Protein 4NOO (pdb70)

Secondary structure (DSSP, 8-state):
-PPTTGGGHHHHTTT--TT-EEEPSSTT--EEESTT--TTTTHHHHHHHHSTTGGGGTT--TTSHHHHHHHHHHHHHSHHHHHHHHHHHHIIIIIHHHHHHHHTTT----S-BHHHHHHHHHHHHHH-TT--HHHHHTTT-----HHHHHHHHHHHHHHTHHHHTTT-GGGHHHHHHHHHHHHHHHHHHHHTT-B--/----TT-HHHHHHHHHHHHHHHHHHHHHHHHTS-GGG---TTHHHHHHHHHHHH--GGGS-HHHHHH--HHHH--HHHHHHHHHHHHHHHT-/-PPTTGGGHHHHTTT--TT-EEEPSSTT--EEESTT--TTTTHHHHHHHHSTTGGGGTT--TTSHHHHHHHHHHHHHSHHHHHHHHHHHHIIIIIHHHHHHHHHHT----S-BHHHHHHHHHHHHHH-TT--HHHHHTTT-----HHHHHHHHHHHHHHTHHHHTTT-GGGHHHHHHHHHHHHHHHHHHHHTT-B--/--TTTT-HHHHHHHHHHHHHHHHHHHHHHHHTS-TTS---TTHHHHHHHHHHHH--GGGS-HHHHHH--HHHH--HHHHHHHHHHHHHHHT-

GO terms:
  GO:0005576 extracellular region (C, EXP)
  GO:0005515 protein binding (F, IPI)

Foldseek 3Di:
DDEAQVLCLCVFQNPWFQLDKDQADDPQGFMFGGSRTHPNVCLVVVLLVVDPCVVLCVVHDGRDPSNSVSSNVCCVVPRPVSNVSVVVSLCVWFLVLLQVLCVVVVHHDPFFFRLLSNVRSNCRNVQNNNDCLLVVLCPPPDVPDSLVSLVSSLVSQLVCLCVVPVVPVVCNVVRNVVSVSSSVVSNVSVVVRDGYD/DVPCVPVLVVLLVVLVVLLVVLLCLQVVVVVPDPVVLPDDPCNSVVVLVVQVVVLVLVPPDDSVSVSNNVSSNVNVVVSVVVVVSVVVVVVD/DDEAQVLCLCVFQNPDFQLDKDQAPDPQGFIFGGRRTHPNVCLVVVLLVPDPCVVLCVPHDGSDPSNSVSSNVCCVPPRVSSNVSVVVSLCVFFLVLLQVLCVVVVHHDPFFWRLLSSVRSNCRNVPNNNDCLLVVLCPPHDVPDSLVSLVSSLVSQLVCLCVVPVVPVVCNVVSNVVSVSSSVVSVVSNVVGDGYD/DVPCPPVLVVLLVVLVVLLVVLLVLQVVVVVPDPVVLVQDPCNSVVVLVVQVVVLVLVPPDDSVSVSNNNSSNVNVVVSVVVVVSVVVVVVD

CATH classification: 1.10.8.1160

Structure (mmCIF, N/CA/C/O backbone):
data_4NOO
#
_entry.id   4NOO
#
_cell.length_a   52.502
_cell.length_b   116.034
_cell.length_c   68.225
_cell.angle_alpha   90.00
_cell.angle_beta   94.05
_cell.angle_gamma   90.00
#
_symmetry.space_group_name_H-M   'P 1 21 1'
#
loop_
_entity.id
_entity.type
_entity.pdbx_description
1 polymer 'VgrG protein'
2 polymer 'Putative uncharacterized protein'
3 water water
#
loop_
_atom_site.group_PDB
_atom_site.id
_atom_site.type_symbol
_atom_site.label_atom_id
_atom_site.label_alt_id
_atom_site.label_comp_id
_atom_site.label_asym_id
_atom_site.label_entity_id
_atom_site.label_seq_id
_atom_site.pdbx_PDB_ins_code
_atom_site.Cartn_x
_atom_site.Cartn_y
_atom_site.Cartn_z
_atom_site.occupancy
_atom_site.B_iso_or_equiv
_atom_site.auth_seq_id
_atom_site.auth_comp_id
_atom_site.auth_asym_id
_atom_site.auth_atom_id
_atom_site.pdbx_PDB_model_num
ATOM 1 N N . ILE A 1 4 ? 6.578 95.349 16.417 1.00 46.02 816 ILE A N 1
ATOM 2 C CA . ILE A 1 4 ? 5.276 95.146 15.732 1.00 48.63 816 ILE A CA 1
ATOM 3 C C . ILE A 1 4 ? 4.993 93.640 15.488 1.00 49.15 816 ILE A C 1
ATOM 4 O O . ILE A 1 4 ? 4.055 93.112 16.077 1.00 46.47 816 ILE A O 1
ATOM 9 N N . TRP A 1 5 ? 5.802 92.944 14.677 1.00 40.32 817 TRP A N 1
ATOM 10 C CA . TRP A 1 5 ? 5.536 91.516 14.327 1.00 34.67 817 TRP A CA 1
ATOM 11 C C . TRP A 1 5 ? 5.776 90.544 15.492 1.00 30.94 817 TRP A C 1
ATOM 12 O O . TRP A 1 5 ? 6.857 90.540 16.078 1.00 32.56 817 TRP A O 1
ATOM 23 N N . PRO A 1 6 ? 4.775 89.701 15.816 1.00 22.88 818 PRO A N 1
ATOM 24 C CA . PRO A 1 6 ? 4.955 88.764 16.926 1.00 25.24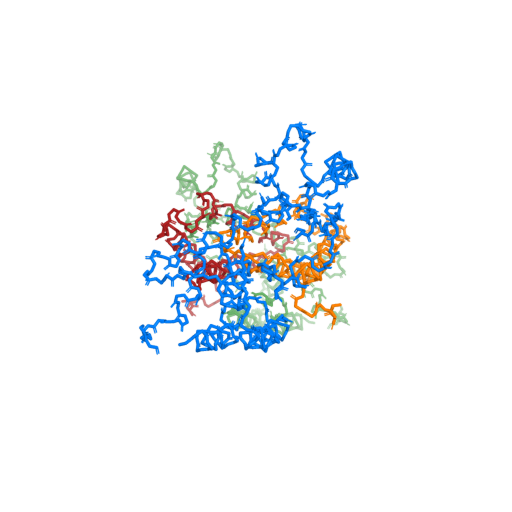 818 PRO A CA 1
ATOM 25 C C . PRO A 1 6 ? 5.850 87.580 16.555 1.00 21.20 818 PRO A C 1
ATOM 26 O O . PRO A 1 6 ? 5.520 86.825 15.631 1.00 16.65 818 PRO A O 1
ATOM 30 N N . LEU A 1 7 ? 6.960 87.436 17.282 1.00 24.33 819 LEU A N 1
ATOM 31 C CA . LEU A 1 7 ? 7.915 86.341 17.092 1.00 23.79 819 LEU A CA 1
ATOM 32 C C . LEU A 1 7 ? 7.209 85.007 17.139 1.00 18.71 819 LEU A C 1
ATOM 33 O O . LEU A 1 7 ? 6.544 84.713 18.114 1.00 21.53 819 LEU A O 1
ATOM 38 N N . GLY A 1 8 ? 7.351 84.207 16.079 1.00 17.89 820 GLY A N 1
ATOM 39 C CA . GLY A 1 8 ? 6.800 82.848 16.044 1.00 15.04 820 GLY A CA 1
ATOM 40 C C . GLY A 1 8 ? 5.479 82.726 15.318 1.00 14.87 820 GLY A C 1
ATOM 41 O O . GLY A 1 8 ? 4.956 81.636 15.159 1.00 16.14 820 GLY A O 1
ATOM 42 N N . LYS A 1 9 ? 4.938 83.845 14.863 1.00 16.41 821 LYS A N 1
ATOM 43 C CA . LYS A 1 9 ? 3.679 83.851 14.117 1.00 18.12 821 LYS A CA 1
ATOM 44 C C . LYS A 1 9 ? 3.695 83.009 12.826 1.00 15.60 821 LYS A C 1
ATOM 45 O O . LYS A 1 9 ? 2.694 82.385 12.495 1.00 11.96 821 LYS A O 1
ATOM 51 N N . THR A 1 10 ? 4.808 82.990 12.094 1.00 19.12 822 THR A N 1
ATOM 52 C CA . THR A 1 10 ? 4.843 82.231 10.833 1.00 15.22 822 THR A CA 1
ATOM 53 C C . THR A 1 10 ? 4.535 80.746 11.043 1.00 19.90 822 THR A C 1
ATOM 54 O O . THR A 1 10 ? 3.857 80.139 10.223 1.00 19.31 822 THR A O 1
ATOM 58 N N . SER A 1 11 ? 5.039 80.150 12.125 1.00 14.91 823 SER A N 1
ATOM 59 C CA . SER A 1 11 ? 4.856 78.707 12.353 1.00 13.09 823 SER A CA 1
ATOM 60 C C . SER A 1 11 ? 3.729 78.437 13.345 1.00 13.30 823 SER A C 1
ATOM 61 O O . SER A 1 11 ? 3.416 77.290 13.704 1.00 11.42 823 SER A O 1
ATOM 64 N N . GLU A 1 12 ? 3.080 79.512 13.740 1.00 14.53 824 GLU A N 1
ATOM 65 C CA . GLU A 1 12 ? 1.986 79.473 14.679 1.00 14.04 824 GLU A CA 1
ATOM 66 C C . GLU A 1 12 ? 0.961 78.398 14.430 1.00 13.44 824 GLU A C 1
ATOM 67 O O . GLU A 1 12 ? 0.528 77.742 15.371 1.00 13.88 824 GLU A O 1
ATOM 73 N N . LYS A 1 13 ? 0.535 78.248 13.187 1.00 9.72 825 LYS A N 1
ATOM 74 C CA . LYS A 1 13 ? -0.525 77.299 12.854 1.00 13.96 825 LYS A CA 1
ATOM 75 C C . LYS A 1 13 ? -0.121 75.832 13.021 1.00 14.80 825 LYS A C 1
ATOM 76 O O . LYS A 1 13 ? -0.978 74.967 13.162 1.00 13.49 825 LYS A O 1
ATOM 82 N N . TYR A 1 14 ? 1.173 75.550 12.973 1.00 11.38 826 TYR A N 1
ATOM 83 C CA . TYR A 1 14 ? 1.653 74.191 13.174 1.00 13.09 826 TYR A CA 1
ATOM 84 C C . TYR A 1 14 ? 1.811 73.855 14.660 1.00 11.75 826 TYR A C 1
ATOM 85 O O . TYR A 1 14 ? 1.768 72.691 15.030 1.00 12.43 826 TYR A O 1
ATOM 94 N N . GLU A 1 15 ? 1.988 74.874 15.501 1.00 8.75 827 GLU A N 1
ATOM 95 C CA . GLU A 1 15 ? 2.422 74.695 16.895 1.00 7.31 827 GLU A CA 1
ATOM 96 C C . GLU A 1 15 ? 1.291 74.883 17.886 1.00 9.94 827 GLU A C 1
ATOM 97 O O . GLU A 1 15 ? 1.001 73.981 18.687 1.00 9.91 827 GLU A O 1
ATOM 103 N N . SER A 1 16 ? 0.636 76.042 17.816 1.00 13.30 828 SER A N 1
ATOM 104 C CA . SER A 1 16 ? -0.446 76.395 18.729 1.00 12.12 828 SER A CA 1
ATOM 105 C C . SER A 1 16 ? -1.834 76.346 18.082 1.00 15.16 828 SER A C 1
ATOM 106 O O . SER A 1 16 ? -2.824 76.082 18.756 1.00 12.06 828 SER A O 1
ATOM 109 N N . ALA A 1 17 ? -1.899 76.646 16.789 1.00 14.76 829 ALA A N 1
ATOM 110 C CA . ALA A 1 17 ? -3.096 76.434 15.990 1.00 15.31 829 ALA A CA 1
ATOM 111 C C . ALA A 1 17 ? -4.360 77.102 16.582 1.00 16.27 829 ALA A C 1
ATOM 112 O O . ALA A 1 17 ? -5.439 76.540 16.529 1.00 14.89 829 ALA A O 1
ATOM 114 N N . GLY A 1 18 ? -4.197 78.279 17.174 1.00 19.51 830 GLY A N 1
ATOM 115 C CA . GLY A 1 18 ? -5.319 79.051 17.703 1.00 24.46 830 GLY A CA 1
ATOM 116 C C . GLY A 1 18 ? -5.893 78.602 19.031 1.00 27.47 830 GLY A C 1
ATOM 117 O O . GLY A 1 18 ? -6.924 79.113 19.459 1.00 24.62 830 GLY A O 1
ATOM 118 N N . ARG A 1 19 ? -5.214 77.669 19.691 1.00 16.18 831 ARG A N 1
ATOM 119 C CA . ARG A 1 19 ? -5.709 77.049 20.894 1.00 15.21 831 ARG A CA 1
ATOM 120 C C . ARG A 1 19 ? -5.610 78.008 22.062 1.00 16.10 831 ARG A C 1
ATOM 121 O O . ARG A 1 19 ? -4.670 78.785 22.141 1.00 19.41 831 ARG A O 1
ATOM 129 N N . GLY A 1 20 ? -6.577 77.929 22.976 1.00 14.68 832 GLY A N 1
ATOM 130 C CA . GLY A 1 20 ? -6.546 78.703 24.209 1.00 18.44 832 GLY A CA 1
ATOM 131 C C . GLY A 1 20 ? -5.697 78.007 25.263 1.00 19.06 832 GLY A C 1
ATOM 132 O O . GLY A 1 20 ? -5.368 76.827 25.123 1.00 17.45 832 GLY A O 1
ATOM 133 N N . PRO A 1 21 ? -5.339 78.725 26.330 1.00 17.08 833 PRO A N 1
ATOM 134 C CA . PRO A 1 21 ? -4.382 78.226 27.313 1.00 11.06 833 PRO A CA 1
ATOM 135 C C . PRO A 1 21 ? -4.892 77.049 28.135 1.00 12.12 833 PRO A C 1
ATOM 136 O O . PRO A 1 21 ? -4.088 76.396 28.800 1.00 9.58 833 PRO A O 1
ATOM 140 N N . GLY A 1 22 ? -6.196 76.760 28.051 1.00 9.78 834 GLY A N 1
ATOM 141 C CA . GLY A 1 22 ? -6.824 75.721 28.834 1.00 9.33 834 GLY A CA 1
ATOM 142 C C . GLY A 1 22 ? -7.125 74.431 28.105 1.00 9.71 834 GLY A C 1
ATOM 143 O O . GLY A 1 22 ? -7.645 73.505 28.702 1.00 9.68 834 GLY A O 1
ATOM 144 N N . VAL A 1 23 ? -6.786 74.346 26.828 1.00 7.66 835 VAL A N 1
ATOM 145 C CA . VAL A 1 23 ? -7.033 73.118 26.065 1.00 10.82 835 VAL A CA 1
ATOM 146 C C . VAL A 1 23 ? -6.239 71.910 26.606 1.00 8.05 835 VAL A C 1
ATOM 147 O O . VAL A 1 23 ? -5.042 71.987 26.879 1.00 6.47 835 VAL A O 1
ATOM 151 N N . ILE A 1 24 ? -6.939 70.808 26.797 1.00 7.75 836 ILE A N 1
ATOM 152 C CA . ILE A 1 24 ? -6.311 69.568 27.184 1.00 10.51 836 ILE A CA 1
ATOM 153 C C . ILE A 1 24 ? -6.741 68.479 26.189 1.00 10.59 836 ILE A C 1
ATOM 154 O O . ILE A 1 24 ? -7.905 68.400 25.813 1.00 9.72 836 ILE A O 1
ATOM 159 N N . SER A 1 25 ? -5.804 67.665 25.725 1.00 9.20 837 SER A N 1
ATOM 160 C CA . SER A 1 25 ? -6.187 66.425 25.069 1.00 11.61 837 SER A CA 1
ATOM 161 C C . SER A 1 25 ? -5.573 65.266 25.810 1.00 11.50 837 SER A C 1
ATOM 162 O O . SER A 1 25 ? -4.445 65.310 26.279 1.00 9.70 837 SER A O 1
ATOM 165 N N . THR A 1 26 ? -6.380 64.238 25.953 1.00 14.88 838 THR A N 1
ATOM 166 C CA . THR A 1 26 ? -5.966 63.003 26.534 1.00 16.51 838 THR A CA 1
ATOM 167 C C . THR A 1 26 ? -5.559 62.145 25.355 1.00 16.77 838 THR A C 1
ATOM 168 O O . THR A 1 26 ? -6.325 61.965 24.420 1.00 16.09 838 THR A O 1
ATOM 172 N N . GLY A 1 27 ? -4.316 61.685 25.383 1.00 11.64 839 GLY A N 1
ATOM 173 C CA . GLY A 1 27 ? -3.784 60.863 24.325 1.00 14.35 839 GLY A CA 1
ATOM 174 C C . GLY A 1 27 ? -4.472 59.519 24.336 1.00 16.01 839 GLY A C 1
ATOM 175 O O . GLY A 1 27 ? -4.699 58.922 25.376 1.00 14.51 839 GLY A O 1
ATOM 176 N N . ASN A 1 28 ? -4.841 59.051 23.163 1.00 13.13 840 ASN A N 1
ATOM 177 C CA . ASN A 1 28 ? -5.298 57.693 23.059 1.00 16.17 840 ASN A CA 1
ATOM 178 C C . ASN A 1 28 ? -4.128 56.720 23.282 1.00 12.50 840 ASN A C 1
ATOM 179 O O . ASN A 1 28 ? -2.997 57.043 22.951 1.00 9.65 840 ASN A O 1
ATOM 184 N N . GLY A 1 29 ? -4.429 55.548 23.827 1.00 15.02 841 GLY A N 1
ATOM 185 C CA . GLY A 1 29 ? -3.468 54.468 23.991 1.00 14.90 841 GLY A CA 1
ATOM 186 C C . GLY A 1 29 ? -3.050 54.291 25.442 1.00 16.29 841 GLY A C 1
ATOM 187 O O . GLY A 1 29 ? -3.191 55.212 26.241 1.00 17.24 841 GLY A O 1
ATOM 188 N N . ASP A 1 30 ? -2.531 53.109 25.757 1.00 14.43 842 ASP A N 1
ATOM 189 C CA . ASP A 1 30 ? -1.941 52.791 27.059 1.00 16.43 842 ASP A CA 1
ATOM 190 C C . ASP A 1 30 ? -0.934 53.830 27.579 1.00 19.36 842 ASP A C 1
ATOM 191 O O . ASP A 1 30 ? -0.847 54.039 28.767 1.00 18.95 842 ASP A O 1
ATOM 196 N N . TYR A 1 31 ? -0.158 54.451 26.698 1.00 12.72 843 TYR A N 1
ATOM 197 C CA . TYR A 1 31 ? 0.825 55.435 27.132 1.00 15.77 843 TYR A CA 1
ATOM 198 C C . TYR A 1 31 ? 0.600 56.775 26.452 1.00 15.18 843 TYR A C 1
ATOM 199 O O . TYR A 1 31 ? 1.547 57.520 26.238 1.00 14.98 843 TYR A O 1
ATOM 208 N N . GLY A 1 32 ? -0.648 57.089 26.124 1.00 14.15 844 GLY A N 1
ATOM 209 C CA . GLY A 1 32 ? -0.956 58.311 25.371 1.00 11.21 844 GLY A CA 1
ATOM 210 C C . GLY A 1 32 ? -0.713 59.584 26.162 1.00 10.17 844 GLY A C 1
ATOM 211 O O . GLY A 1 32 ? -0.455 60.639 25.576 1.00 5.29 844 GLY A O 1
ATOM 212 N N . GLY A 1 33 ? -0.791 59.482 27.487 1.00 8.18 845 GLY A N 1
ATOM 213 C CA . GLY A 1 33 ? -0.600 60.641 28.376 1.00 7.97 845 GLY A CA 1
ATOM 214 C C . GLY A 1 33 ? -1.618 61.744 28.094 1.00 8.60 845 GLY A C 1
ATOM 215 O O . GLY A 1 33 ? -2.761 61.477 27.762 1.00 6.41 845 GLY A O 1
ATOM 216 N N . ALA A 1 34 ? -1.175 62.986 28.153 1.00 3.15 846 ALA A N 1
ATOM 217 C CA . ALA A 1 34 ? -2.076 64.093 27.957 1.00 8.29 846 ALA A CA 1
ATOM 218 C C . ALA A 1 34 ? -1.264 65.274 27.503 1.00 6.38 846 ALA A C 1
ATOM 219 O O . ALA A 1 34 ? -0.059 65.348 27.788 1.00 6.61 846 ALA A O 1
ATOM 221 N N . SER A 1 35 ? -1.904 66.203 26.809 1.00 7.91 847 SER A N 1
ATOM 222 C CA . SER A 1 35 ? -1.209 67.394 26.334 1.00 9.43 847 SER A CA 1
ATOM 223 C C . SER A 1 35 ? -1.941 68.666 26.710 1.00 10.07 847 SER A C 1
ATOM 224 O O . SER A 1 35 ? -3.179 68.708 26.682 1.00 8.22 847 SER A O 1
ATOM 227 N N . TYR A 1 36 ? -1.161 69.698 27.044 1.00 5.99 848 TYR A N 1
ATOM 228 C CA . TYR A 1 36 ? -1.664 70.849 27.798 1.00 6.08 848 TYR A CA 1
ATOM 229 C C . TYR A 1 36 ? -1.385 72.188 27.133 1.00 6.79 848 TYR A C 1
ATOM 230 O O . TYR A 1 36 ? -0.246 72.482 26.755 1.00 5.01 848 TYR A O 1
ATOM 239 N N . GLY A 1 37 ? -2.428 73.009 27.034 1.00 8.24 849 GLY A N 1
ATOM 240 C CA . GLY A 1 37 ? -2.277 74.425 26.724 1.00 7.74 849 GLY A CA 1
ATOM 241 C C . GLY A 1 37 ? -2.232 74.752 25.258 1.00 9.58 849 GLY A C 1
ATOM 242 O O . GLY A 1 37 ? -2.516 73.896 24.413 1.00 8.66 849 GLY A O 1
ATOM 243 N N . CYS A 1 38 ? -1.880 76.011 24.966 1.00 12.39 850 CYS A N 1
ATOM 244 C CA . CYS A 1 38 ? -1.842 76.530 23.617 1.00 11.89 850 CYS A CA 1
ATOM 245 C C . CYS A 1 38 ? -0.967 75.651 22.710 1.00 14.19 850 CYS A C 1
ATOM 246 O O . CYS A 1 38 ? -1.351 75.318 21.593 1.00 15.12 850 CYS A O 1
ATOM 249 N N . TYR A 1 39 ? 0.202 75.255 23.214 1.00 9.21 851 TYR A N 1
ATOM 250 C CA . TYR A 1 39 ? 1.159 74.504 22.432 1.00 10.14 851 TYR A CA 1
ATOM 251 C C . TYR A 1 39 ? 1.031 72.999 22.581 1.00 10.46 851 TYR A C 1
ATOM 252 O O . TYR A 1 39 ? 1.754 72.254 21.914 1.00 12.55 851 TYR A O 1
ATOM 261 N N . GLN A 1 40 ? 0.114 72.556 23.438 1.00 11.37 852 GLN A N 1
ATOM 262 C CA . GLN A 1 40 ? -0.142 71.124 23.682 1.00 9.72 852 GLN A CA 1
ATOM 263 C C . GLN A 1 40 ? 1.133 70.398 24.099 1.00 11.34 852 GLN A C 1
ATOM 264 O O . GLN A 1 40 ? 1.630 69.464 23.436 1.00 9.44 852 GLN A O 1
ATOM 278 N N . SER A 1 42 ? 3.142 67.909 26.052 1.00 6.52 854 SER A N 1
ATOM 279 C CA . SER A 1 42 ? 2.772 66.547 26.440 1.00 9.13 854 SER A CA 1
ATOM 280 C C . SER A 1 42 ? 3.409 66.184 27.776 1.00 6.68 854 SER A C 1
ATOM 281 O O . SER A 1 42 ? 4.458 66.710 28.153 1.00 7.05 854 SER A O 1
ATOM 284 N N . SER A 1 43 ? 2.758 65.276 28.472 1.00 2.70 855 SER A N 1
ATOM 285 C CA . SER A 1 43 ? 3.318 64.679 29.661 1.00 7.58 855 SER A CA 1
ATOM 286 C C . SER A 1 43 ? 4.251 63.531 29.299 1.00 8.86 855 SER A C 1
ATOM 287 O O . SER A 1 43 ? 5.024 63.109 30.143 1.00 8.10 855 SER A O 1
ATOM 290 N N . ASN A 1 44 ? 4.176 63.026 28.061 1.00 13.84 856 ASN A N 1
ATOM 291 C CA . ASN A 1 44 ? 4.945 61.827 27.647 1.00 13.78 856 ASN A CA 1
ATOM 292 C C . ASN A 1 44 ? 6.441 61.989 27.675 1.00 14.86 856 ASN A C 1
ATOM 293 O O . ASN A 1 44 ? 7.165 61.042 27.935 1.00 15.68 856 ASN A O 1
ATOM 298 N N . LEU A 1 45 ? 6.903 63.187 27.363 1.00 8.36 857 LEU A N 1
ATOM 299 C CA . LEU A 1 45 ? 8.305 63.433 27.229 1.00 10.04 857 LEU A CA 1
ATOM 300 C C . LEU A 1 45 ? 8.734 64.500 28.220 1.00 10.96 857 LEU A C 1
ATOM 301 O O . LEU A 1 45 ? 9.707 65.209 28.007 1.00 13.56 857 LEU A O 1
ATOM 306 N N . GLY A 1 46 ? 7.994 64.604 29.318 1.00 8.20 858 GLY A N 1
ATOM 307 C CA . GLY A 1 46 ? 8.398 65.472 30.432 1.00 10.59 858 GLY A CA 1
ATOM 308 C C . GLY A 1 46 ? 8.269 66.973 30.254 1.00 10.94 858 GLY A C 1
ATOM 309 O O . GLY A 1 46 ? 8.680 67.731 31.135 1.00 10.52 858 GLY A O 1
ATOM 310 N N . VAL A 1 47 ? 7.672 67.414 29.141 1.00 7.51 859 VAL A N 1
ATOM 311 C CA . VAL A 1 47 ? 7.641 68.822 28.813 1.00 6.39 859 VAL A CA 1
ATOM 312 C C . VAL A 1 47 ? 6.734 69.549 29.776 1.00 6.63 859 VAL A C 1
ATOM 313 O O . VAL A 1 47 ? 7.155 70.530 30.375 1.00 6.95 859 VAL A O 1
ATOM 317 N N . VAL A 1 48 ? 5.499 69.084 29.941 1.00 3.37 860 VAL A N 1
ATOM 318 C CA . VAL A 1 48 ? 4.583 69.818 30.813 1.00 6.06 860 VAL A CA 1
ATOM 319 C C . VAL A 1 48 ? 5.075 69.869 32.266 1.00 7.04 860 VAL A C 1
ATOM 320 O O . VAL A 1 48 ? 4.940 70.884 32.920 1.00 4.89 860 VAL A O 1
ATOM 324 N N . GLN A 1 49 ? 5.701 68.791 32.723 1.00 9.33 861 GLN A N 1
ATOM 325 C CA . GLN A 1 49 ? 6.319 68.717 34.054 1.00 7.99 861 GLN A CA 1
ATOM 326 C C . GLN A 1 49 ? 7.376 69.797 34.236 1.00 11.33 861 GLN A C 1
ATOM 327 O O . GLN A 1 49 ? 7.452 70.427 35.289 1.00 12.73 861 GLN A O 1
ATOM 333 N N . LYS A 1 50 ? 8.186 70.034 33.204 1.00 10.54 862 LYS A N 1
ATOM 334 C CA . LYS A 1 50 ? 9.188 71.092 33.253 1.00 10.65 862 LYS A CA 1
ATOM 335 C C . LYS A 1 50 ? 8.520 72.436 33.298 1.00 9.95 862 LYS A C 1
ATOM 336 O O . LYS A 1 50 ? 8.961 73.322 34.028 1.00 11.74 862 LYS A O 1
ATOM 342 N N . TYR A 1 51 ? 7.466 72.601 32.510 1.00 5.49 863 TYR A N 1
ATOM 343 C CA . TYR A 1 51 ? 6.703 73.824 32.557 1.00 9.88 863 TYR A CA 1
ATOM 344 C C . TYR A 1 51 ? 6.173 74.098 33.959 1.00 9.94 863 TYR A C 1
ATOM 345 O O . TYR A 1 51 ? 6.354 75.171 34.500 1.00 9.58 863 TYR A O 1
ATOM 354 N N . ILE A 1 52 ? 5.534 73.112 34.554 1.00 7.99 864 ILE A N 1
ATOM 355 C CA . ILE A 1 52 ? 4.993 73.280 35.919 1.00 8.02 864 ILE A CA 1
ATOM 356 C C . ILE A 1 52 ? 6.083 73.667 36.931 1.00 9.65 864 ILE A C 1
ATOM 357 O O . ILE A 1 52 ? 5.862 74.550 37.764 1.00 6.89 864 ILE A O 1
ATOM 362 N N . GLN A 1 53 ? 7.248 73.020 36.869 1.00 20.57 865 GLN A N 1
ATOM 363 C CA . GLN A 1 53 ? 8.375 73.395 37.739 1.00 23.51 865 GLN A CA 1
ATOM 364 C C . GLN A 1 53 ? 8.749 74.864 37.560 1.00 21.69 865 GLN A C 1
ATOM 365 O O . GLN A 1 53 ? 9.110 75.514 38.519 1.00 25.95 865 GLN A O 1
ATOM 371 N N . SER A 1 54 ? 8.630 75.392 36.346 1.00 17.43 866 SER A N 1
ATOM 372 C CA . SER A 1 54 ? 9.029 76.771 36.065 1.00 17.51 866 SER A CA 1
ATOM 373 C C . SER A 1 54 ? 7.908 77.766 36.304 1.00 18.92 866 SER A C 1
ATOM 374 O O . SER A 1 54 ? 8.121 78.962 36.239 1.00 19.76 866 SER A O 1
ATOM 377 N N . SER A 1 55 ? 6.701 77.290 36.534 1.00 15.58 867 SER A N 1
ATOM 378 C CA . SER A 1 55 ? 5.547 78.194 36.551 1.00 18.01 867 SER A CA 1
ATOM 379 C C . SER A 1 55 ? 5.331 78.906 37.884 1.00 14.69 867 SER A C 1
ATOM 380 O O . SER A 1 55 ? 5.649 78.375 38.928 1.00 14.35 867 SER A O 1
ATOM 383 N N . LYS A 1 56 ? 4.722 80.087 37.806 1.00 19.54 868 LYS A N 1
ATOM 384 C CA . LYS A 1 56 ? 4.211 80.784 38.983 1.00 25.87 868 LYS A CA 1
ATOM 385 C C . LYS A 1 56 ? 3.145 79.946 39.683 1.00 26.18 868 LYS A C 1
ATOM 386 O O . LYS A 1 56 ? 2.946 80.098 40.904 1.00 23.69 868 LYS A O 1
ATOM 392 N N . PHE A 1 57 ? 2.474 79.059 38.926 1.00 16.70 869 PHE A N 1
ATOM 393 C CA . PHE A 1 57 ? 1.424 78.226 39.483 1.00 13.22 869 PHE A CA 1
ATOM 394 C C . PHE A 1 57 ? 1.927 76.890 39.962 1.00 16.07 869 PHE A C 1
ATOM 395 O O . PHE A 1 57 ? 1.138 76.032 40.381 1.00 15.41 869 PHE A O 1
ATOM 403 N N . LYS A 1 58 ? 3.243 76.705 39.937 1.00 13.14 870 LYS A N 1
ATOM 404 C CA . LYS A 1 58 ? 3.845 75.442 40.387 1.00 10.55 870 LYS A CA 1
ATOM 405 C C . LYS A 1 58 ? 3.136 74.781 41.578 1.00 11.96 870 LYS A C 1
ATOM 406 O O . LYS A 1 58 ? 2.811 73.587 41.542 1.00 9.47 870 LYS A O 1
ATOM 412 N N . GLU A 1 59 ? 2.906 75.548 42.635 1.00 18.31 871 GLU A N 1
ATOM 413 C CA . GLU A 1 59 ? 2.377 74.998 43.898 1.00 18.64 871 GLU A CA 1
ATOM 414 C C . GLU A 1 59 ? 0.908 74.577 43.857 1.00 14.05 871 GLU A C 1
ATOM 415 O O . GLU A 1 59 ? 0.494 73.706 44.620 1.00 15.62 871 GLU A O 1
ATOM 421 N N . PHE A 1 60 ? 0.143 75.179 42.960 1.00 10.73 872 PHE A N 1
ATOM 422 C CA . PHE A 1 60 ? -1.235 74.740 42.674 1.00 11.67 872 PHE A CA 1
ATOM 423 C C . PHE A 1 60 ? -1.260 73.239 42.377 1.00 11.74 872 PHE A C 1
ATOM 424 O O . PHE A 1 60 ? -2.206 72.546 42.739 1.00 10.32 872 PHE A O 1
ATOM 432 N N . PHE A 1 61 ? -0.194 72.739 41.750 1.00 8.04 873 PHE A N 1
ATOM 433 C CA . PHE A 1 61 ? -0.120 71.364 41.264 1.00 9.46 873 PHE A CA 1
ATOM 434 C C . PHE A 1 61 ? 0.583 70.435 42.226 1.00 13.28 873 PHE A C 1
ATOM 435 O O . PHE A 1 61 ? 0.802 69.247 41.925 1.00 11.19 873 PHE A O 1
ATOM 443 N N . SER A 1 62 ? 0.920 70.962 43.40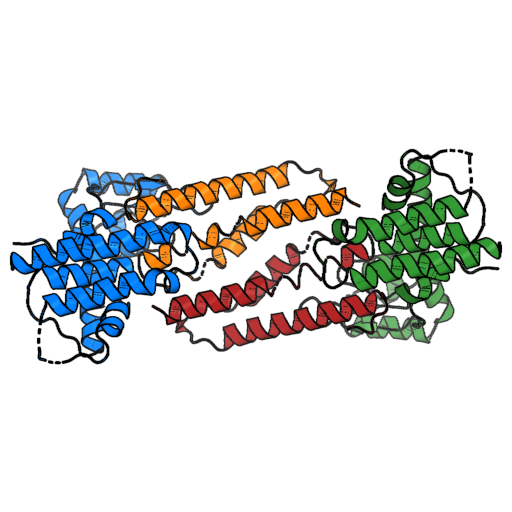6 1.00 17.34 874 SER A N 1
ATOM 444 C CA . SER A 1 62 ? 1.556 70.162 44.433 1.00 17.27 874 SER A CA 1
ATOM 445 C C . SER A 1 62 ? 0.769 68.873 44.623 1.00 16.44 874 SER A C 1
ATOM 446 O O . SER A 1 62 ? -0.451 68.887 44.700 1.00 17.23 874 SER A O 1
ATOM 449 N N . GLY A 1 63 ? 1.483 67.755 44.666 1.00 13.54 875 GLY A N 1
ATOM 450 C CA . GLY A 1 63 ? 0.876 66.450 44.816 1.00 12.55 875 GLY A CA 1
ATOM 451 C C . GLY A 1 63 ? 0.164 65.876 43.595 1.00 15.44 875 GLY A C 1
ATOM 452 O O . GLY A 1 63 ? -0.237 64.727 43.631 1.00 11.43 875 GLY A O 1
ATOM 453 N N . LEU A 1 64 ? 0.005 66.671 42.534 1.00 13.57 876 LEU A N 1
ATOM 454 C CA . LEU A 1 64 ? -0.817 66.299 41.396 1.00 13.64 876 LEU A CA 1
ATOM 455 C C . LEU A 1 64 ? 0.055 65.896 40.200 1.00 16.76 876 LEU A C 1
ATOM 456 O O . LEU A 1 64 ? 0.989 66.620 39.835 1.00 15.92 876 LEU A O 1
ATOM 461 N N . ASN A 1 65 ? -0.271 64.749 39.604 1.00 17.08 877 ASN A N 1
ATOM 462 C CA . ASN A 1 65 ? 0.456 64.217 38.441 1.00 15.87 877 ASN A CA 1
ATOM 463 C C . ASN A 1 65 ? -0.277 64.515 37.145 1.00 13.76 877 ASN A C 1
ATOM 464 O O . ASN A 1 65 ? -1.495 64.472 37.106 1.00 12.05 877 ASN A O 1
ATOM 469 N N . PRO A 1 66 ? 0.475 64.801 36.060 1.00 11.67 878 PRO A N 1
ATOM 470 C CA . PRO A 1 66 ? -0.144 65.138 34.795 1.00 7.54 878 PRO A CA 1
ATOM 471 C C . PRO A 1 66 ? -0.855 63.927 34.257 1.00 9.37 878 PRO A C 1
ATOM 472 O O . PRO A 1 66 ? -0.453 62.846 34.592 1.00 8.13 878 PRO A O 1
ATOM 476 N N . ALA A 1 67 ? -1.878 64.128 33.425 1.00 6.90 879 ALA A N 1
ATOM 477 C CA . ALA A 1 67 ? -2.698 63.069 32.859 1.00 9.68 879 ALA A CA 1
ATOM 478 C C . ALA A 1 67 ? -3.580 62.432 33.912 1.00 13.67 879 ALA A C 1
ATOM 479 O O . ALA A 1 67 ? -3.905 61.263 33.815 1.00 10.72 879 ALA A O 1
ATOM 481 N N . THR A 1 68 ? -3.956 63.204 34.925 1.00 12.21 880 THR A N 1
ATOM 482 C CA . THR A 1 68 ? -4.992 62.783 35.868 1.00 12.47 880 THR A CA 1
ATOM 483 C C . THR A 1 68 ? -6.044 63.865 35.904 1.00 10.75 880 THR A C 1
ATOM 484 O O . THR A 1 68 ? -5.775 65.003 35.573 1.00 10.57 880 THR A O 1
ATOM 488 N N . LYS A 1 69 ? -7.249 63.498 36.296 1.00 15.15 881 LYS A N 1
ATOM 489 C CA . LYS A 1 69 ? -8.378 64.449 36.347 1.00 16.67 881 LYS A CA 1
ATOM 490 C C . LYS A 1 69 ? -8.082 65.610 37.279 1.00 13.67 881 LYS A C 1
ATOM 491 O O . LYS A 1 69 ? -8.451 66.739 36.997 1.00 14.69 881 LYS A O 1
ATOM 497 N N . GLU A 1 70 ? -7.395 65.327 38.380 1.00 12.91 882 GLU A N 1
ATOM 498 C CA . GLU A 1 70 ? -7.078 66.352 39.391 1.00 14.57 882 GLU A CA 1
ATOM 499 C C . GLU A 1 70 ? -6.202 67.461 38.792 1.00 11.84 882 GLU A C 1
ATOM 500 O O . GLU A 1 70 ? -6.450 68.655 38.962 1.00 11.72 882 GLU A O 1
ATOM 506 N N . PHE A 1 71 ? -5.172 67.030 38.072 1.00 13.17 883 PHE A N 1
ATOM 507 C CA . PHE A 1 71 ? -4.233 67.928 37.408 1.00 9.27 883 PHE A CA 1
ATOM 508 C C . PHE A 1 71 ? -4.988 68.733 36.354 1.00 8.14 883 PHE A C 1
ATOM 509 O O . PHE A 1 71 ? -4.831 69.951 36.264 1.00 7.55 883 PHE A O 1
ATOM 517 N N . ASN A 1 72 ? -5.886 68.084 35.623 1.00 8.45 884 ASN A N 1
ATOM 518 C CA . ASN A 1 72 ? -6.638 68.781 34.557 1.00 8.70 884 ASN A CA 1
ATOM 519 C C . ASN A 1 72 ? -7.603 69.782 35.132 1.00 10.10 884 ASN A C 1
ATOM 520 O O . ASN A 1 72 ? -7.749 70.881 34.598 1.00 10.03 884 ASN A O 1
ATOM 525 N N . VAL A 1 73 ? -8.272 69.404 36.227 1.00 7.37 885 VAL A N 1
ATOM 526 C CA . VAL A 1 73 ? -9.116 70.376 36.985 1.00 9.67 885 VAL A CA 1
ATOM 527 C C . VAL A 1 73 ? -8.322 71.639 37.297 1.00 7.26 885 VAL A C 1
ATOM 528 O O . VAL A 1 73 ? -8.704 72.764 36.959 1.00 5.11 885 VAL A O 1
ATOM 532 N N . VAL A 1 74 ? -7.174 71.446 37.927 1.00 8.53 886 VAL A N 1
ATOM 533 C CA . VAL A 1 74 ? -6.365 72.593 38.329 1.00 7.36 886 VAL A CA 1
ATOM 534 C C . VAL A 1 74 ? -5.862 73.365 37.093 1.00 6.55 886 VAL A C 1
ATOM 535 O O . VAL A 1 74 ? -5.913 74.586 37.064 1.00 9.13 886 VAL A O 1
ATOM 539 N N . TRP A 1 75 ? -5.380 72.672 36.055 1.00 9.23 887 TRP A N 1
ATOM 540 C CA . TRP A 1 75 ? -4.967 73.369 34.818 1.00 5.95 887 TRP A CA 1
ATOM 541 C C . TRP A 1 75 ? -6.104 74.235 34.265 1.00 6.82 887 TRP A C 1
ATOM 542 O O . TRP A 1 75 ? -5.905 75.380 33.875 1.00 9.03 887 TRP A O 1
ATOM 553 N N . GLN A 1 76 ? -7.303 73.701 34.194 1.00 9.21 888 GLN A N 1
ATOM 554 C CA . GLN A 1 76 ? -8.404 74.486 33.593 1.00 15.49 888 GLN A CA 1
ATOM 555 C C . GLN A 1 76 ? -8.908 75.611 34.523 1.00 15.81 888 GLN A C 1
ATOM 556 O O . GLN A 1 76 ? -9.341 76.661 34.068 1.00 13.06 888 GLN A O 1
ATOM 562 N N . ASP A 1 77 ? -8.798 75.387 35.827 1.00 11.81 889 ASP A N 1
ATOM 563 C CA . ASP A 1 77 ? -9.090 76.442 36.807 1.00 15.14 889 ASP A CA 1
ATOM 564 C C . ASP A 1 77 ? -8.183 77.648 36.530 1.00 17.01 889 ASP A C 1
ATOM 565 O O . ASP A 1 77 ? -8.658 78.740 36.227 1.00 17.15 889 ASP A O 1
ATOM 570 N N . ILE A 1 78 ? -6.876 77.417 36.516 1.00 12.19 890 ILE A N 1
ATOM 571 C CA . ILE A 1 78 ? -5.917 78.479 36.215 1.00 14.11 890 ILE A CA 1
ATOM 572 C C . ILE A 1 78 ? -6.202 79.183 34.888 1.00 12.59 890 ILE A C 1
ATOM 573 O O . ILE A 1 78 ? -6.096 80.398 34.794 1.00 12.56 890 ILE A O 1
ATOM 578 N N . ALA A 1 79 ? -6.534 78.441 33.855 1.00 9.01 891 ALA A N 1
ATOM 579 C CA . ALA A 1 79 ? -6.817 79.050 32.549 1.00 13.16 891 ALA A CA 1
ATOM 580 C C . ALA A 1 79 ? -8.122 79.862 32.534 1.00 15.08 891 ALA A C 1
ATOM 581 O O . ALA A 1 79 ? -8.270 80.804 31.726 1.00 16.00 891 ALA A O 1
ATOM 583 N N . SER A 1 80 ? -9.072 79.461 33.377 1.00 22.13 892 SER A N 1
ATOM 584 C CA . SER A 1 80 ? -10.282 80.231 33.600 1.00 28.47 892 SER A CA 1
ATOM 585 C C . SER A 1 80 ? -9.928 81.548 34.284 1.00 26.79 892 SER A C 1
ATOM 586 O O . SER A 1 80 ? -10.237 82.613 33.774 1.00 27.40 892 SER A O 1
ATOM 589 N N . ARG A 1 81 ? -9.270 81.442 35.438 1.00 21.58 893 ARG A N 1
ATOM 590 C CA . ARG A 1 81 ? -9.132 82.556 36.361 1.00 23.86 893 ARG A CA 1
ATOM 591 C C . ARG A 1 81 ? -7.967 83.462 36.049 1.00 24.46 893 ARG A C 1
ATOM 592 O O . ARG A 1 81 ? -7.966 84.586 36.505 1.00 28.56 893 ARG A O 1
ATOM 600 N N . TYR A 1 82 ? -6.970 82.988 35.294 1.00 20.97 894 TYR A N 1
ATOM 601 C CA . TYR A 1 82 ? -5.866 83.846 34.846 1.00 20.15 894 TYR A CA 1
ATOM 602 C C . TYR A 1 82 ? -5.528 83.610 33.346 1.00 23.12 894 TYR A C 1
ATOM 603 O O . TYR A 1 82 ? -4.381 83.266 32.996 1.00 19.29 894 TYR A O 1
ATOM 612 N N . PRO A 1 83 ? -6.514 83.798 32.444 1.00 20.73 895 PRO A N 1
ATOM 613 C CA . PRO A 1 83 ? -6.320 83.405 31.027 1.00 18.69 895 PRO A CA 1
ATOM 614 C C . PRO A 1 83 ? -5.141 84.029 30.338 1.00 20.27 895 PRO A C 1
ATOM 615 O O . PRO A 1 83 ? -4.493 83.400 29.510 1.00 21.28 895 PRO A O 1
ATOM 619 N N . GLN A 1 84 ? -4.879 85.277 30.674 1.00 31.46 896 GLN A N 1
ATOM 620 C CA . GLN A 1 84 ? -3.977 86.113 29.919 1.00 27.93 896 GLN A CA 1
ATOM 621 C C . GLN A 1 84 ? -2.558 85.844 30.385 1.00 25.23 896 GLN A C 1
ATOM 622 O O . GLN A 1 84 ? -1.629 85.719 29.592 1.00 23.77 896 GLN A O 1
ATOM 628 N N . GLU A 1 85 ? -2.406 85.744 31.692 1.00 26.65 897 GLU A N 1
ATOM 629 C CA . GLU A 1 85 ? -1.114 85.498 32.271 1.00 29.11 897 GLU A CA 1
ATOM 630 C C . GLU A 1 85 ? -0.667 84.058 31.904 1.00 27.16 897 GLU A C 1
ATOM 631 O O . GLU A 1 85 ? 0.484 83.857 31.556 1.00 25.00 897 GLU A O 1
ATOM 637 N N . PHE A 1 86 ? -1.594 83.089 31.944 1.00 18.27 898 PHE A N 1
ATOM 638 C CA . PHE A 1 86 ? -1.284 81.674 31.677 1.00 19.19 898 PHE A CA 1
ATOM 639 C C . PHE A 1 86 ? -0.825 81.524 30.248 1.00 16.25 898 PHE A C 1
ATOM 640 O O . PHE A 1 86 ? 0.158 80.845 29.974 1.00 14.65 898 PHE A O 1
ATOM 648 N N . ARG A 1 87 ? -1.524 82.175 29.336 1.00 17.59 899 ARG A N 1
ATOM 649 C CA . ARG A 1 87 ? -1.182 82.054 27.925 1.00 17.10 899 ARG A CA 1
ATOM 650 C C . ARG A 1 87 ? 0.222 82.574 27.700 1.00 20.71 899 ARG A C 1
ATOM 651 O O . ARG A 1 87 ? 1.036 81.922 27.054 1.00 13.32 899 ARG A O 1
ATOM 659 N N . GLU A 1 88 ? 0.506 83.746 28.261 1.00 19.93 900 GLU A N 1
ATOM 660 C CA . GLU A 1 88 ? 1.790 84.378 28.074 1.00 20.12 900 GLU A CA 1
ATOM 661 C C . GLU A 1 88 ? 2.911 83.586 28.758 1.00 16.00 900 GLU A C 1
ATOM 662 O O . GLU A 1 88 ? 4.013 83.484 28.225 1.00 17.59 900 GLU A O 1
ATOM 668 N N . GLU A 1 89 ? 2.645 83.025 29.927 1.00 11.86 901 GLU A N 1
ATOM 669 C CA . GLU A 1 89 ? 3.665 82.232 30.603 1.00 13.67 901 GLU A CA 1
ATOM 670 C C . GLU A 1 89 ? 3.981 80.983 29.765 1.00 14.03 901 GLU A C 1
ATOM 671 O O . GLU A 1 89 ? 5.121 80.532 29.746 1.00 11.51 901 GLU A O 1
ATOM 677 N N . GLN A 1 90 ? 2.984 80.454 29.057 1.00 14.46 902 GLN A N 1
ATOM 678 C CA . GLN A 1 90 ? 3.167 79.277 28.218 1.00 15.60 902 GLN A CA 1
ATOM 679 C C . GLN A 1 90 ? 4.042 79.648 27.045 1.00 17.92 902 GLN A C 1
ATOM 680 O O . GLN A 1 90 ? 5.021 78.952 26.750 1.00 16.54 902 GLN A O 1
ATOM 686 N N . HIS A 1 91 ? 3.705 80.752 26.400 1.00 11.43 903 HIS A N 1
ATOM 687 C CA . HIS A 1 91 ? 4.466 81.230 25.253 1.00 15.39 903 HIS A CA 1
ATOM 688 C C . HIS A 1 91 ? 5.921 81.549 25.600 1.00 15.12 903 HIS A C 1
ATOM 689 O O . HIS A 1 91 ? 6.847 81.151 24.907 1.00 14.02 903 HIS A O 1
ATOM 696 N N . GLN A 1 92 ? 6.115 82.261 26.695 1.00 19.27 904 GLN A N 1
ATOM 697 C CA . GLN A 1 92 ? 7.464 82.503 27.184 1.00 20.24 904 GLN A CA 1
ATOM 698 C C . GLN A 1 92 ? 8.250 81.220 27.426 1.00 17.69 904 GLN A C 1
ATOM 699 O O . GLN A 1 92 ? 9.446 81.203 27.213 1.00 17.27 904 GLN A O 1
ATOM 705 N N . PHE A 1 93 ? 7.581 80.154 27.885 1.00 13.72 905 PHE A N 1
ATOM 706 C CA . PHE A 1 93 ? 8.256 78.884 28.173 1.00 9.25 905 PHE A CA 1
ATOM 707 C C . PHE A 1 93 ? 8.737 78.218 26.878 1.00 10.68 905 PHE A C 1
ATOM 708 O O . PHE A 1 93 ? 9.844 77.665 26.824 1.00 9.82 905 PHE A O 1
ATOM 716 N N . ILE A 1 94 ? 7.891 78.248 25.852 1.00 9.50 906 ILE A N 1
ATOM 717 C CA . ILE A 1 94 ? 8.304 77.756 24.529 1.00 12.40 906 ILE A CA 1
ATOM 718 C C . ILE A 1 94 ? 9.460 78.612 24.008 1.00 9.73 906 ILE A C 1
ATOM 719 O O . ILE A 1 94 ? 10.419 78.092 23.499 1.00 11.73 906 ILE A O 1
ATOM 724 N N . LYS A 1 95 ? 9.383 79.921 24.174 1.00 14.01 907 LYS A N 1
ATOM 725 C CA . LYS A 1 95 ? 10.479 80.794 23.737 1.00 15.06 907 LYS A CA 1
ATOM 726 C C . LYS A 1 95 ? 11.780 80.476 24.452 1.00 13.49 907 LYS A C 1
ATOM 727 O O . LYS A 1 95 ? 12.817 80.347 23.799 1.00 16.11 907 LYS A O 1
ATOM 733 N N . ARG A 1 96 ? 11.720 80.332 25.774 1.00 21.21 908 ARG A N 1
ATOM 734 C CA . ARG A 1 96 ? 12.921 80.080 26.573 1.00 19.89 908 ARG A CA 1
ATOM 735 C C . ARG A 1 96 ? 13.541 78.729 26.314 1.00 19.16 908 ARG A C 1
ATOM 736 O O . ARG A 1 96 ? 14.743 78.578 26.459 1.00 23.46 908 ARG A O 1
ATOM 744 N N . THR A 1 97 ? 12.736 77.750 25.917 1.00 9.33 909 THR A N 1
ATOM 745 C CA . THR A 1 97 ? 13.219 76.381 25.751 1.00 7.84 909 THR A CA 1
ATOM 746 C C . THR A 1 97 ? 13.503 75.978 24.307 1.00 9.21 909 THR A C 1
ATOM 747 O O . THR A 1 97 ? 14.046 74.908 24.057 1.00 7.27 909 THR A O 1
ATOM 751 N N . HIS A 1 98 ? 13.173 76.832 23.346 1.00 10.87 910 HIS A N 1
ATOM 752 C CA . HIS A 1 98 ? 13.536 76.539 21.967 1.00 9.99 910 HIS A CA 1
ATOM 753 C C . HIS A 1 98 ? 14.262 77.701 21.298 1.00 9.22 910 HIS A C 1
ATOM 754 O O . HIS A 1 98 ? 15.463 77.606 21.048 1.00 12.45 910 HIS A O 1
ATOM 761 N N . TYR A 1 99 ? 13.556 78.788 21.027 1.00 13.93 911 TYR A N 1
ATOM 762 C CA . TYR A 1 99 ? 14.142 79.947 20.350 1.00 11.70 911 TYR A CA 1
ATOM 763 C C . TYR A 1 99 ? 15.355 80.530 21.067 1.00 17.49 911 TYR A C 1
ATOM 764 O O . TYR A 1 99 ? 16.400 80.697 20.443 1.00 20.38 911 TYR A O 1
ATOM 773 N N . ASP A 1 100 ? 15.230 80.864 22.355 1.00 16.86 912 ASP A N 1
ATOM 774 C CA . ASP A 1 100 ? 16.350 81.472 23.098 1.00 15.78 912 ASP A CA 1
ATOM 775 C C . ASP A 1 100 ? 17.548 80.514 23.093 1.00 14.39 912 ASP A C 1
ATOM 776 O O . ASP A 1 100 ? 18.693 80.942 22.980 1.00 16.60 912 ASP A O 1
ATOM 781 N N . ILE A 1 101 ? 17.271 79.216 23.167 1.00 9.39 913 ILE A N 1
ATOM 782 C CA . ILE A 1 101 ? 18.334 78.221 23.187 1.00 10.94 913 ILE A CA 1
ATOM 783 C C . ILE A 1 101 ? 19.001 78.117 21.804 1.00 14.73 913 ILE A C 1
ATOM 784 O O . ILE A 1 101 ? 20.224 77.941 21.719 1.00 12.05 913 ILE A O 1
ATOM 789 N N . GLN A 1 102 ? 18.213 78.218 20.734 1.00 16.34 914 GLN A N 1
ATOM 790 C CA . GLN A 1 102 ? 18.796 78.104 19.384 1.00 19.00 914 GLN A CA 1
ATOM 791 C C . GLN A 1 102 ? 19.615 79.351 19.076 1.00 14.69 914 GLN A C 1
ATOM 792 O O . GLN A 1 102 ? 20.712 79.240 18.617 1.00 18.93 914 GLN A O 1
ATOM 798 N N . ILE A 1 103 ? 19.117 80.528 19.408 1.00 18.53 915 ILE A N 1
ATOM 799 C CA . ILE A 1 103 ? 19.910 81.755 19.255 1.00 21.35 915 ILE A CA 1
ATOM 800 C C . ILE A 1 103 ? 21.300 81.550 19.854 1.00 24.09 915 ILE A C 1
ATOM 801 O O . ILE A 1 103 ? 22.311 81.852 19.218 1.00 21.92 915 ILE A O 1
ATOM 806 N N . GLY A 1 104 ? 21.341 80.997 21.059 1.00 26.88 916 GLY A N 1
ATOM 807 C CA . GLY A 1 104 ? 22.599 80.709 21.735 1.00 23.88 916 GLY A CA 1
ATOM 808 C C . GLY A 1 104 ? 23.456 79.663 21.048 1.00 28.48 916 GLY A C 1
ATOM 809 O O . GLY A 1 104 ? 24.651 79.873 20.870 1.00 27.10 916 GLY A O 1
ATOM 810 N N . HIS A 1 105 ? 22.849 78.533 20.682 1.00 17.00 917 HIS A N 1
ATOM 811 C CA . HIS A 1 105 ? 23.545 77.434 20.042 1.00 15.72 917 HIS A CA 1
ATOM 812 C C . HIS A 1 105 ? 24.232 77.888 18.735 1.00 17.40 917 HIS A C 1
ATOM 813 O O . HIS A 1 105 ? 25.371 77.527 18.475 1.00 14.92 917 HIS A O 1
ATOM 820 N N . LEU A 1 106 ? 23.508 78.671 17.941 1.00 16.35 918 LEU A N 1
ATOM 821 C CA . LEU A 1 106 ? 23.999 79.292 16.715 1.00 19.03 918 LEU A CA 1
ATOM 822 C C . LEU A 1 106 ? 25.154 80.261 16.993 1.00 23.75 918 LEU A C 1
ATOM 823 O O . LEU A 1 106 ? 26.103 80.333 16.207 1.00 23.96 918 LEU A O 1
ATOM 828 N N . ARG A 1 107 ? 25.058 81.009 18.093 1.00 23.58 919 ARG A N 1
ATOM 829 C CA . ARG A 1 107 ? 26.155 81.873 18.512 1.00 29.90 919 ARG A CA 1
ATOM 830 C C . ARG A 1 107 ? 27.386 81.042 18.775 1.00 28.11 919 ARG A C 1
ATOM 831 O O . ARG A 1 107 ? 28.494 81.461 18.468 1.00 29.38 919 ARG A O 1
ATOM 839 N N . GLY A 1 108 ? 27.183 79.857 19.330 1.00 23.89 920 GLY A N 1
ATOM 840 C CA . GLY A 1 108 ? 28.283 78.947 19.592 1.00 26.67 920 GLY A CA 1
ATOM 841 C C . GLY A 1 108 ? 28.907 78.352 18.341 1.00 28.51 920 GLY A C 1
ATOM 842 O O . GLY A 1 108 ? 30.006 77.815 18.395 1.00 29.73 920 GLY A O 1
ATOM 843 N N . LYS A 1 109 ? 28.208 78.409 17.217 1.00 32.07 921 LYS A N 1
ATOM 844 C CA . LYS A 1 109 ? 28.805 77.992 15.954 1.00 35.02 921 LYS A CA 1
ATOM 845 C C . LYS A 1 109 ? 29.360 79.180 15.170 1.00 33.73 921 LYS A C 1
ATOM 846 O O . LYS A 1 109 ? 29.776 79.015 14.039 1.00 37.10 921 LYS A O 1
ATOM 852 N N . GLY A 1 110 ? 29.358 80.368 15.766 1.00 30.14 922 GLY A N 1
ATOM 853 C CA . GLY A 1 110 ? 29.812 81.580 15.096 1.00 29.89 922 GLY A CA 1
ATOM 854 C C . GLY A 1 110 ? 28.795 82.218 14.165 1.00 34.33 922 GLY A C 1
ATOM 855 O O . GLY A 1 110 ? 29.170 82.925 13.242 1.00 40.66 922 GLY A O 1
ATOM 856 N N . LEU A 1 111 ? 27.507 81.974 14.403 1.00 30.68 923 LEU A N 1
ATOM 857 C CA . LEU A 1 111 ? 26.432 82.585 13.620 1.00 24.48 923 LEU A CA 1
ATOM 858 C C . LEU A 1 111 ? 25.624 83.531 14.502 1.00 26.99 923 LEU A C 1
ATOM 859 O O . LEU A 1 111 ? 24.973 83.098 15.449 1.00 24.52 923 LEU A O 1
ATOM 864 N N . LEU A 1 112 ? 25.667 84.821 14.191 1.00 30.23 924 LEU A N 1
ATOM 865 C CA . LEU A 1 112 ? 25.061 85.832 15.031 1.00 28.18 924 LEU A CA 1
ATOM 866 C C . LEU A 1 112 ? 23.906 86.448 14.311 1.00 27.71 924 LEU A C 1
ATOM 867 O O . LEU A 1 112 ? 23.891 86.519 13.084 1.00 28.80 924 LEU A O 1
ATOM 872 N N . PHE A 1 113 ? 22.923 86.886 15.085 1.00 22.95 925 PHE A N 1
ATOM 873 C CA . PHE A 1 113 ? 21.725 87.479 14.515 1.00 25.36 925 PHE A CA 1
ATOM 874 C C . PHE A 1 113 ? 21.279 88.650 15.378 1.00 31.13 925 PHE A C 1
ATOM 875 O O . PHE A 1 113 ? 20.109 88.753 15.770 1.00 30.21 925 PHE A O 1
ATOM 883 N N . GLU A 1 114 ? 22.221 89.551 15.645 1.00 49.31 926 GLU A N 1
ATOM 884 C CA . GLU A 1 114 ? 21.999 90.653 16.572 1.00 46.23 926 GLU A CA 1
ATOM 885 C C . GLU A 1 114 ? 21.302 91.782 15.848 1.00 50.52 926 GLU A C 1
ATOM 886 O O . GLU A 1 114 ? 21.893 92.817 15.554 1.00 55.09 926 GLU A O 1
ATOM 892 N N . HIS A 1 115 ? 20.033 91.531 15.543 1.00 39.03 927 HIS A N 1
ATOM 893 C CA . HIS A 1 115 ? 19.136 92.484 14.921 1.00 36.78 927 HIS A CA 1
ATOM 894 C C . HIS A 1 115 ? 17.714 92.041 15.264 1.00 38.41 927 HIS A C 1
ATOM 895 O O . HIS A 1 115 ? 17.549 91.104 16.025 1.00 37.16 927 HIS A O 1
ATOM 902 N N . ASN A 1 116 ? 16.696 92.693 14.709 1.00 43.16 928 ASN A N 1
ATOM 903 C CA . ASN A 1 116 ? 15.299 92.371 15.032 1.00 43.44 928 ASN A CA 1
ATOM 904 C C . ASN A 1 116 ? 14.408 92.212 13.793 1.00 42.99 928 ASN A C 1
ATOM 905 O O . ASN A 1 116 ? 13.203 92.471 13.861 1.00 43.26 928 ASN A O 1
ATOM 910 N N . ARG A 1 117 ? 14.988 91.784 12.671 1.00 35.03 929 ARG A N 1
ATOM 911 C CA . ARG A 1 117 ? 14.229 91.571 11.425 1.00 28.50 929 ARG A CA 1
ATOM 912 C C . ARG A 1 117 ? 13.392 90.310 11.556 1.00 29.89 929 ARG A C 1
ATOM 913 O O . ARG A 1 117 ? 13.900 89.249 11.932 1.00 27.26 929 ARG A O 1
ATOM 921 N N . ALA A 1 118 ? 12.114 90.420 11.235 1.00 31.73 930 ALA A N 1
ATOM 922 C CA . ALA A 1 118 ? 11.138 89.426 11.655 1.00 31.38 930 ALA A CA 1
ATOM 923 C C . ALA A 1 118 ? 11.304 88.064 10.978 1.00 31.84 930 ALA A C 1
ATOM 924 O O . ALA A 1 118 ? 11.246 87.025 11.644 1.00 27.98 930 ALA A O 1
ATOM 926 N N . ALA A 1 119 ? 11.496 88.073 9.664 1.00 23.49 931 ALA A N 1
ATOM 927 C CA . ALA A 1 119 ? 11.528 86.841 8.872 1.00 25.80 931 ALA A CA 1
ATOM 928 C C . ALA A 1 119 ? 12.554 85.816 9.363 1.00 20.50 931 ALA A C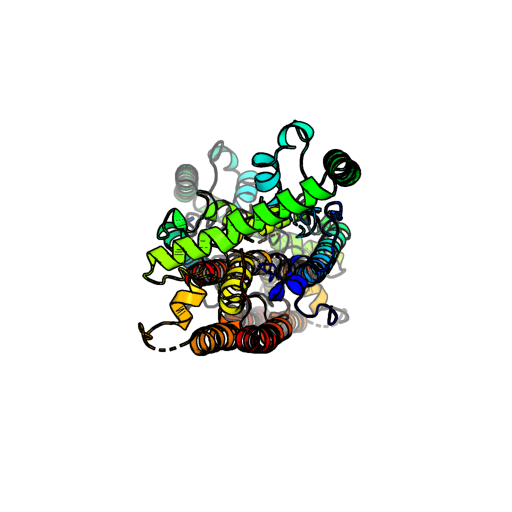 1
ATOM 929 O O . ALA A 1 119 ? 12.206 84.667 9.607 1.00 20.60 931 ALA A O 1
ATOM 931 N N . VAL A 1 120 ? 13.794 86.237 9.526 1.00 19.78 932 VAL A N 1
ATOM 932 C CA . VAL A 1 120 ? 14.872 85.337 9.903 1.00 22.08 932 VAL A CA 1
ATOM 933 C C . VAL A 1 120 ? 14.707 84.864 11.352 1.00 22.83 932 VAL A C 1
ATOM 934 O O . VAL A 1 120 ? 15.190 83.798 11.734 1.00 17.70 932 VAL A O 1
ATOM 938 N N . HIS A 1 121 ? 14.043 85.666 12.164 1.00 24.06 933 HIS A N 1
ATOM 939 C CA . HIS A 1 121 ? 13.824 85.278 13.538 1.00 22.06 933 HIS A CA 1
ATOM 940 C C . HIS A 1 121 ? 12.648 84.320 13.634 1.00 19.21 933 HIS A C 1
ATOM 941 O O . HIS A 1 121 ? 12.646 83.444 14.478 1.00 18.77 933 HIS A O 1
ATOM 948 N N . ASP A 1 122 ? 11.678 84.446 12.737 1.00 17.37 934 ASP A N 1
ATOM 949 C CA . ASP A 1 122 ? 10.618 83.459 12.658 1.00 17.63 934 ASP A CA 1
ATOM 950 C C . ASP A 1 122 ? 11.172 82.129 12.189 1.00 14.41 934 ASP A C 1
ATOM 951 O O . ASP A 1 122 ? 10.750 81.084 12.667 1.00 13.20 934 ASP A O 1
ATOM 956 N N . LEU A 1 123 ? 12.104 82.175 11.257 1.00 14.83 935 LEU A N 1
ATOM 957 C CA . LEU A 1 123 ? 12.787 80.976 10.783 1.00 16.78 935 LEU A CA 1
ATOM 958 C C . LEU A 1 123 ? 13.458 80.258 11.954 1.00 13.37 935 LEU A C 1
ATOM 959 O O . LEU A 1 123 ? 13.333 79.065 12.087 1.00 14.87 935 LEU A O 1
ATOM 964 N N . ILE A 1 124 ? 14.169 81.010 12.781 1.00 13.50 936 ILE A N 1
ATOM 965 C CA . ILE A 1 124 ? 14.910 80.455 13.899 1.00 15.67 936 ILE A CA 1
ATOM 966 C C . ILE A 1 124 ? 13.936 79.859 14.927 1.00 14.37 936 ILE A C 1
ATOM 967 O O . ILE A 1 124 ? 14.097 78.719 15.356 1.00 12.10 936 ILE A O 1
ATOM 972 N N . TRP A 1 125 ? 12.875 80.579 15.236 1.00 9.94 937 TRP A N 1
ATOM 973 C CA . TRP A 1 125 ? 11.875 80.072 16.143 1.00 10.91 937 TRP A CA 1
ATOM 974 C C . TRP A 1 125 ? 11.313 78.775 15.618 1.00 11.99 937 TRP A C 1
ATOM 975 O O . TRP A 1 125 ? 11.366 77.754 16.308 1.00 8.26 937 TRP A O 1
ATOM 986 N N . SER A 1 126 ? 10.757 78.829 14.406 1.00 6.64 938 SER A N 1
ATOM 987 C CA . SER A 1 126 ? 10.162 77.655 13.777 1.00 8.60 938 SER A CA 1
ATOM 988 C C . SER A 1 126 ? 11.076 76.450 13.830 1.00 5.92 938 SER A C 1
ATOM 989 O O . SER A 1 126 ? 10.650 75.338 14.172 1.00 4.70 938 SER A O 1
ATOM 992 N N . THR A 1 127 ? 12.310 76.651 13.411 1.00 10.63 939 THR A N 1
ATOM 993 C CA . THR A 1 127 ? 13.242 75.535 13.296 1.00 10.03 939 THR A CA 1
ATOM 994 C C . THR A 1 127 ? 13.556 74.951 14.671 1.00 8.08 939 THR A C 1
ATOM 995 O O . THR A 1 127 ? 13.653 73.756 14.839 1.00 7.44 939 THR A O 1
ATOM 999 N N . SER A 1 128 ? 13.701 75.813 15.658 1.00 9.53 940 SER A N 1
ATOM 1000 C CA . SER A 1 128 ? 14.067 75.372 16.987 1.00 8.22 940 SER A CA 1
ATOM 1001 C C . SER A 1 128 ? 12.917 74.558 17.599 1.00 9.63 940 SER A C 1
ATOM 1002 O O . SER A 1 128 ? 13.143 73.553 18.269 1.00 7.99 940 SER A O 1
ATOM 1005 N N . VAL A 1 129 ? 11.690 74.960 17.321 1.00 6.31 941 VAL A N 1
ATOM 1006 C CA . VAL A 1 129 ? 10.534 74.210 17.779 1.00 5.53 941 VAL A CA 1
ATOM 1007 C C . VAL A 1 129 ? 10.400 72.868 17.049 1.00 6.31 941 VAL A C 1
ATOM 1008 O O . VAL A 1 129 ? 10.092 71.835 17.674 1.00 5.87 941 VAL A O 1
ATOM 1012 N N . GLN A 1 130 ? 10.693 72.843 15.750 1.00 2.42 942 GLN A N 1
ATOM 1013 C CA . GLN A 1 130 ? 10.471 71.614 15.003 1.00 3.37 942 GLN A CA 1
ATOM 1014 C C . GLN A 1 130 ? 11.630 70.642 15.178 1.00 3.06 942 GLN A C 1
ATOM 1015 O O . GLN A 1 130 ? 11.413 69.449 15.144 1.00 2.00 942 GLN A O 1
ATOM 1021 N N . PHE A 1 131 ? 12.851 71.146 15.322 1.00 3.77 943 PHE A N 1
ATOM 1022 C CA . PHE A 1 131 ? 14.019 70.270 15.419 1.00 6.64 943 PHE A CA 1
ATOM 1023 C C . PHE A 1 131 ? 14.783 70.322 16.743 1.00 6.58 943 PHE A C 1
ATOM 1024 O O . PHE A 1 131 ? 15.725 69.545 16.922 1.00 5.23 943 PHE A O 1
ATOM 1032 N N . GLY A 1 132 ? 14.377 71.189 17.663 1.00 7.12 944 GLY A N 1
ATOM 1033 C CA . GLY A 1 132 ? 14.998 71.278 19.004 1.00 5.74 944 GLY A CA 1
ATOM 1034 C C . GLY A 1 132 ? 15.797 72.557 19.170 1.00 8.73 944 GLY A C 1
ATOM 1035 O O . GLY A 1 132 ? 16.398 73.063 18.199 1.00 7.87 944 GLY A O 1
ATOM 1036 N N . GLY A 1 133 ? 15.824 73.081 20.395 1.00 7.39 945 GLY A N 1
ATOM 1037 C CA . GLY A 1 133 ? 16.639 74.235 20.732 1.00 8.81 945 GLY A CA 1
ATOM 1038 C C . GLY A 1 133 ? 18.124 74.116 20.397 1.00 10.38 945 GLY A C 1
ATOM 1039 O O . GLY A 1 133 ? 18.790 75.121 20.176 1.00 14.00 945 GLY A O 1
ATOM 1040 N N . ARG A 1 134 ? 18.632 72.894 20.337 1.00 10.74 946 ARG A N 1
ATOM 1041 C CA . ARG A 1 134 ? 20.036 72.652 20.058 1.00 15.43 946 ARG A CA 1
ATOM 1042 C C . ARG A 1 134 ? 20.274 72.070 18.673 1.00 12.74 946 ARG A C 1
ATOM 1043 O O . ARG A 1 134 ? 21.378 71.658 18.361 1.00 15.81 946 ARG A O 1
ATOM 1051 N N . THR A 1 135 ? 19.253 72.086 17.814 1.00 5.98 947 THR A N 1
ATOM 1052 C CA . THR A 1 135 ? 19.398 71.538 16.463 1.00 6.24 947 THR A CA 1
ATOM 1053 C C . THR A 1 135 ? 20.592 72.140 15.721 1.00 6.91 947 THR A C 1
ATOM 1054 O O . THR A 1 135 ? 20.905 73.308 15.873 1.00 4.80 947 THR A O 1
ATOM 1058 N N . ASN A 1 136 ? 21.243 71.320 14.923 1.00 10.27 948 ASN A N 1
ATOM 1059 C CA . ASN A 1 136 ? 22.285 71.786 14.027 1.00 14.65 948 ASN A CA 1
ATOM 1060 C C . ASN A 1 136 ? 21.807 72.087 12.615 1.00 11.79 948 ASN A C 1
ATOM 1061 O O . ASN A 1 136 ? 22.612 72.338 11.760 1.00 14.62 948 ASN A O 1
ATOM 1066 N N . LEU A 1 137 ? 20.497 72.042 12.386 1.00 9.12 949 LEU A N 1
ATOM 1067 C CA . LEU A 1 137 ? 19.952 72.176 11.052 1.00 12.77 949 LEU A CA 1
ATOM 1068 C C . LEU A 1 137 ? 20.356 73.480 10.384 1.00 12.52 949 LEU A C 1
ATOM 1069 O O . LEU A 1 137 ? 20.745 73.480 9.228 1.00 14.89 949 LEU A O 1
ATOM 1074 N N . ILE A 1 138 ? 20.278 74.592 11.106 1.00 14.00 950 ILE A N 1
ATOM 1075 C CA . ILE A 1 138 ? 20.546 75.862 10.479 1.00 13.31 950 ILE A CA 1
ATOM 1076 C C . ILE A 1 138 ? 22.026 75.907 10.172 1.00 20.09 950 ILE A C 1
ATOM 1077 O O . ILE A 1 138 ? 22.413 76.149 9.030 1.00 19.54 950 ILE A O 1
ATOM 1082 N N . PHE A 1 139 ? 22.850 75.608 11.175 1.00 17.29 951 PHE A N 1
ATOM 1083 C CA . PHE A 1 139 ? 24.292 75.548 10.980 1.00 18.41 951 PHE A CA 1
ATOM 1084 C C . PHE A 1 139 ? 24.652 74.702 9.754 1.00 21.55 951 PHE A C 1
ATOM 1085 O O . PHE A 1 139 ? 25.393 75.155 8.888 1.00 17.57 951 PHE A O 1
ATOM 1093 N N . ASN A 1 140 ? 24.118 73.485 9.688 1.00 14.72 952 ASN A N 1
ATOM 1094 C CA . ASN A 1 140 ? 24.413 72.584 8.573 1.00 18.19 952 ASN A CA 1
ATOM 1095 C C . ASN A 1 140 ? 24.003 73.138 7.201 1.00 20.73 952 ASN A C 1
ATOM 1096 O O . ASN A 1 140 ? 24.703 72.906 6.224 1.00 25.56 952 ASN A O 1
ATOM 1101 N N . ALA A 1 141 ? 22.847 73.802 7.135 1.00 18.79 953 ALA A N 1
ATOM 1102 C CA . ALA A 1 141 ? 22.345 74.404 5.895 1.00 19.14 953 ALA A CA 1
ATOM 1103 C C . ALA A 1 141 ? 23.179 75.613 5.446 1.00 23.64 953 ALA A C 1
ATOM 1104 O O . ALA A 1 141 ? 23.243 75.914 4.263 1.00 28.00 953 ALA A O 1
ATOM 1106 N N . LEU A 1 142 ? 23.772 76.320 6.406 1.00 21.82 954 LEU A N 1
ATOM 1107 C CA . LEU A 1 142 ? 24.636 77.469 6.147 1.00 25.71 954 LEU A CA 1
ATOM 1108 C C . LEU A 1 142 ? 26.121 77.088 6.066 1.00 29.27 954 LEU A C 1
ATOM 1109 O O . LEU A 1 142 ? 26.980 77.951 5.906 1.00 31.73 954 LEU A O 1
ATOM 1114 N N . ASN A 1 143 ? 26.420 75.802 6.157 1.00 44.34 955 ASN A N 1
ATOM 1115 C CA . ASN A 1 143 ? 27.798 75.354 6.251 1.00 50.98 955 ASN A CA 1
ATOM 1116 C C . ASN A 1 143 ? 28.646 75.738 5.037 1.00 55.49 955 ASN A C 1
ATOM 1117 O O . ASN A 1 143 ? 28.365 75.311 3.921 1.00 57.37 955 ASN A O 1
ATOM 1122 N N . GLY A 1 144 ? 29.675 76.550 5.269 1.00 53.63 956 GLY A N 1
ATOM 1123 C CA . GLY A 1 144 ? 30.605 76.953 4.215 1.00 58.43 956 GLY A CA 1
ATOM 1124 C C . GLY A 1 144 ? 30.126 78.036 3.262 1.00 56.72 956 GLY A C 1
ATOM 1125 O O . GLY A 1 144 ? 30.625 78.136 2.144 1.00 62.55 956 GLY A O 1
ATOM 1126 N N . GLN A 1 145 ? 29.155 78.836 3.688 1.00 45.39 957 GLN A N 1
ATOM 1127 C CA . GLN A 1 145 ? 28.738 80.027 2.942 1.00 47.48 957 GLN A CA 1
ATOM 1128 C C . GLN A 1 145 ? 29.411 81.252 3.558 1.00 54.85 957 GLN A C 1
ATOM 1129 O O . GLN A 1 145 ? 29.864 81.200 4.704 1.00 50.98 957 GLN A O 1
ATOM 1135 N N . ASN A 1 146 ? 29.473 82.349 2.802 1.00 65.88 958 ASN A N 1
ATOM 1136 C CA . ASN A 1 146 ? 30.027 83.603 3.315 1.00 69.33 958 ASN A CA 1
ATOM 1137 C C . ASN A 1 146 ? 28.956 84.433 4.012 1.00 72.59 958 ASN A C 1
ATOM 1138 O O . ASN A 1 146 ? 28.141 85.091 3.363 1.00 73.53 958 ASN A O 1
ATOM 1151 N N . GLU A 1 148 ? 29.306 87.119 5.690 1.00 86.47 960 GLU A N 1
ATOM 1152 C CA . GLU A 1 148 ? 29.523 88.549 5.476 1.00 89.60 960 GLU A CA 1
ATOM 1153 C C . GLU A 1 148 ? 28.594 89.039 4.367 1.00 85.79 960 GLU A C 1
ATOM 1154 O O . GLU A 1 148 ? 27.892 90.036 4.534 1.00 79.64 960 GLU A O 1
ATOM 1160 N N . SER A 1 149 ? 28.575 88.309 3.253 1.00 67.88 961 SER A N 1
ATOM 1161 C CA . SER A 1 149 ? 27.832 88.716 2.066 1.00 66.53 961 SER A CA 1
ATOM 1162 C C . SER A 1 149 ? 26.642 87.795 1.774 1.00 68.17 961 SER A C 1
ATOM 1163 O O . SER A 1 149 ? 26.436 87.381 0.633 1.00 64.53 961 SER A O 1
ATOM 1174 N N . THR A 1 151 ? 22.404 87.406 2.316 1.00 41.73 963 THR A N 1
ATOM 1175 C CA . THR A 1 151 ? 21.204 88.171 2.637 1.00 37.90 963 THR A CA 1
ATOM 1176 C C . THR A 1 151 ? 20.211 87.339 3.437 1.00 38.24 963 THR A C 1
ATOM 1177 O O . THR A 1 151 ? 20.224 86.107 3.363 1.00 37.83 963 THR A O 1
ATOM 1181 N N . ASP A 1 152 ? 19.321 88.017 4.162 1.00 30.42 964 ASP A N 1
ATOM 1182 C CA . ASP A 1 152 ? 18.237 87.336 4.868 1.00 27.59 964 ASP A CA 1
ATOM 1183 C C . ASP A 1 152 ? 17.482 86.387 3.938 1.00 30.69 964 ASP A C 1
ATOM 1184 O O . ASP A 1 152 ? 17.075 85.285 4.338 1.00 26.76 964 ASP A O 1
ATOM 1189 N N . LYS A 1 153 ? 17.323 86.805 2.687 1.00 31.21 965 LYS A N 1
ATOM 1190 C CA . LYS A 1 153 ? 16.615 86.019 1.687 1.00 27.20 965 LYS A CA 1
ATOM 1191 C C . LYS A 1 153 ? 17.356 84.735 1.355 1.00 27.57 965 LYS A C 1
ATOM 1192 O O . LYS A 1 153 ? 16.733 83.675 1.168 1.00 26.47 965 LYS A O 1
ATOM 1198 N N . ASP A 1 154 ? 18.678 84.833 1.266 1.00 31.52 966 ASP A N 1
ATOM 1199 C CA . ASP A 1 154 ? 19.517 83.673 0.960 1.00 33.21 966 ASP A CA 1
ATOM 1200 C C . ASP A 1 154 ? 19.458 82.661 2.114 1.00 32.88 966 ASP A C 1
ATOM 1201 O O . ASP A 1 154 ? 19.220 81.471 1.889 1.00 29.87 966 ASP A O 1
ATOM 1206 N N . ILE A 1 155 ? 19.659 83.166 3.338 1.00 24.86 967 ILE A N 1
ATOM 1207 C CA . ILE A 1 155 ? 19.545 82.373 4.558 1.00 23.19 967 ILE A CA 1
ATOM 1208 C C . ILE A 1 155 ? 18.230 81.600 4.549 1.00 20.33 967 ILE A C 1
ATOM 1209 O O . ILE A 1 155 ? 18.233 80.383 4.611 1.00 20.97 967 ILE A O 1
ATOM 1214 N N . ILE A 1 156 ? 17.117 82.302 4.384 1.00 21.71 968 ILE A N 1
ATOM 1215 C CA . ILE A 1 156 ? 15.802 81.663 4.362 1.00 15.85 968 ILE A CA 1
ATOM 1216 C C . ILE A 1 156 ? 15.698 80.583 3.267 1.00 22.00 968 ILE A C 1
ATOM 1217 O O . ILE A 1 156 ? 15.035 79.539 3.462 1.00 18.55 968 ILE A O 1
ATOM 1222 N N . ILE A 1 157 ? 16.345 80.817 2.122 1.00 26.70 969 ILE A N 1
ATOM 1223 C CA . ILE A 1 157 ? 16.290 79.860 1.008 1.00 25.45 969 ILE A CA 1
ATOM 1224 C C . ILE A 1 157 ? 17.113 78.618 1.311 1.00 20.63 969 ILE A C 1
ATOM 1225 O O . ILE A 1 157 ? 16.668 77.501 1.076 1.00 23.18 969 ILE A O 1
ATOM 1230 N N . LEU A 1 158 ? 18.311 78.814 1.781 1.00 22.62 970 LEU A N 1
ATOM 1231 C CA . LEU A 1 158 ? 19.170 77.716 2.112 1.00 23.49 970 LEU A CA 1
ATOM 1232 C C . LEU A 1 158 ? 18.589 76.808 3.183 1.00 21.81 970 LEU A C 1
ATOM 1233 O O . LEU A 1 158 ? 18.503 75.632 2.975 1.00 21.11 970 LEU A O 1
ATOM 1238 N N . VAL A 1 159 ? 18.166 77.386 4.299 1.00 19.83 971 VAL A N 1
ATOM 1239 C CA . VAL A 1 159 ? 17.544 76.629 5.390 1.00 19.51 971 VAL A CA 1
ATOM 1240 C C . VAL A 1 159 ? 16.316 75.860 4.917 1.00 15.89 971 VAL A C 1
ATOM 1241 O O . VAL A 1 159 ? 16.247 74.668 5.140 1.00 14.79 971 VAL A O 1
ATOM 1245 N N . GLN A 1 160 ? 15.364 76.505 4.240 1.00 10.80 972 GLN A N 1
ATOM 1246 C CA . GLN A 1 160 ? 14.127 75.802 3.869 1.00 9.83 972 GLN A CA 1
ATOM 1247 C C . GLN A 1 160 ? 14.301 74.732 2.804 1.00 12.86 972 GLN A C 1
ATOM 1248 O O . GLN A 1 160 ? 13.606 73.709 2.820 1.00 12.64 972 GLN A O 1
ATOM 1254 N N . ASP A 1 161 ? 15.228 74.950 1.876 1.00 20.24 973 ASP A N 1
ATOM 1255 C CA . ASP A 1 161 ? 15.586 73.902 0.905 1.00 23.82 973 ASP A CA 1
ATOM 1256 C C . ASP A 1 161 ? 16.290 72.718 1.601 1.00 17.99 973 ASP A C 1
ATOM 1257 O O . ASP A 1 161 ? 16.074 71.563 1.237 1.00 17.09 973 ASP A O 1
ATOM 1262 N N . TYR A 1 162 ? 17.170 73.012 2.562 1.00 19.11 974 TYR A N 1
ATOM 1263 C CA . TYR A 1 162 ? 17.830 71.953 3.361 1.00 17.13 974 TYR A CA 1
ATOM 1264 C C . TYR A 1 162 ? 16.733 71.083 4.002 1.00 17.08 974 TYR A C 1
ATOM 1265 O O . TYR A 1 162 ? 16.690 69.867 3.803 1.00 16.77 974 TYR A O 1
ATOM 1274 N N . LYS A 1 163 ? 15.788 71.729 4.685 1.00 17.76 975 LYS A N 1
ATOM 1275 C CA . LYS A 1 163 ? 14.682 71.018 5.321 1.00 14.36 975 LYS A CA 1
ATOM 1276 C C . LYS A 1 163 ? 13.983 70.104 4.363 1.00 16.67 975 LYS A C 1
ATOM 1277 O O . LYS A 1 163 ? 13.658 68.943 4.693 1.00 13.97 975 LYS A O 1
ATOM 1283 N N . LEU A 1 164 ? 13.680 70.647 3.185 1.00 16.79 976 LEU A N 1
ATOM 1284 C CA . LEU A 1 164 ? 12.877 69.916 2.201 1.00 17.65 976 LEU A CA 1
ATOM 1285 C C . LEU A 1 164 ? 13.616 68.702 1.731 1.00 16.91 976 LEU A C 1
ATOM 1286 O O . LEU A 1 164 ? 13.092 67.604 1.715 1.00 14.36 976 LEU A O 1
ATOM 1291 N N . VAL A 1 165 ? 14.860 68.942 1.349 1.00 18.66 977 VAL A N 1
ATOM 1292 C CA . VAL A 1 165 ? 15.686 67.959 0.679 1.00 17.71 977 VAL A CA 1
ATOM 1293 C C . VAL A 1 165 ? 16.228 66.894 1.634 1.00 17.06 977 VAL A C 1
ATOM 1294 O O . VAL A 1 165 ? 16.604 65.809 1.196 1.00 15.48 977 VAL A O 1
ATOM 1298 N N . ASN A 1 166 ? 16.282 67.188 2.933 1.00 19.47 978 ASN A N 1
ATOM 1299 C CA . ASN A 1 166 ? 16.725 66.177 3.923 1.00 16.77 978 ASN A CA 1
ATOM 1300 C C . ASN A 1 166 ? 15.590 65.518 4.704 1.00 18.65 978 ASN A C 1
ATOM 1301 O O . ASN A 1 166 ? 15.837 64.708 5.597 1.00 19.68 978 ASN A O 1
ATOM 1306 N N . THR A 1 167 ? 14.352 65.842 4.336 1.00 16.26 979 THR A N 1
ATOM 1307 C CA . THR A 1 167 ? 13.171 65.287 4.973 1.00 12.86 979 THR A CA 1
ATOM 1308 C C . THR A 1 167 ? 13.204 63.755 5.048 1.00 17.51 979 THR A C 1
ATOM 1309 O O . THR A 1 167 ? 12.944 63.169 6.104 1.00 13.36 979 THR A O 1
ATOM 1313 N N . GLU A 1 168 ? 13.560 63.112 3.945 1.00 9.37 980 GLU A N 1
ATOM 1314 C CA . GLU A 1 168 ? 13.535 61.665 3.900 1.00 13.44 980 GLU A CA 1
ATOM 1315 C C . GLU A 1 168 ? 14.578 61.068 4.850 1.00 12.13 980 GLU A C 1
ATOM 1316 O O . GLU A 1 168 ? 14.302 60.071 5.501 1.00 14.49 980 GLU A O 1
ATOM 1322 N N . ARG A 1 169 ? 15.746 61.707 4.950 1.00 12.81 981 ARG A N 1
ATOM 1323 C CA . ARG A 1 169 ? 16.831 61.277 5.823 1.00 15.55 981 ARG A CA 1
ATOM 1324 C C . ARG A 1 169 ? 16.525 61.530 7.293 1.00 17.23 981 ARG A C 1
ATOM 1325 O O . ARG A 1 169 ? 16.741 60.667 8.121 1.00 16.58 981 ARG A O 1
ATOM 1333 N N . LEU A 1 170 ? 16.049 62.728 7.611 1.00 14.38 982 LEU A N 1
ATOM 1334 C CA . LEU A 1 170 ? 15.779 63.116 9.005 1.00 11.05 982 LEU A CA 1
ATOM 1335 C C . LEU A 1 170 ? 14.562 62.458 9.606 1.00 10.83 982 LEU A C 1
ATOM 1336 O O . LEU A 1 170 ? 14.406 62.425 10.833 1.00 11.81 982 LEU A O 1
ATOM 1341 N N . PHE A 1 171 ? 13.687 61.983 8.735 1.00 8.66 983 PHE A N 1
ATOM 1342 C CA . PHE A 1 171 ? 12.455 61.328 9.104 1.00 8.63 983 PHE A CA 1
ATOM 1343 C C . PHE A 1 171 ? 12.400 59.981 8.397 1.00 12.12 983 PHE A C 1
ATOM 1344 O O . PHE A 1 171 ? 11.395 59.623 7.845 1.00 9.36 983 PHE A O 1
ATOM 1352 N N . LYS A 1 172 ? 13.494 59.228 8.447 1.00 21.18 984 LYS A N 1
ATOM 1353 C CA . LYS A 1 172 ? 13.575 57.943 7.758 1.00 22.27 984 LYS A CA 1
ATOM 1354 C C . LYS A 1 172 ? 12.508 56.988 8.288 1.00 22.86 984 LYS A C 1
ATOM 1355 O O . LYS A 1 172 ? 11.911 56.217 7.555 1.00 22.19 984 LYS A O 1
ATOM 1361 N N . SER A 1 173 ? 12.266 57.083 9.582 1.00 29.30 985 SER A N 1
ATOM 1362 C CA . SER A 1 173 ? 11.387 56.175 10.285 1.00 27.11 985 SER A CA 1
ATOM 1363 C C . SER A 1 173 ? 9.897 56.451 10.032 1.00 28.79 985 SER A C 1
ATOM 1364 O O . SER A 1 173 ? 9.072 55.610 10.340 1.00 31.10 985 SER A O 1
ATOM 1367 N N . SER A 1 174 ? 9.543 57.599 9.442 1.00 17.89 986 SER A N 1
ATOM 1368 C CA . SER A 1 174 ? 8.138 57.981 9.323 1.00 18.48 986 SER A CA 1
ATOM 1369 C C . SER A 1 174 ? 7.700 58.450 7.908 1.00 20.18 986 SER A C 1
ATOM 1370 O O . SER A 1 174 ? 7.235 59.583 7.729 1.00 19.87 986 SER A O 1
ATOM 1373 N N . PRO A 1 175 ? 7.806 57.548 6.909 1.00 23.64 987 PRO A N 1
ATOM 1374 C CA . PRO A 1 175 ? 7.577 57.888 5.508 1.00 23.77 987 PRO A CA 1
ATOM 1375 C C . PRO A 1 175 ? 6.152 58.301 5.127 1.00 24.52 987 PRO A C 1
ATOM 1376 O O . PRO A 1 175 ? 5.975 59.023 4.158 1.00 24.52 987 PRO A O 1
ATOM 1380 N N . SER A 1 176 ? 5.144 57.881 5.877 1.00 25.44 988 SER A N 1
ATOM 1381 C CA . SER A 1 176 ? 3.790 58.308 5.559 1.00 23.26 988 SER A CA 1
ATOM 1382 C C . SER A 1 176 ? 3.533 59.785 5.865 1.00 25.94 988 SER A C 1
ATOM 1383 O O . SER A 1 176 ? 2.480 60.300 5.523 1.00 27.75 988 SER A O 1
ATOM 1386 N N . TRP A 1 177 ? 4.495 60.457 6.507 1.00 19.55 989 TRP A N 1
ATOM 1387 C CA . TRP A 1 177 ? 4.388 61.876 6.830 1.00 14.86 989 TRP A CA 1
ATOM 1388 C C . TRP A 1 177 ? 5.275 62.746 5.956 1.00 14.28 989 TRP A C 1
ATOM 1389 O O . TRP A 1 177 ? 5.243 63.978 6.062 1.00 13.89 989 TRP A O 1
ATOM 1400 N N . TRP A 1 178 ? 6.064 62.133 5.080 1.00 14.33 990 TRP A N 1
ATOM 1401 C CA . TRP A 1 178 ? 6.984 62.913 4.240 1.00 13.71 990 TRP A CA 1
ATOM 1402 C C . TRP A 1 178 ? 6.254 63.975 3.428 1.00 12.71 990 TRP A C 1
ATOM 1403 O O . TRP A 1 178 ? 6.696 65.112 3.352 1.00 15.49 990 TRP A O 1
ATOM 1414 N N . SER A 1 179 ? 5.117 63.610 2.858 1.00 19.45 991 SER A N 1
ATOM 1415 C CA . SER A 1 179 ? 4.338 64.526 2.019 1.00 18.89 991 SER A CA 1
ATOM 1416 C C . SER A 1 179 ? 3.910 65.759 2.816 1.00 17.02 991 SER A C 1
ATOM 1417 O O . SER A 1 179 ? 4.131 66.886 2.391 1.00 19.01 991 SER A O 1
ATOM 1420 N N . ASP A 1 180 ? 3.322 65.535 3.979 1.00 16.38 992 ASP A N 1
ATOM 1421 C CA . ASP A 1 180 ? 3.014 66.631 4.910 1.00 19.06 992 ASP A CA 1
ATOM 1422 C C . ASP A 1 180 ? 4.210 67.478 5.270 1.00 14.95 992 ASP A C 1
ATOM 1423 O O . ASP A 1 180 ? 4.161 68.704 5.217 1.00 16.75 992 ASP A O 1
ATOM 1428 N N . LEU A 1 181 ? 5.307 66.816 5.608 1.00 8.69 993 LEU A N 1
ATOM 1429 C CA . LEU A 1 181 ? 6.476 67.539 6.098 1.00 8.30 993 LEU A CA 1
ATOM 1430 C C . LEU A 1 181 ? 7.134 68.349 4.991 1.00 10.29 993 LEU A C 1
ATOM 1431 O O . LEU A 1 181 ? 7.571 69.470 5.213 1.00 8.72 993 LEU A O 1
ATOM 1436 N N . LYS A 1 182 ? 7.208 67.792 3.798 1.00 10.84 994 LYS A N 1
ATOM 1437 C CA . LYS A 1 182 ? 7.815 68.523 2.660 1.00 15.66 994 LYS A CA 1
ATOM 1438 C C . LYS A 1 182 ? 7.012 69.783 2.264 1.00 11.04 994 LYS A C 1
ATOM 1439 O O . LYS A 1 182 ? 7.569 70.865 2.054 1.00 13.23 994 LYS A O 1
ATOM 1445 N N . LYS A 1 183 ? 5.703 69.618 2.179 1.00 14.94 995 LYS A N 1
ATOM 1446 C CA . LYS A 1 183 ? 4.782 70.730 1.933 1.00 16.93 995 LYS A CA 1
ATOM 1447 C C . LYS A 1 183 ? 4.982 71.847 2.955 1.00 19.93 995 LYS A C 1
ATOM 1448 O O . LYS A 1 183 ? 5.003 73.029 2.597 1.00 17.27 995 LYS A O 1
ATOM 1454 N N . ARG A 1 184 ? 5.168 71.471 4.222 1.00 10.80 996 ARG A N 1
ATOM 1455 C CA . ARG A 1 184 ? 5.302 72.474 5.259 1.00 12.76 996 ARG A CA 1
ATOM 1456 C C . ARG A 1 184 ? 6.552 73.264 5.002 1.00 11.49 996 ARG A C 1
ATOM 1457 O O . ARG A 1 184 ? 6.541 74.482 5.124 1.00 12.72 996 ARG A O 1
ATOM 1465 N N . ALA A 1 185 ? 7.631 72.581 4.635 1.00 9.50 997 ALA A N 1
ATOM 1466 C CA . ALA A 1 185 ? 8.888 73.266 4.351 1.00 10.46 997 ALA A CA 1
ATOM 1467 C C . ALA A 1 185 ? 8.753 74.250 3.189 1.00 14.53 997 ALA A C 1
ATOM 1468 O O . ALA A 1 185 ? 9.370 75.321 3.206 1.00 14.28 997 ALA A O 1
ATOM 1470 N N . VAL A 1 186 ? 7.960 73.869 2.188 1.00 18.56 998 VAL A N 1
ATOM 1471 C CA . VAL A 1 186 ? 7.719 74.706 1.006 1.00 20.49 998 VAL A CA 1
ATOM 1472 C C . VAL A 1 186 ? 6.854 75.886 1.400 1.00 20.34 998 VAL A C 1
ATOM 1473 O O . VAL A 1 186 ? 7.151 77.018 1.068 1.00 21.93 998 VAL A O 1
ATOM 1477 N N . SER A 1 187 ? 5.781 75.596 2.120 1.00 19.94 999 SER A N 1
ATOM 1478 C CA . SER A 1 187 ? 4.861 76.618 2.559 1.00 18.92 999 SER A CA 1
ATOM 1479 C C . SER A 1 187 ? 5.464 77.646 3.507 1.00 27.35 999 SER A C 1
ATOM 1480 O O . SER A 1 187 ? 5.151 78.835 3.412 1.00 27.08 999 SER A O 1
ATOM 1483 N N . GLU A 1 188 ? 6.315 77.211 4.433 1.00 23.57 1000 GLU A N 1
ATOM 1484 C CA . GLU A 1 188 ? 6.954 78.175 5.318 1.00 20.00 1000 GLU A CA 1
ATOM 1485 C C . GLU A 1 188 ? 7.917 79.010 4.549 1.00 19.72 1000 GLU A C 1
ATOM 1486 O O . GLU A 1 188 ? 8.111 80.174 4.882 1.00 22.72 1000 GLU A O 1
ATOM 1492 N N . LYS A 1 189 ? 8.577 78.425 3.557 1.00 19.38 1001 LYS A N 1
ATOM 1493 C CA . LYS A 1 189 ? 9.499 79.209 2.731 1.00 22.85 1001 LYS A CA 1
ATOM 1494 C C . LYS A 1 189 ? 8.758 80.387 2.078 1.00 21.81 1001 LYS A C 1
ATOM 1495 O O . LYS A 1 189 ? 9.209 81.523 2.147 1.00 24.44 1001 LYS A O 1
ATOM 1501 N N . LYS A 1 190 ? 7.618 80.105 1.464 1.00 23.93 1002 LYS A N 1
ATOM 1502 C CA . LYS A 1 190 ? 6.825 81.147 0.811 1.00 28.33 1002 LYS A CA 1
ATOM 1503 C C . LYS A 1 190 ? 6.501 82.227 1.825 1.00 31.39 1002 LYS A C 1
ATOM 1504 O O . LYS A 1 190 ? 6.837 83.394 1.624 1.00 31.29 1002 LYS A O 1
ATOM 1510 N N . ALA A 1 191 ? 5.893 81.819 2.941 1.00 25.05 1003 ALA A N 1
ATOM 1511 C CA . ALA A 1 191 ? 5.479 82.756 3.982 1.00 21.82 1003 ALA A CA 1
ATOM 1512 C C . ALA A 1 191 ? 6.642 83.531 4.605 1.00 21.82 1003 ALA A C 1
ATOM 1513 O O . ALA A 1 191 ? 6.505 84.714 4.910 1.00 25.83 1003 ALA A O 1
ATOM 1515 N N . LEU A 1 192 ? 7.798 82.904 4.756 1.00 17.75 1004 LEU A N 1
ATOM 1516 C CA . LEU A 1 192 ? 8.945 83.630 5.302 1.00 21.20 1004 LEU A CA 1
ATOM 1517 C C . LEU A 1 192 ? 9.486 84.627 4.285 1.00 24.36 1004 LEU A C 1
ATOM 1518 O O . LEU A 1 192 ? 10.024 85.676 4.660 1.00 27.20 1004 LEU A O 1
ATOM 1523 N N . LEU A 1 193 ? 9.389 84.282 3.005 1.00 20.95 1005 LEU A N 1
ATOM 1524 C CA . LEU A 1 193 ? 9.881 85.173 1.931 1.00 25.86 1005 LEU A CA 1
ATOM 1525 C C . LEU A 1 193 ? 9.008 86.425 1.824 1.00 26.73 1005 LEU A C 1
ATOM 1526 O O . LEU A 1 193 ? 9.524 87.540 1.748 1.00 30.15 1005 LEU A O 1
ATOM 1531 N N . GLU A 1 194 ? 7.696 86.234 1.898 1.00 34.31 1006 GLU A N 1
ATOM 1532 C CA . GLU A 1 194 ? 6.756 87.351 1.939 1.00 35.46 1006 GLU A CA 1
ATOM 1533 C C . GLU A 1 194 ? 7.003 88.230 3.142 1.00 42.10 1006 GLU A C 1
ATOM 1534 O O . GLU A 1 194 ? 7.070 89.458 3.017 1.00 42.29 1006 GLU A O 1
ATOM 1540 N N . LEU A 1 195 ? 7.154 87.601 4.304 1.00 33.79 1007 LEU A N 1
ATOM 1541 C CA . LEU A 1 195 ? 7.461 88.332 5.530 1.00 32.76 1007 LEU A CA 1
ATOM 1542 C C . LEU A 1 195 ? 8.760 89.120 5.432 1.00 32.29 1007 LEU A C 1
ATOM 1543 O O . LEU A 1 195 ? 8.866 90.208 6.005 1.00 33.41 1007 LEU A O 1
ATOM 1548 N N . GLU A 1 196 ? 9.755 88.573 4.736 1.00 28.04 1008 GLU A N 1
ATOM 1549 C CA . GLU A 1 196 ? 11.052 89.255 4.627 1.00 32.66 1008 GLU A CA 1
ATOM 1550 C C . GLU A 1 196 ? 10.961 90.522 3.766 1.00 36.50 1008 GLU A C 1
ATOM 1551 O O . GLU A 1 196 ? 11.666 91.501 4.018 1.00 36.98 1008 GLU A O 1
ATOM 1557 N N . ILE A 1 197 ? 10.094 90.493 2.762 1.00 36.19 1009 ILE A N 1
ATOM 1558 C CA . ILE A 1 197 ? 9.880 91.652 1.891 1.00 43.22 1009 ILE A CA 1
ATOM 1559 C C . ILE A 1 197 ? 9.177 92.803 2.628 1.00 45.95 1009 ILE A C 1
ATOM 1560 O O . ILE A 1 197 ? 9.616 93.946 2.540 1.00 48.39 1009 ILE A O 1
ATOM 1565 N N . ASP A 1 198 ? 8.108 92.492 3.366 1.00 45.90 1010 ASP A N 1
ATOM 1566 C CA . ASP A 1 198 ? 7.447 93.467 4.244 1.00 45.77 1010 ASP A CA 1
ATOM 1567 C C . ASP A 1 198 ? 8.415 94.064 5.276 1.00 46.24 1010 ASP A C 1
ATOM 1568 O O . ASP A 1 198 ? 8.068 95.034 5.955 1.00 47.80 1010 ASP A O 1
ATOM 1573 N N . GLY A 1 199 ? 9.597 93.458 5.422 1.00 33.49 1011 GLY A N 1
ATOM 1574 C CA . GLY A 1 199 ? 10.690 94.024 6.215 1.00 31.38 1011 GLY A CA 1
ATOM 1575 C C . GLY A 1 199 ? 10.307 94.474 7.612 1.00 36.01 1011 GLY A C 1
ATOM 1576 O O . GLY A 1 199 ? 10.599 95.607 7.999 1.00 34.92 1011 GLY A O 1
ATOM 1577 N N . LEU A 1 200 ? 9.676 93.583 8.376 1.00 39.68 1012 LEU A N 1
ATOM 1578 C CA . LEU A 1 200 ? 9.128 93.935 9.689 1.00 32.20 1012 LEU A CA 1
ATOM 1579 C C . LEU A 1 200 ? 10.097 93.705 10.840 1.00 36.51 1012 LEU A C 1
ATOM 1580 O O . LEU A 1 200 ? 11.231 93.264 10.636 1.00 33.10 1012 LEU A O 1
ATOM 1585 N N . GLU A 1 201 ? 9.635 94.031 12.047 1.00 58.61 1013 GLU A N 1
ATOM 1586 C CA . GLU A 1 201 ? 10.454 94.018 13.251 1.00 56.33 1013 GLU A CA 1
ATOM 1587 C C . GLU A 1 201 ? 9.805 93.153 14.361 1.00 55.07 1013 GLU A C 1
ATOM 1588 O O . GLU A 1 201 ? 8.581 93.087 14.447 1.00 55.16 1013 GLU A O 1
ATOM 1594 N N . VAL A 1 202 ? 10.625 92.514 15.208 1.00 32.47 1014 VAL A N 1
ATOM 1595 C CA . VAL A 1 202 ? 10.145 91.658 16.320 1.00 36.01 1014 VAL A CA 1
ATOM 1596 C C . VAL A 1 202 ? 10.758 92.046 17.675 1.00 39.32 1014 VAL A C 1
ATOM 1597 O O . VAL A 1 202 ? 11.566 92.974 17.742 1.00 41.31 1014 VAL A O 1
ATOM 1601 N N . ASP A 1 203 ? 10.379 91.306 18.730 1.00 66.44 1015 ASP A N 1
ATOM 1602 C CA . ASP A 1 203 ? 10.885 91.465 20.111 1.00 63.44 1015 ASP A CA 1
ATOM 1603 C C . ASP A 1 203 ? 10.479 92.815 20.682 1.00 61.74 1015 ASP A C 1
ATOM 1604 O O . ASP A 1 203 ? 10.066 92.907 21.833 1.00 64.36 1015 ASP A O 1
ATOM 1609 N N . CYS B 2 4 ? -7.258 62.167 9.048 1.00 52.65 28 CYS B N 1
ATOM 1610 C CA . CYS B 2 4 ? -5.772 62.110 8.850 1.00 57.04 28 CYS B CA 1
ATOM 1611 C C . CYS B 2 4 ? -5.328 62.485 7.426 1.00 56.97 28 CYS B C 1
ATOM 1612 O O . CYS B 2 4 ? -4.182 62.243 7.042 1.00 56.69 28 CYS B O 1
ATOM 1615 N N . ASN B 2 5 ? -6.237 63.086 6.665 1.00 51.62 29 ASN B N 1
ATOM 1616 C CA . ASN B 2 5 ? -5.937 63.661 5.355 1.00 48.96 29 ASN B CA 1
ATOM 1617 C C . ASN B 2 5 ? -5.894 65.185 5.421 1.00 48.81 29 ASN B C 1
ATOM 1618 O O . ASN B 2 5 ? -5.613 65.854 4.421 1.00 51.44 29 ASN B O 1
ATOM 1623 N N . ASP B 2 6 ? -6.190 65.733 6.596 1.00 55.11 30 ASP B N 1
ATOM 1624 C CA . ASP B 2 6 ? -6.237 67.174 6.779 1.00 57.41 30 ASP B CA 1
ATOM 1625 C C . ASP B 2 6 ? -5.409 67.559 8.000 1.00 57.81 30 ASP B C 1
ATOM 1626 O O . ASP B 2 6 ? -5.799 68.444 8.764 1.00 58.98 30 ASP B O 1
ATOM 1631 N N . THR B 2 7 ? -4.268 66.893 8.187 1.00 31.73 31 THR B N 1
ATOM 1632 C CA . THR B 2 7 ? -3.295 67.349 9.177 1.00 27.67 31 THR B CA 1
ATOM 1633 C C . THR B 2 7 ? -2.692 68.696 8.771 1.00 27.21 31 THR B C 1
ATOM 1634 O O . THR B 2 7 ? -2.556 69.586 9.608 1.00 26.67 31 THR B O 1
ATOM 1638 N N . SER B 2 8 ? -2.343 68.847 7.489 1.00 25.03 32 SER B N 1
ATOM 1639 C CA . SER B 2 8 ? -1.718 70.066 6.979 1.00 20.69 32 SER B CA 1
ATOM 1640 C C . SER B 2 8 ? -0.478 70.445 7.783 1.00 21.94 32 SER B C 1
ATOM 1641 O O . SER B 2 8 ? -0.234 71.640 8.040 1.00 21.74 32 SER B O 1
ATOM 1644 N N . GLY B 2 9 ? 0.295 69.432 8.186 1.00 28.26 33 GLY B N 1
ATOM 1645 C CA . GLY B 2 9 ? 1.530 69.634 8.962 1.00 19.61 33 GLY B CA 1
ATOM 1646 C C . GLY B 2 9 ? 1.347 70.110 10.397 1.00 19.71 33 GLY B C 1
ATOM 1647 O O . GLY B 2 9 ? 2.331 70.461 11.061 1.00 16.27 33 GLY B O 1
ATOM 1648 N N . VAL B 2 10 ? 0.104 70.132 10.892 1.00 12.11 34 VAL B N 1
ATOM 1649 C CA . VAL B 2 10 ? -0.132 70.539 12.282 1.00 10.83 34 VAL B CA 1
ATOM 1650 C C . VAL B 2 10 ? 0.356 69.409 13.186 1.00 9.03 34 VAL B C 1
ATOM 1651 O O . VAL B 2 10 ? -0.198 68.292 13.182 1.00 5.68 34 VAL B O 1
ATOM 1655 N N . HIS B 2 11 ? 1.382 69.703 13.971 1.00 11.53 35 HIS B N 1
ATOM 1656 C CA . HIS B 2 11 ? 2.052 68.670 14.735 1.00 9.33 35 HIS B CA 1
ATOM 1657 C C . HIS B 2 11 ? 1.105 67.818 15.586 1.00 8.45 35 HIS B C 1
ATOM 1658 O O . HIS B 2 11 ? 1.109 66.587 15.488 1.00 8.08 35 HIS B O 1
ATOM 1665 N N . GLN B 2 12 ? 0.279 68.467 16.402 1.00 9.46 36 GLN B N 1
ATOM 1666 C CA . GLN B 2 12 ? -0.641 67.753 17.292 1.00 7.50 36 GLN B CA 1
ATOM 1667 C C . GLN B 2 12 ? -1.605 66.841 16.555 1.00 8.61 36 GLN B C 1
ATOM 1668 O O . GLN B 2 12 ? -1.979 65.769 17.065 1.00 9.75 36 GLN B O 1
ATOM 1674 N N . LYS B 2 13 ? -2.000 67.235 15.348 1.00 10.30 37 LYS B N 1
ATOM 1675 C CA . LYS B 2 13 ? -2.894 66.398 14.535 1.00 13.54 37 LYS B CA 1
ATOM 1676 C C . LYS B 2 13 ? -2.190 65.148 14.037 1.00 11.05 37 LYS B C 1
ATOM 1677 O O . LYS B 2 13 ? -2.780 64.085 13.960 1.00 11.58 37 LYS B O 1
ATOM 1683 N N . ILE B 2 14 ? -0.918 65.278 13.701 1.00 7.55 38 ILE B N 1
ATOM 1684 C CA . ILE B 2 14 ? -0.112 64.106 13.311 1.00 7.73 38 ILE B CA 1
ATOM 1685 C C . ILE B 2 14 ? 0.027 63.124 14.477 1.00 6.73 38 ILE B C 1
ATOM 1686 O O . ILE B 2 14 ? -0.204 61.917 14.315 1.00 8.42 38 ILE B O 1
ATOM 1691 N N . LEU B 2 15 ? 0.350 63.639 15.661 1.00 4.14 39 LEU B N 1
ATOM 1692 C CA . LEU B 2 15 ? 0.426 62.805 16.875 1.00 3.21 39 LEU B CA 1
ATOM 1693 C C . LEU B 2 15 ? -0.867 62.082 17.163 1.00 3.77 39 LEU B C 1
ATOM 1694 O O . LEU B 2 15 ? -0.853 60.897 17.477 1.00 4.31 39 LEU B O 1
ATOM 1699 N N . VAL B 2 16 ? -1.994 62.791 17.076 1.00 5.98 40 VAL B N 1
ATOM 1700 C CA . VAL B 2 16 ? -3.315 62.168 17.302 1.00 5.96 40 VAL B CA 1
ATOM 1701 C C . VAL B 2 16 ? -3.525 61.006 16.335 1.00 8.24 40 VAL B C 1
ATOM 1702 O O . VAL B 2 16 ? -3.997 59.940 16.729 1.00 8.57 40 VAL B O 1
ATOM 1706 N N . CYS B 2 17 ? -3.184 61.214 15.063 1.00 8.59 41 CYS B N 1
ATOM 1707 C CA . CYS B 2 17 ? -3.316 60.145 14.066 1.00 11.00 41 CYS B CA 1
ATOM 1708 C C . CYS B 2 17 ? -2.483 58.932 14.465 1.00 12.13 41 CYS B C 1
ATOM 1709 O O . CYS B 2 17 ? -2.956 57.786 14.463 1.00 9.68 41 CYS B O 1
ATOM 1712 N N . ILE B 2 18 ? -1.234 59.185 14.825 1.00 5.65 42 ILE B N 1
ATOM 1713 C CA . ILE B 2 18 ? -0.345 58.086 15.158 1.00 8.48 42 ILE B CA 1
ATOM 1714 C C . ILE B 2 18 ? -0.893 57.385 16.399 1.00 8.38 42 ILE B C 1
ATOM 1715 O O . ILE B 2 18 ? -1.068 56.162 16.402 1.00 7.65 42 ILE B O 1
ATOM 1720 N N . GLN B 2 19 ? -1.241 58.178 17.411 1.00 7.81 43 GLN B N 1
ATOM 1721 C CA . GLN B 2 19 ? -1.774 57.646 18.675 1.00 8.59 43 GLN B CA 1
ATOM 1722 C C . GLN B 2 19 ? -3.038 56.831 18.534 1.00 11.31 43 GLN B C 1
ATOM 1723 O O . GLN B 2 19 ? -3.209 55.831 19.248 1.00 9.43 43 GLN B O 1
ATOM 1729 N N . ASN B 2 20 ? -3.937 57.244 17.643 1.00 7.28 44 ASN B N 1
ATOM 1730 C CA . ASN B 2 20 ? -5.125 56.432 17.387 1.00 11.22 44 ASN B CA 1
ATOM 1731 C C . ASN B 2 20 ? -4.769 55.085 16.754 1.00 10.88 44 ASN B C 1
ATOM 1732 O O . ASN B 2 20 ? -5.381 54.069 17.064 1.00 12.51 44 ASN B O 1
ATOM 1737 N N . GLU B 2 21 ? -3.782 55.073 15.873 1.00 11.28 45 GLU B N 1
ATOM 1738 C CA . GLU B 2 21 ? -3.310 53.807 15.297 1.00 14.06 45 GLU B CA 1
ATOM 1739 C C . GLU B 2 21 ? -2.642 52.923 16.354 1.00 12.74 45 GLU B C 1
ATOM 1740 O O . GLU B 2 21 ? -2.794 51.706 16.335 1.00 14.19 45 GLU B O 1
ATOM 1746 N N . ILE B 2 22 ? -1.891 53.538 17.270 1.00 7.48 46 ILE B N 1
ATOM 1747 C CA . ILE B 2 22 ? -1.220 52.787 18.329 1.00 6.54 46 ILE B CA 1
ATOM 1748 C C . ILE B 2 22 ? -2.275 52.115 19.192 1.00 8.90 46 ILE B C 1
ATOM 1749 O O . ILE B 2 22 ? -2.1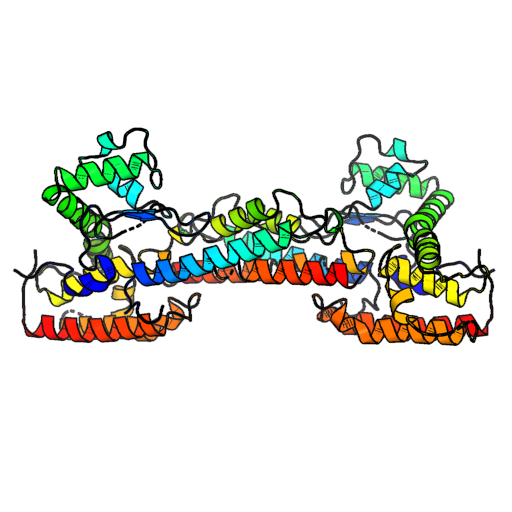94 50.930 19.503 1.00 6.01 46 ILE B O 1
ATOM 1754 N N . ALA B 2 23 ? -3.265 52.889 19.607 1.00 4.32 47 ALA B N 1
ATOM 1755 C CA . ALA B 2 23 ? -4.331 52.357 20.461 1.00 9.45 47 ALA B CA 1
ATOM 1756 C C . ALA B 2 23 ? -5.084 51.207 19.783 1.00 7.73 47 ALA B C 1
ATOM 1757 O O . ALA B 2 23 ? -5.445 50.209 20.420 1.00 9.32 47 ALA B O 1
ATOM 1759 N N . LYS B 2 24 ? -5.313 51.342 18.492 1.00 12.74 48 LYS B N 1
ATOM 1760 C CA . LYS B 2 24 ? -5.990 50.312 17.739 1.00 12.12 48 LYS B CA 1
ATOM 1761 C C . LYS B 2 24 ? -5.161 49.021 17.758 1.00 18.50 48 LYS B C 1
ATOM 1762 O O . LYS B 2 24 ? -5.668 47.928 18.065 1.00 18.27 48 LYS B O 1
ATOM 1768 N N . SER B 2 25 ? -3.873 49.161 17.460 1.00 15.10 49 SER B N 1
ATOM 1769 C CA . SER B 2 25 ? -2.957 48.025 17.445 1.00 14.61 49 SER B CA 1
ATOM 1770 C C . SER B 2 25 ? -2.825 47.387 18.840 1.00 15.66 49 SER B C 1
ATOM 1771 O O . SER B 2 25 ? -2.870 46.162 18.953 1.00 14.87 49 SER B O 1
ATOM 1774 N N . GLU B 2 26 ? -2.748 48.196 19.901 1.00 6.66 50 GLU B N 1
ATOM 1775 C CA . GLU B 2 26 ? -2.734 47.672 21.276 1.00 10.73 50 GLU B CA 1
ATOM 1776 C C . GLU B 2 26 ? -3.975 46.820 21.516 1.00 12.03 50 GLU B C 1
ATOM 1777 O O . GLU B 2 26 ? -3.926 45.753 22.138 1.00 10.87 50 GLU B O 1
ATOM 1783 N N . THR B 2 27 ? -5.106 47.313 21.036 1.00 13.66 51 THR B N 1
ATOM 1784 C CA . THR B 2 27 ? -6.387 46.638 21.248 1.00 14.77 51 THR B CA 1
ATOM 1785 C C . THR B 2 27 ? -6.478 45.377 20.397 1.00 13.48 51 THR B C 1
ATOM 1786 O O . THR B 2 27 ? -6.976 44.367 20.859 1.00 16.11 51 THR B O 1
ATOM 1790 N N . GLN B 2 28 ? -5.996 45.420 19.164 1.00 20.13 52 GLN B N 1
ATOM 1791 C CA . GLN B 2 28 ? -5.912 44.193 18.359 1.00 24.41 52 GLN B CA 1
ATOM 1792 C C . GLN B 2 28 ? -5.084 43.104 19.052 1.00 24.78 52 GLN B C 1
ATOM 1793 O O . GLN B 2 28 ? -5.513 41.952 19.137 1.00 22.07 52 GLN B O 1
ATOM 1799 N N . ILE B 2 29 ? -3.922 43.494 19.571 1.00 14.55 53 ILE B N 1
ATOM 1800 C CA . ILE B 2 29 ? -2.985 42.563 20.210 1.00 14.50 53 ILE B CA 1
ATOM 1801 C C . ILE B 2 29 ? -3.557 41.998 21.499 1.00 16.72 53 ILE B C 1
ATOM 1802 O O . ILE B 2 29 ? -3.577 40.786 21.713 1.00 17.11 53 ILE B O 1
ATOM 1807 N N . ARG B 2 30 ? -4.034 42.887 22.349 1.00 18.36 54 ARG B N 1
ATOM 1808 C CA . ARG B 2 30 ? -4.588 42.518 23.628 1.00 15.60 54 ARG B CA 1
ATOM 1809 C C . ARG B 2 30 ? -5.811 41.614 23.478 1.00 21.59 54 ARG B C 1
ATOM 1810 O O . ARG B 2 30 ? -5.978 40.679 24.256 1.00 26.24 54 ARG B O 1
ATOM 1818 N N . ASN B 2 31 ? -6.665 41.871 22.491 1.00 18.44 55 ASN B N 1
ATOM 1819 C CA . ASN B 2 31 ? -7.880 41.063 22.325 1.00 19.76 55 ASN B CA 1
ATOM 1820 C C . ASN B 2 31 ? -7.586 39.685 21.713 1.00 23.56 55 ASN B C 1
ATOM 1821 O O . ASN B 2 31 ? -8.244 38.704 22.049 1.00 19.18 55 ASN B O 1
ATOM 1826 N N . ASN B 2 32 ? -6.626 39.630 20.796 1.00 19.52 56 ASN B N 1
ATOM 1827 C CA . ASN B 2 32 ? -6.178 38.367 20.226 1.00 19.78 56 ASN B CA 1
ATOM 1828 C C . ASN B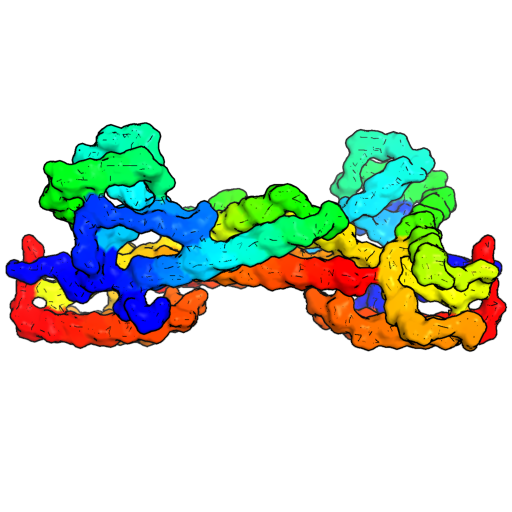 2 32 ? -5.557 37.442 21.294 1.00 23.35 56 ASN B C 1
ATOM 1829 O O . ASN B 2 32 ? -5.871 36.264 21.352 1.00 26.00 56 ASN B O 1
ATOM 1834 N N . ILE B 2 33 ? -4.708 37.978 22.160 1.00 17.01 57 ILE B N 1
ATOM 1835 C CA . ILE B 2 33 ? -4.188 37.206 23.273 1.00 17.45 57 ILE B CA 1
ATOM 1836 C C . ILE B 2 33 ? -5.314 36.753 24.200 1.00 22.78 57 ILE B C 1
ATOM 1837 O O . ILE B 2 33 ? -5.377 35.579 24.584 1.00 28.11 57 ILE B O 1
ATOM 1842 N N . SER B 2 34 ? -6.200 37.679 24.539 1.00 25.47 58 SER B N 1
ATOM 1843 C CA . SER B 2 34 ? -7.367 37.378 25.365 1.00 28.15 58 SER B CA 1
ATOM 1844 C C . SER B 2 34 ? -8.184 36.246 24.817 1.00 23.93 58 SER B C 1
ATOM 1845 O O . SER B 2 34 ? -8.656 35.417 25.555 1.00 30.07 58 SER B O 1
ATOM 1848 N N . SER B 2 35 ? -8.352 36.211 23.512 1.00 20.31 59 SER B N 1
ATOM 1849 C CA . SER B 2 35 ? -9.236 35.216 22.909 1.00 22.65 59 SER B CA 1
ATOM 1850 C C . SER B 2 35 ? -8.660 33.797 22.815 1.00 27.49 59 SER B C 1
ATOM 1851 O O . SER B 2 35 ? -9.294 32.936 22.208 1.00 30.06 59 SER B O 1
ATOM 1854 N N . LYS B 2 36 ? -7.472 33.549 23.366 1.00 25.63 60 LYS B N 1
ATOM 1855 C CA . LYS B 2 36 ? -6.828 32.249 23.218 1.00 26.60 60 LYS B CA 1
ATOM 1856 C C . LYS B 2 36 ? -6.949 31.393 24.452 1.00 26.57 60 LYS B C 1
ATOM 1857 O O . LYS B 2 36 ? -6.775 31.866 25.568 1.00 28.19 60 LYS B O 1
ATOM 1863 N N . SER B 2 37 ? -7.241 30.116 24.225 1.00 30.54 61 SER B N 1
ATOM 1864 C CA . SER B 2 37 ? -7.372 29.134 25.299 1.00 29.54 61 SER B CA 1
ATOM 1865 C C . SER B 2 37 ? -6.094 28.992 26.149 1.00 33.43 61 SER B C 1
ATOM 1866 O O . SER B 2 37 ? -4.974 29.169 25.646 1.00 26.19 61 SER B O 1
ATOM 1869 N N . ILE B 2 38 ? -6.296 28.681 27.437 1.00 46.06 62 ILE B N 1
ATOM 1870 C CA . ILE B 2 38 ? -5.228 28.372 28.420 1.00 49.91 62 ILE B CA 1
ATOM 1871 C C . ILE B 2 38 ? -4.161 27.385 27.880 1.00 45.79 62 ILE B C 1
ATOM 1872 O O . ILE B 2 38 ? -3.031 27.333 28.368 1.00 44.23 62 ILE B O 1
ATOM 1877 N N . ASP B 2 39 ? -4.598 26.588 26.907 1.00 37.31 63 ASP B N 1
ATOM 1878 C CA . ASP B 2 39 ? -3.803 25.960 25.842 1.00 37.08 63 ASP B CA 1
ATOM 1879 C C . ASP B 2 39 ? -2.562 26.666 25.264 1.00 27.44 63 ASP B C 1
ATOM 1880 O O . ASP B 2 39 ? -1.463 26.158 25.431 1.00 26.21 63 ASP B O 1
ATOM 1885 N N . TYR B 2 40 ? -2.745 27.810 24.581 1.00 39.01 64 TYR B N 1
ATOM 1886 C CA . TYR B 2 40 ? -1.654 28.550 23.834 1.00 25.84 64 TYR B CA 1
ATOM 1887 C C . TYR B 2 40 ? -0.516 29.157 24.682 1.00 19.84 64 TYR B C 1
ATOM 1888 O O . TYR B 2 40 ? 0.459 29.650 24.144 1.00 22.91 64 TYR B O 1
ATOM 1897 N N . GLY B 2 41 ? -0.677 29.167 25.995 1.00 12.43 65 GLY B N 1
ATOM 1898 C CA . GLY B 2 41 ? 0.407 29.469 26.932 1.00 14.95 65 GLY B CA 1
ATOM 1899 C C . GLY B 2 41 ? 0.825 30.905 27.178 1.00 14.25 65 GLY B C 1
ATOM 1900 O O . GLY B 2 41 ? 1.895 31.140 27.735 1.00 10.34 65 GLY B O 1
ATOM 1901 N N . PHE B 2 42 ? 0.010 31.867 26.759 1.00 14.84 66 PHE B N 1
ATOM 1902 C CA . PHE B 2 42 ? 0.289 33.280 27.019 1.00 14.05 66 PHE B CA 1
ATOM 1903 C C . PHE B 2 42 ? 0.205 33.572 28.486 1.00 13.14 66 PHE B C 1
ATOM 1904 O O . PHE B 2 42 ? -0.868 33.457 29.064 1.00 15.56 66 PHE B O 1
ATOM 1912 N N . PRO B 2 43 ? 1.336 33.972 29.104 1.00 13.77 67 PRO B N 1
ATOM 1913 C CA . PRO B 2 43 ? 1.266 34.452 30.465 1.00 13.27 67 PRO B CA 1
ATOM 1914 C C . PRO B 2 43 ? 0.312 35.647 30.593 1.00 15.95 67 PRO B C 1
ATOM 1915 O O . PRO B 2 43 ? 0.162 36.419 29.643 1.00 12.47 67 PRO B O 1
ATOM 1919 N N . ASP B 2 44 ? -0.313 35.785 31.762 1.00 37.32 68 ASP B N 1
ATOM 1920 C CA . ASP B 2 44 ? -1.270 36.867 32.043 1.00 37.41 68 ASP B CA 1
ATOM 1921 C C . ASP B 2 44 ? -0.675 38.234 31.759 1.00 35.21 68 ASP B C 1
ATOM 1922 O O . ASP B 2 44 ? -1.339 39.107 31.229 1.00 35.77 68 ASP B O 1
ATOM 1927 N N . ASP B 2 45 ? 0.584 38.396 32.135 1.00 23.82 69 ASP B N 1
ATOM 1928 C CA . ASP B 2 45 ? 1.281 39.654 31.991 1.00 25.26 69 ASP B CA 1
ATOM 1929 C C . ASP B 2 45 ? 2.135 39.738 30.729 1.00 22.23 69 ASP B C 1
ATOM 1930 O O . ASP B 2 45 ? 3.070 40.524 30.696 1.00 22.76 69 ASP B O 1
ATOM 1935 N N . PHE B 2 46 ? 1.839 38.941 29.701 1.00 15.27 70 PHE B N 1
ATOM 1936 C CA . PHE B 2 46 ? 2.664 38.966 28.482 1.00 14.01 70 PHE B CA 1
ATOM 1937 C C . PHE B 2 46 ? 2.505 40.288 27.735 1.00 14.79 70 PHE B C 1
ATOM 1938 O O . PHE B 2 46 ? 3.511 40.943 27.398 1.00 11.54 70 PHE B O 1
ATOM 1946 N N . TYR B 2 47 ? 1.260 40.683 27.463 1.00 9.93 71 TYR B N 1
ATOM 1947 C CA . TYR B 2 47 ? 1.039 41.927 26.751 1.00 9.03 71 TYR B CA 1
ATOM 1948 C C . TYR B 2 47 ? 1.721 43.092 27.466 1.00 13.47 71 TYR B C 1
ATOM 1949 O O . TYR B 2 47 ? 2.508 43.829 26.856 1.00 10.60 71 TYR B O 1
ATOM 1958 N N . SER B 2 48 ? 1.447 43.237 28.756 1.00 11.79 72 SER B N 1
ATOM 1959 C CA . SER B 2 48 ? 1.849 44.431 29.488 1.00 15.84 72 SER B CA 1
ATOM 1960 C C . SER B 2 48 ? 3.367 44.511 29.646 1.00 13.13 72 SER B C 1
ATOM 1961 O O . SER B 2 48 ? 3.939 45.590 29.660 1.00 13.33 72 SER B O 1
ATOM 1964 N N . LYS B 2 49 ? 4.028 43.373 29.717 1.00 14.87 73 LYS B N 1
ATOM 1965 C CA . LYS B 2 49 ? 5.480 43.368 29.751 1.00 18.79 73 LYS B CA 1
ATOM 1966 C C . LYS B 2 49 ? 6.083 43.742 28.381 1.00 11.90 73 LYS B C 1
ATOM 1967 O O . LYS B 2 49 ? 6.978 44.557 28.313 1.00 11.90 73 LYS B O 1
ATOM 1973 N N . GLN B 2 50 ? 5.560 43.187 27.299 1.00 9.55 74 GLN B N 1
ATOM 1974 C CA . GLN B 2 50 ? 6.064 43.524 25.954 1.00 10.44 74 GLN B CA 1
ATOM 1975 C C . GLN B 2 50 ? 5.752 44.975 25.610 1.00 10.43 74 GLN B C 1
ATOM 1976 O O . GLN B 2 50 ? 6.556 45.649 25.010 1.00 9.10 74 GLN B O 1
ATOM 1982 N N . ARG B 2 51 ? 4.596 45.463 26.045 1.00 9.80 75 ARG B N 1
ATOM 1983 C CA . ARG B 2 51 ? 4.228 46.849 25.799 1.00 8.99 75 ARG B CA 1
ATOM 1984 C C . ARG B 2 51 ? 5.126 47.796 26.542 1.00 9.73 75 ARG B C 1
ATOM 1985 O O . ARG B 2 51 ? 5.422 48.863 26.025 1.00 8.65 75 ARG B O 1
ATOM 1993 N N . LEU B 2 52 ? 5.512 47.440 27.766 1.00 11.20 76 LEU B N 1
ATOM 1994 C CA . LEU B 2 52 ? 6.394 48.288 28.543 1.00 11.26 76 LEU B CA 1
ATOM 1995 C C . LEU B 2 52 ? 7.772 48.332 27.895 1.00 12.59 76 LEU B C 1
ATOM 1996 O O . LEU B 2 52 ? 8.364 49.394 27.761 1.00 10.99 76 LEU B O 1
ATOM 2001 N N . ALA B 2 53 ? 8.281 47.174 27.511 1.00 5.06 77 ALA B N 1
ATOM 2002 C CA . ALA B 2 53 ? 9.580 47.096 26.837 1.00 6.97 77 ALA B CA 1
ATOM 2003 C C . ALA B 2 53 ? 9.612 47.883 25.534 1.00 6.19 77 ALA B C 1
ATOM 2004 O O . ALA B 2 53 ? 10.621 48.546 25.199 1.00 3.98 77 ALA B O 1
ATOM 2006 N N . ILE B 2 54 ? 8.509 47.845 24.804 1.00 5.11 78 ILE B N 1
ATOM 2007 C CA . ILE B 2 54 ? 8.396 48.678 23.600 1.00 6.47 78 ILE B CA 1
ATOM 2008 C C . ILE B 2 54 ? 8.451 50.160 23.941 1.00 8.10 78 ILE B C 1
ATOM 2009 O O . ILE B 2 54 ? 9.210 50.909 23.322 1.00 5.76 78 ILE B O 1
ATOM 2014 N N . HIS B 2 55 ? 7.690 50.568 24.960 1.00 8.86 79 HIS B N 1
ATOM 2015 C CA . HIS B 2 55 ? 7.705 51.957 25.415 1.00 9.29 79 HIS B CA 1
ATOM 2016 C C . HIS B 2 55 ? 9.117 52.412 25.763 1.00 7.93 79 HIS B C 1
ATOM 2017 O O . HIS B 2 55 ? 9.585 53.457 25.276 1.00 7.12 79 HIS B O 1
ATOM 2024 N N . GLU B 2 56 ? 9.807 51.627 26.578 1.00 8.83 80 GLU B N 1
ATOM 2025 C CA . GLU B 2 56 ? 11.181 51.975 26.985 1.00 10.45 80 GLU B CA 1
ATOM 2026 C C . GLU B 2 56 ? 12.111 52.084 25.782 1.00 7.84 80 GLU B C 1
ATOM 2027 O O . GLU B 2 56 ? 12.980 52.948 25.735 1.00 7.94 80 GLU B O 1
ATOM 2033 N N . LYS B 2 57 ? 11.913 51.219 24.798 1.00 5.22 81 LYS B N 1
ATOM 2034 C CA . LYS B 2 57 ? 12.712 51.282 23.571 1.00 7.12 81 LYS B CA 1
ATOM 2035 C C . LYS B 2 57 ? 12.499 52.596 22.822 1.00 7.58 81 LYS B C 1
ATOM 2036 O O . LYS B 2 57 ? 13.433 53.222 22.337 1.00 6.21 81 LYS B O 1
ATOM 2042 N N . CYS B 2 58 ? 11.242 52.975 22.666 1.00 7.76 82 CYS B N 1
ATOM 2043 C CA . CYS B 2 58 ? 10.920 54.120 21.860 1.00 8.10 82 CYS B CA 1
ATOM 2044 C C . CYS B 2 58 ? 11.199 55.409 22.650 1.00 8.43 82 CYS B C 1
ATOM 2045 O O . CYS B 2 58 ? 11.473 56.457 22.063 1.00 7.09 82 CYS B O 1
ATOM 2056 N N . LEU B 2 60 ? 13.756 56.280 24.005 1.00 7.19 84 LEU B N 1
ATOM 2057 C CA . LEU B 2 60 ? 15.065 56.790 23.690 1.00 8.49 84 LEU B CA 1
ATOM 2058 C C . LEU B 2 60 ? 14.991 58.059 22.891 1.00 10.87 84 LEU B C 1
ATOM 2059 O O . LEU B 2 60 ? 15.848 58.865 22.988 1.00 8.11 84 LEU B O 1
ATOM 2064 N N . TYR B 2 61 ? 13.919 58.224 22.144 1.00 4.96 85 TYR B N 1
ATOM 2065 C CA . TYR B 2 61 ? 13.722 59.397 21.298 1.00 6.24 85 TYR B CA 1
ATOM 2066 C C . TYR B 2 61 ? 13.447 60.672 22.091 1.00 5.72 85 TYR B C 1
ATOM 2067 O O . TYR B 2 61 ? 13.343 61.773 21.522 1.00 5.64 85 TYR B O 1
ATOM 2076 N N . ILE B 2 62 ? 13.309 60.543 23.399 1.00 6.78 86 ILE B N 1
ATOM 2077 C CA . ILE B 2 62 ? 13.314 61.731 24.251 1.00 8.68 86 ILE B CA 1
ATOM 2078 C C . ILE B 2 62 ? 14.643 62.467 24.097 1.00 11.16 86 ILE B C 1
ATOM 2079 O O . ILE B 2 62 ? 14.704 63.650 24.341 1.00 12.71 86 ILE B O 1
ATOM 2084 N N . ASN B 2 63 ? 15.700 61.781 23.647 1.00 14.19 87 ASN B N 1
ATOM 2085 C CA . ASN B 2 63 ? 17.000 62.434 23.427 1.00 15.09 87 ASN B CA 1
ATOM 2086 C C . ASN B 2 63 ? 17.159 63.074 22.034 1.00 18.00 87 ASN B C 1
ATOM 2087 O O . ASN B 2 63 ? 18.255 63.522 21.669 1.00 16.74 87 ASN B O 1
ATOM 2092 N N . VAL B 2 64 ? 16.072 63.119 21.262 1.00 12.45 88 VAL B N 1
ATOM 2093 C CA . VAL B 2 64 ? 16.067 63.789 19.969 1.00 10.77 88 VAL B CA 1
ATOM 2094 C C . VAL B 2 64 ? 15.148 65.002 20.059 1.00 9.50 88 VAL B C 1
ATOM 2095 O O . VAL B 2 64 ? 14.000 64.895 20.453 1.00 9.80 88 VAL B O 1
ATOM 2099 N N . GLY B 2 65 ? 15.647 66.160 19.695 1.00 9.53 89 GLY B N 1
ATOM 2100 C CA . GLY B 2 65 ? 14.948 67.397 19.986 1.00 8.49 89 GLY B CA 1
ATOM 2101 C C . GLY B 2 65 ? 13.659 67.634 19.218 1.00 5.88 89 GLY B C 1
ATOM 2102 O O . GLY B 2 65 ? 13.425 67.072 18.143 1.00 4.09 89 GLY B O 1
ATOM 2103 N N . GLY B 2 66 ? 12.825 68.468 19.806 1.00 7.04 90 GLY B N 1
ATOM 2104 C CA . GLY B 2 66 ? 11.695 69.061 19.131 1.00 6.98 90 GLY B CA 1
ATOM 2105 C C . GLY B 2 66 ? 10.572 68.172 18.660 1.00 6.76 90 GLY B C 1
ATOM 2106 O O . GLY B 2 66 ? 10.440 66.988 19.035 1.00 5.43 90 GLY B O 1
ATOM 2107 N N . GLN B 2 67 ? 9.728 68.781 17.825 1.00 2.50 91 GLN B N 1
ATOM 2108 C CA . GLN B 2 67 ? 8.660 68.055 17.178 1.00 3.10 91 GLN B CA 1
ATOM 2109 C C . GLN B 2 67 ? 9.140 66.766 16.539 1.00 2.81 91 GLN B C 1
ATOM 2110 O O . GLN B 2 67 ? 8.493 65.722 16.669 1.00 2.03 91 GLN B O 1
ATOM 2116 N N . ARG B 2 68 ? 10.257 66.847 15.829 1.00 2.00 92 ARG B N 1
ATOM 2117 C CA . ARG B 2 68 ? 10.859 65.686 15.179 1.00 5.02 92 ARG B CA 1
ATOM 2118 C C . ARG B 2 68 ? 11.045 64.494 16.135 1.00 4.65 92 ARG B C 1
ATOM 2119 O O . ARG B 2 68 ? 10.608 63.373 15.830 1.00 4.73 92 ARG B O 1
ATOM 2127 N N . GLY B 2 69 ? 11.662 64.711 17.294 1.00 8.11 93 GLY B N 1
ATOM 2128 C CA . GLY B 2 69 ? 11.852 63.589 18.245 1.00 7.94 93 GLY B CA 1
ATOM 2129 C C . GLY B 2 69 ? 10.523 63.006 18.713 1.00 7.00 93 GLY B C 1
ATOM 2130 O O . GLY B 2 69 ? 10.356 61.805 18.847 1.00 9.65 93 GLY B O 1
ATOM 2131 N N . GLU B 2 70 ? 9.553 63.863 18.939 1.00 4.66 94 GLU B N 1
ATOM 2132 C CA . GLU B 2 70 ? 8.258 63.399 19.389 1.00 5.42 94 GLU B CA 1
ATOM 2133 C C . GLU B 2 70 ? 7.551 62.578 18.340 1.00 7.06 94 GLU B C 1
ATOM 2134 O O . GLU B 2 70 ? 6.988 61.532 18.673 1.00 6.52 94 GLU B O 1
ATOM 2140 N N . LEU B 2 71 ? 7.564 63.057 17.084 1.00 6.96 95 LEU B N 1
ATOM 2141 C CA . LEU B 2 71 ? 6.998 62.326 15.945 1.00 8.13 95 LEU B CA 1
ATOM 2142 C C . LEU B 2 71 ? 7.652 60.965 15.827 1.00 7.87 95 LEU B C 1
ATOM 2143 O O . LEU B 2 71 ? 6.980 59.953 15.790 1.00 8.75 95 LEU B O 1
ATOM 2148 N N . LEU B 2 72 ? 8.978 60.932 15.799 1.00 5.14 96 LEU B N 1
ATOM 2149 C CA . LEU B 2 72 ? 9.686 59.639 15.703 1.00 6.24 96 LEU B CA 1
ATOM 2150 C C . LEU B 2 72 ? 9.410 58.709 16.902 1.00 5.22 96 LEU B C 1
ATOM 2151 O O . LEU B 2 72 ? 9.256 57.515 16.721 1.00 6.34 96 LEU B O 1
ATOM 2164 N N . ASN B 2 74 ? 6.624 58.476 18.587 1.00 6.95 98 ASN B N 1
ATOM 2165 C CA . ASN B 2 74 ? 5.289 57.888 18.419 1.00 7.29 98 ASN B CA 1
ATOM 2166 C C . ASN B 2 74 ? 5.277 56.934 17.263 1.00 5.97 98 ASN B C 1
ATOM 2167 O O . ASN B 2 74 ? 4.645 55.900 17.326 1.00 6.73 98 ASN B O 1
ATOM 2172 N N . GLN B 2 75 ? 6.001 57.268 16.206 1.00 6.68 99 GLN B N 1
ATOM 2173 C CA . GLN B 2 75 ? 6.055 56.392 15.039 1.00 8.38 99 GLN B CA 1
ATOM 2174 C C . GLN B 2 75 ? 6.727 55.054 15.394 1.00 10.79 99 GLN B C 1
ATOM 2175 O O . GLN B 2 75 ? 6.261 53.981 14.968 1.00 10.86 99 GLN B O 1
ATOM 2181 N N . CYS B 2 76 ? 7.789 55.122 16.195 1.00 9.33 100 CYS B N 1
ATOM 2182 C CA . CYS B 2 76 ? 8.432 53.926 16.738 1.00 8.50 100 CYS B CA 1
ATOM 2183 C C . CYS B 2 76 ? 7.463 53.067 17.531 1.00 7.93 100 CYS B C 1
ATOM 2184 O O . CYS B 2 76 ? 7.445 51.869 17.334 1.00 10.35 100 CYS B O 1
ATOM 2187 N N . GLU B 2 77 ? 6.706 53.660 18.461 1.00 10.15 101 GLU B N 1
ATOM 2188 C CA . GLU B 2 77 ? 5.711 52.915 19.222 1.00 10.33 101 GLU B CA 1
ATOM 2189 C C . GLU B 2 77 ? 4.819 52.131 18.240 1.00 10.07 101 GLU B C 1
ATOM 2190 O O . GLU B 2 77 ? 4.631 50.934 18.397 1.00 11.46 101 GLU B O 1
ATOM 2196 N N . LEU B 2 78 ? 4.266 52.802 17.249 1.00 4.51 102 LEU B N 1
ATOM 2197 C CA . LEU B 2 78 ? 3.412 52.161 16.291 1.00 6.03 102 LEU B CA 1
ATOM 2198 C C . LEU B 2 78 ? 4.038 51.021 15.513 1.00 6.03 102 LEU B C 1
ATOM 2199 O O . LEU B 2 78 ? 3.481 49.977 15.433 1.00 6.84 102 LEU B O 1
ATOM 2204 N N . SER B 2 79 ? 5.193 51.258 14.938 1.00 6.34 103 SER B N 1
ATOM 2205 C CA . SER B 2 79 ? 5.870 50.195 14.148 1.00 8.40 103 SER B CA 1
ATOM 2206 C C . SER B 2 79 ? 6.224 48.999 15.003 1.00 6.20 103 SER B C 1
ATOM 2207 O O . SER B 2 79 ? 6.062 47.892 14.566 1.00 8.32 103 SER B O 1
ATOM 2218 N N . LEU B 2 81 ? 4.590 47.939 17.764 1.00 5.45 105 LEU B N 1
ATOM 2219 C CA . LEU B 2 81 ? 3.347 47.234 18.053 1.00 7.91 105 LEU B CA 1
ATOM 2220 C C . LEU B 2 81 ? 2.833 46.446 16.851 1.00 7.87 105 LEU B C 1
ATOM 2221 O O . LEU B 2 81 ? 2.373 45.317 16.985 1.00 7.70 105 LEU B O 1
ATOM 2226 N N . GLN B 2 82 ? 2.917 47.050 15.684 1.00 9.31 106 GLN B N 1
ATOM 2227 C CA . GLN B 2 82 ? 2.611 46.361 14.458 1.00 15.32 106 GLN B CA 1
ATOM 2228 C C . GLN B 2 82 ? 3.482 45.115 14.302 1.00 16.32 106 GLN B C 1
ATOM 2229 O O . GLN B 2 82 ? 2.981 44.055 13.922 1.00 16.09 106 GLN B O 1
ATOM 2235 N N . GLY B 2 83 ? 4.767 45.231 14.629 1.00 14.84 107 GLY B N 1
ATOM 2236 C CA . GLY B 2 83 ? 5.663 44.076 14.563 1.00 15.29 107 GLY B CA 1
ATOM 2237 C C . GLY B 2 83 ? 5.191 43.015 15.519 1.00 14.66 107 GLY B C 1
ATOM 2238 O O . GLY B 2 83 ? 5.098 41.849 15.180 1.00 15.71 107 GLY B O 1
ATOM 2239 N N . LEU B 2 84 ? 4.835 43.441 16.718 1.00 9.42 108 LEU B N 1
ATOM 2240 C CA . LEU B 2 84 ? 4.410 42.508 17.749 1.00 9.66 108 LEU B CA 1
ATOM 2241 C C . LEU B 2 84 ? 3.086 41.803 17.405 1.00 14.17 108 LEU B C 1
ATOM 2242 O O . LEU B 2 84 ? 2.865 40.628 17.778 1.00 9.65 108 LEU B O 1
ATOM 2247 N N . ASP B 2 85 ? 2.189 42.531 16.744 1.00 12.52 109 ASP B N 1
ATOM 2248 C CA . ASP B 2 85 ? 0.915 41.958 16.354 1.00 16.70 109 ASP B CA 1
ATOM 2249 C C . ASP B 2 85 ? 1.173 40.827 15.330 1.00 16.38 109 ASP B C 1
ATOM 2250 O O . ASP B 2 85 ? 0.663 39.730 15.467 1.00 17.26 109 ASP B O 1
ATOM 2255 N N . ILE B 2 86 ? 1.976 41.109 14.323 1.00 12.32 110 ILE B N 1
ATOM 2256 C CA . ILE B 2 86 ? 2.315 40.108 13.304 1.00 17.52 110 ILE B CA 1
ATOM 2257 C C . ILE B 2 86 ? 2.978 38.882 13.945 1.00 21.41 110 ILE B C 1
ATOM 2258 O O . ILE B 2 86 ? 2.694 37.744 13.560 1.00 23.92 110 ILE B O 1
ATOM 2263 N N . TYR B 2 87 ? 3.839 39.112 14.937 1.00 18.17 111 TYR B N 1
ATOM 2264 C CA . TYR B 2 87 ? 4.565 38.014 15.579 1.00 18.12 111 TYR B CA 1
ATOM 2265 C C . TYR B 2 87 ? 3.629 37.116 16.352 1.00 19.56 111 TYR B C 1
ATOM 2266 O O . TYR B 2 87 ? 3.731 35.890 16.287 1.00 18.28 111 TYR B O 1
ATOM 2275 N N . ILE B 2 88 ? 2.725 37.718 17.103 1.00 18.48 112 ILE B N 1
ATOM 2276 C CA . ILE B 2 88 ? 1.753 36.943 17.860 1.00 19.01 112 ILE B CA 1
ATOM 2277 C C . ILE B 2 88 ? 0.830 36.139 16.946 1.00 22.21 112 ILE B C 1
ATOM 2278 O O . ILE B 2 88 ? 0.402 35.046 17.312 1.00 21.18 112 ILE B O 1
ATOM 2283 N N . GLN B 2 89 ? 0.496 36.691 15.785 1.00 25.83 113 GLN B N 1
ATOM 2284 C CA . GLN B 2 89 ? -0.345 35.984 14.831 1.00 29.57 113 GLN B CA 1
ATOM 2285 C C . GLN B 2 89 ? 0.409 34.745 14.383 1.00 30.97 113 GLN B C 1
ATOM 2286 O O . GLN B 2 89 ? -0.063 33.621 14.574 1.00 32.88 113 GLN B O 1
ATOM 2292 N N . GLN B 2 90 ? 1.604 34.976 13.844 1.00 27.44 114 GLN B N 1
ATOM 2293 C CA . GLN B 2 90 ? 2.486 33.916 13.371 1.00 26.92 114 GLN B CA 1
ATOM 2294 C C . GLN B 2 90 ? 2.711 32.811 14.402 1.00 23.80 114 GLN B C 1
ATOM 2295 O O . GLN B 2 90 ? 2.642 31.637 14.068 1.00 27.06 114 GLN B O 1
ATOM 2301 N N . TYR B 2 91 ? 2.911 33.167 15.660 1.00 15.77 115 TYR B N 1
ATOM 2302 C CA . TYR B 2 91 ? 3.036 32.161 16.723 1.00 16.53 115 TYR B CA 1
ATOM 2303 C C . TYR B 2 91 ? 1.798 31.283 16.902 1.00 22.54 115 TYR B C 1
ATOM 2304 O O . TYR B 2 91 ? 1.886 30.039 16.998 1.00 17.26 115 TYR B O 1
ATOM 2313 N N . ILE B 2 92 ? 0.651 31.952 17.014 1.00 24.24 116 ILE B N 1
ATOM 2314 C CA . ILE B 2 92 ? -0.644 31.291 17.069 1.00 24.61 116 ILE B CA 1
ATOM 2315 C C . ILE B 2 92 ? -0.762 30.321 15.878 1.00 22.24 116 ILE B C 1
ATOM 2316 O O . ILE B 2 92 ? -1.110 29.179 16.064 1.00 21.33 116 ILE B O 1
ATOM 2321 N N . GLU B 2 93 ? -0.441 30.776 14.680 1.00 26.21 117 GLU B N 1
ATOM 2322 C CA . GLU B 2 93 ? -0.431 29.890 13.526 1.00 28.58 117 GLU B CA 1
ATOM 2323 C C . GLU B 2 93 ? 0.488 28.676 13.725 1.00 31.52 117 GLU B C 1
ATOM 2324 O O . GLU B 2 93 ? 0.084 27.548 13.459 1.00 31.35 117 GLU B O 1
ATOM 2330 N N . ASP B 2 94 ? 1.710 28.909 14.203 1.00 25.40 118 ASP B N 1
ATOM 2331 C CA . ASP B 2 94 ? 2.672 27.816 14.394 1.00 24.55 118 ASP B CA 1
ATOM 2332 C C . ASP B 2 94 ? 2.169 26.799 15.400 1.00 22.06 118 ASP B C 1
ATOM 2333 O O . ASP B 2 94 ? 2.440 25.624 15.249 1.00 26.59 118 ASP B O 1
ATOM 2338 N N . VAL B 2 95 ? 1.434 27.242 16.413 1.00 24.94 119 VAL B N 1
ATOM 2339 C CA . VAL B 2 95 ? 0.770 26.313 17.324 1.00 26.53 119 VAL B CA 1
ATOM 2340 C C . VAL B 2 95 ? -0.371 25.560 16.623 1.00 30.47 119 VAL B C 1
ATOM 2341 O O . VAL B 2 95 ? -0.552 24.374 16.860 1.00 29.27 119 VAL B O 1
ATOM 2345 N N . ASP B 2 96 ? -1.133 26.234 15.770 1.00 32.63 120 ASP B N 1
ATOM 2346 C CA . ASP B 2 96 ? -2.245 25.597 15.052 1.00 33.94 120 ASP B CA 1
ATOM 2347 C C . ASP B 2 96 ? -1.745 24.561 14.036 1.00 35.29 120 ASP B C 1
ATOM 2348 O O . ASP B 2 96 ? -2.276 23.448 13.946 1.00 33.75 120 ASP B O 1
ATOM 2353 N N . ASN B 2 97 ? -0.729 24.958 13.276 1.00 29.60 121 ASN B N 1
ATOM 2354 C CA . ASN B 2 97 ? -0.057 24.099 12.302 1.00 26.06 121 ASN B CA 1
ATOM 2355 C C . ASN B 2 97 ? 0.626 22.845 12.842 1.00 27.06 121 ASN B C 1
ATOM 2356 O O . ASN B 2 97 ? 1.063 22.009 12.047 1.00 28.97 121 ASN B O 1
ATOM 2361 N N . SER B 2 98 ? 0.727 22.725 14.164 1.00 27.92 122 SER B N 1
ATOM 2362 C CA . SER B 2 98 ? 1.323 21.571 14.806 1.00 25.64 122 SER B CA 1
ATOM 2363 C C . SER B 2 98 ? 0.351 20.395 14.835 1.00 26.39 122 SER B C 1
ATOM 2364 O O . SER B 2 98 ? 0.793 19.250 14.963 1.00 17.90 122 SER B O 1
ATOM 2368 N N . ILE C 1 4 ? 14.750 -7.238 16.485 1.00 47.14 816 ILE C N 1
ATOM 2369 C CA . ILE C 1 4 ? 16.157 -7.143 15.995 1.00 46.35 816 ILE C CA 1
ATOM 2370 C C . ILE C 1 4 ? 16.539 -5.741 15.445 1.00 44.31 816 ILE C C 1
ATOM 2371 O O . ILE C 1 4 ? 17.692 -5.332 15.604 1.00 42.74 816 ILE C O 1
ATOM 2376 N N . TRP C 1 5 ? 15.603 -5.013 14.817 1.00 43.65 817 TRP C N 1
ATOM 2377 C CA . TRP C 1 5 ? 15.852 -3.594 14.424 1.00 42.07 817 TRP C CA 1
ATOM 2378 C C . TRP C 1 5 ? 15.703 -2.643 15.626 1.00 35.79 817 TRP C C 1
ATOM 2379 O O . TRP C 1 5 ? 14.707 -2.698 16.344 1.00 38.00 817 TRP C O 1
ATOM 2390 N N . PRO C 1 6 ? 16.705 -1.770 15.848 1.00 25.04 818 PRO C N 1
ATOM 2391 C CA . PRO C 1 6 ? 16.596 -0.826 16.957 1.00 27.48 818 PRO C CA 1
ATOM 2392 C C . PRO C 1 6 ? 15.670 0.337 16.592 1.00 26.11 818 PRO C C 1
ATOM 2393 O O . PRO C 1 6 ? 15.933 1.065 15.614 1.00 21.91 818 PRO C O 1
ATOM 2397 N N . LEU C 1 7 ? 14.595 0.482 17.367 1.00 25.09 819 LEU C N 1
ATOM 2398 C CA . LEU C 1 7 ? 13.626 1.561 17.194 1.00 24.32 819 LEU C CA 1
ATOM 2399 C C . LEU C 1 7 ? 14.323 2.907 17.171 1.00 21.04 819 LEU C C 1
ATOM 2400 O O . LEU C 1 7 ? 15.078 3.221 18.078 1.00 20.78 819 LEU C O 1
ATOM 2405 N N . GLY C 1 8 ? 14.053 3.714 16.148 1.00 22.71 820 GLY C N 1
ATOM 2406 C CA . GLY C 1 8 ? 14.608 5.062 16.077 1.00 20.03 820 GLY C CA 1
ATOM 2407 C C . GLY C 1 8 ? 15.920 5.158 15.317 1.00 18.73 820 GLY C C 1
ATOM 2408 O O . GLY C 1 8 ? 16.445 6.266 15.105 1.00 18.46 820 GLY C O 1
ATOM 2409 N N . LYS C 1 9 ? 16.448 4.012 14.893 1.00 22.22 821 LYS C N 1
ATOM 2410 C CA . LYS C 1 9 ? 17.725 3.960 14.176 1.00 22.11 821 LYS C CA 1
ATOM 2411 C C . LYS C 1 9 ? 17.751 4.833 12.907 1.00 19.14 821 LYS C C 1
ATOM 2412 O O . LYS C 1 9 ? 18.749 5.503 12.634 1.00 17.94 821 LYS C O 1
ATOM 2418 N N . THR C 1 10 ? 16.662 4.832 12.143 1.00 15.35 822 THR C N 1
ATOM 2419 C CA . THR C 1 10 ? 16.592 5.647 10.932 1.00 15.09 822 THR C CA 1
ATOM 2420 C C . THR C 1 10 ? 16.899 7.144 11.166 1.00 20.52 822 THR C C 1
ATOM 2421 O O . THR C 1 10 ? 17.544 7.788 10.342 1.00 19.78 822 THR C O 1
ATOM 2425 N N . SER C 1 11 ? 16.430 7.709 12.275 1.00 21.94 823 SER C N 1
ATOM 2426 C CA . SER C 1 11 ? 16.582 9.156 12.486 1.00 22.35 823 SER C CA 1
ATOM 2427 C C . SER C 1 11 ? 17.720 9.466 13.466 1.00 20.86 823 SER C C 1
ATOM 2428 O O . SER C 1 11 ? 18.014 10.638 13.791 1.00 20.74 823 SER C O 1
ATOM 2431 N N . GLU C 1 12 ? 18.386 8.394 13.884 1.00 18.70 824 GLU C N 1
ATOM 2432 C CA . GLU C 1 12 ? 19.463 8.455 14.851 1.00 21.14 824 GLU C CA 1
ATOM 2433 C C . GLU C 1 12 ? 20.475 9.519 14.528 1.00 20.51 824 GLU C C 1
ATOM 2434 O O . GLU C 1 12 ? 20.933 10.229 15.425 1.00 23.65 824 GLU C O 1
ATOM 2440 N N . LYS C 1 13 ? 20.814 9.660 13.254 1.00 17.34 825 LYS C N 1
ATOM 2441 C CA . LYS C 1 13 ? 21.876 10.589 12.884 1.00 21.07 825 LYS C CA 1
ATOM 2442 C C . LYS C 1 13 ? 21.486 12.052 13.136 1.00 19.52 825 LYS C C 1
ATOM 2443 O O . LYS C 1 13 ? 22.341 12.888 13.425 1.00 21.14 825 LYS C O 1
ATOM 2449 N N . TYR C 1 14 ? 20.196 12.347 13.040 1.00 19.40 826 TYR C N 1
ATOM 2450 C CA . TYR C 1 14 ? 19.695 13.703 13.275 1.00 19.93 826 TYR C CA 1
ATOM 2451 C C . TYR C 1 14 ? 19.501 14.048 14.764 1.00 20.09 826 TYR C C 1
ATOM 2452 O O . TYR C 1 14 ? 19.437 15.227 15.125 1.00 20.14 826 TYR C O 1
ATOM 2461 N N . GLU C 1 15 ? 19.439 13.025 15.621 1.00 15.85 827 GLU C N 1
ATOM 2462 C CA . GLU C 1 15 ? 18.990 13.165 17.017 1.00 13.03 827 GLU C CA 1
ATOM 2463 C C . GLU C 1 15 ? 20.144 12.971 17.991 1.00 15.41 827 GLU C C 1
ATOM 2464 O O . GLU C 1 15 ? 20.448 13.860 18.787 1.00 13.45 827 GLU C O 1
ATOM 2470 N N . SER C 1 16 ? 20.773 11.799 17.937 1.00 17.93 828 SER C N 1
ATOM 2471 C CA . SER C 1 16 ? 21.841 11.450 18.862 1.00 16.22 828 SER C CA 1
ATOM 2472 C C . SER C 1 16 ? 23.231 11.511 18.220 1.00 19.61 828 SER C C 1
ATOM 2473 O O . SER C 1 16 ? 24.200 11.815 18.898 1.00 18.34 828 SER C O 1
ATOM 2476 N N . ALA C 1 17 ? 23.320 11.210 16.923 1.00 29.94 829 ALA C N 1
ATOM 2477 C CA . ALA C 1 17 ? 24.564 11.388 16.146 1.00 29.91 829 ALA C CA 1
ATOM 2478 C C . ALA C 1 17 ? 25.839 10.760 16.769 1.00 25.00 829 ALA C C 1
ATOM 2479 O O . ALA C 1 17 ? 26.901 11.350 16.714 1.00 30.49 829 ALA C O 1
ATOM 2481 N N . GLY C 1 18 ? 25.708 9.575 17.360 1.00 31.88 830 GLY C N 1
ATOM 2482 C CA . GLY C 1 18 ? 26.844 8.832 17.915 1.00 34.15 830 GLY C CA 1
ATOM 2483 C C . GLY C 1 18 ? 27.434 9.364 19.211 1.00 38.45 830 GLY C C 1
ATOM 2484 O O . GLY C 1 18 ? 28.526 8.962 19.608 1.00 37.55 830 GLY C O 1
ATOM 2485 N N . ARG C 1 19 ? 26.713 10.251 19.888 1.00 21.92 831 ARG C N 1
ATOM 2486 C CA . ARG C 1 19 ? 27.227 10.891 21.074 1.00 22.06 831 ARG C CA 1
ATOM 2487 C C . ARG C 1 19 ? 27.175 9.922 22.239 1.00 24.07 831 ARG C C 1
ATOM 2488 O O . ARG C 1 19 ? 26.310 9.050 22.291 1.00 28.34 831 ARG C O 1
ATOM 2496 N N . GLY C 1 20 ? 28.110 10.065 23.165 1.00 22.52 832 GLY C N 1
ATOM 2497 C CA . GLY C 1 20 ? 28.070 9.303 24.400 1.00 25.78 832 GLY C CA 1
ATOM 2498 C C . GLY C 1 20 ? 27.153 9.988 25.404 1.00 26.56 832 GLY C C 1
ATOM 2499 O O . GLY C 1 20 ? 26.813 11.162 25.242 1.00 27.49 832 GLY C O 1
ATOM 2500 N N . PRO C 1 21 ? 26.756 9.262 26.454 1.00 24.22 833 PRO C N 1
ATOM 2501 C CA . PRO C 1 21 ? 25.844 9.756 27.496 1.00 17.75 833 PRO C CA 1
ATOM 2502 C C . PRO C 1 21 ? 26.388 10.888 28.331 1.00 19.34 833 PRO C C 1
ATOM 2503 O O . PRO C 1 21 ? 25.599 11.553 29.011 1.00 17.25 833 PRO C O 1
ATOM 2507 N N . GLY C 1 22 ? 27.703 11.129 28.270 1.00 17.64 834 GLY C N 1
ATOM 2508 C CA . GLY C 1 22 ? 28.350 12.193 29.039 1.00 16.33 834 GLY C CA 1
ATOM 2509 C C . GLY C 1 22 ? 28.633 13.481 28.259 1.00 16.19 834 GLY C C 1
ATOM 2510 O O . GLY C 1 22 ? 29.146 14.438 28.817 1.00 14.58 834 GLY C O 1
ATOM 2511 N N . VAL C 1 23 ? 28.304 13.519 26.976 1.00 13.33 835 VAL C N 1
ATOM 2512 C CA . VAL C 1 23 ? 28.489 14.759 26.181 1.00 18.01 835 VAL C CA 1
ATOM 2513 C C . VAL C 1 23 ? 27.735 15.983 26.748 1.00 16.67 835 VAL C C 1
ATOM 2514 O O . VAL C 1 23 ? 26.557 15.930 27.124 1.00 11.07 835 VAL C O 1
ATOM 2518 N N . ILE C 1 24 ? 28.452 17.087 26.856 1.00 17.87 836 ILE C N 1
ATOM 2519 C CA . ILE C 1 24 ? 27.849 18.322 27.302 1.00 18.31 836 ILE C CA 1
ATOM 2520 C C . ILE C 1 24 ? 28.342 19.451 26.420 1.00 21.41 836 ILE C C 1
ATOM 2521 O O . ILE C 1 24 ? 29.540 19.625 26.247 1.00 21.86 836 ILE C O 1
ATOM 2526 N N . SER C 1 25 ? 27.417 20.209 25.851 1.00 18.20 837 SER C N 1
ATOM 2527 C CA . SER C 1 25 ? 27.785 21.417 25.147 1.00 16.92 837 SER C CA 1
ATOM 2528 C C . SER C 1 25 ? 27.138 22.601 25.831 1.00 17.98 837 SER C C 1
ATOM 2529 O O . SER C 1 25 ? 26.004 22.547 26.311 1.00 18.90 837 SER C O 1
ATOM 2532 N N . THR C 1 26 ? 27.916 23.660 25.937 1.00 21.47 838 THR C N 1
ATOM 2533 C CA . THR C 1 26 ? 27.472 24.893 26.535 1.00 24.27 838 THR C CA 1
ATOM 2534 C C . THR C 1 26 ? 27.007 25.763 25.385 1.00 21.25 838 THR C C 1
ATOM 2535 O O . THR C 1 26 ? 27.719 25.929 24.401 1.00 23.20 838 THR C O 1
ATOM 2539 N N . GLY C 1 27 ? 25.772 26.254 25.486 1.00 17.55 839 GLY C N 1
ATOM 2540 C CA . GLY C 1 27 ? 25.201 27.094 24.426 1.00 17.22 839 GLY C CA 1
ATOM 2541 C C . GLY C 1 27 ? 25.883 28.445 24.427 1.00 19.92 839 GLY C C 1
ATOM 2542 O O . GLY C 1 27 ? 26.097 29.060 25.480 1.00 20.16 839 GLY C O 1
ATOM 2543 N N . ASN C 1 28 ? 26.259 28.892 23.241 1.00 18.57 840 ASN C N 1
ATOM 2544 C CA . ASN C 1 28 ? 26.716 30.245 23.072 1.00 16.63 840 ASN C CA 1
ATOM 2545 C C . ASN C 1 28 ? 25.547 31.223 23.275 1.00 17.32 840 ASN C C 1
ATOM 2546 O O . ASN C 1 28 ? 24.400 30.886 22.959 1.00 14.46 840 ASN C O 1
ATOM 2551 N N . GLY C 1 29 ? 25.863 32.415 23.779 1.00 17.58 841 GLY C N 1
ATOM 2552 C CA . GLY C 1 29 ? 24.893 33.479 24.011 1.00 16.28 841 GLY C CA 1
ATOM 2553 C C . GLY C 1 29 ? 24.462 33.584 25.463 1.00 17.81 841 GLY C C 1
ATOM 2554 O O . GLY C 1 29 ? 24.513 32.593 26.188 1.00 17.18 841 GLY C O 1
ATOM 2555 N N . ASP C 1 30 ? 24.025 34.782 25.864 1.00 12.56 842 ASP C N 1
ATOM 2556 C CA . ASP C 1 30 ? 23.433 35.049 27.185 1.00 11.95 842 ASP C CA 1
ATOM 2557 C C . ASP C 1 30 ? 22.385 34.037 27.646 1.00 16.44 842 ASP C C 1
ATOM 2558 O O . ASP C 1 30 ? 22.262 33.795 28.838 1.00 17.75 842 ASP C O 1
ATOM 2563 N N . TYR C 1 31 ? 21.617 33.479 26.717 1.00 10.25 843 TYR C N 1
ATOM 2564 C CA . TYR C 1 31 ? 20.576 32.501 27.049 1.00 15.28 843 TYR C CA 1
ATOM 2565 C C . TYR C 1 31 ? 20.794 31.153 26.342 1.00 14.80 843 TYR C C 1
ATOM 2566 O O . TYR C 1 31 ? 19.853 30.428 26.072 1.00 15.39 843 TYR C O 1
ATOM 2575 N N . GLY C 1 32 ? 22.045 30.806 26.066 1.00 11.92 844 GLY C N 1
ATOM 2576 C CA . GLY C 1 32 ? 22.352 29.528 25.407 1.00 12.29 844 GLY C CA 1
ATOM 2577 C C . GLY C 1 32 ? 22.103 28.262 26.224 1.00 10.80 844 GLY C C 1
ATOM 2578 O O . GLY C 1 32 ? 21.836 27.186 25.656 1.00 9.39 844 GLY C O 1
ATOM 2579 N N . GLY C 1 33 ? 22.164 28.395 27.545 1.00 9.25 845 GLY C N 1
ATOM 2580 C CA . GLY C 1 33 ? 21.994 27.272 28.474 1.00 8.08 845 GLY C CA 1
ATOM 2581 C C . GLY C 1 33 ? 23.036 26.205 28.183 1.00 8.69 845 GLY C C 1
ATOM 2582 O O . GLY C 1 33 ? 24.152 26.519 27.810 1.00 7.07 845 GLY C O 1
ATOM 2583 N N . ALA C 1 34 ? 22.643 24.949 28.277 1.00 8.08 846 ALA C N 1
ATOM 2584 C CA . ALA C 1 34 ? 23.537 23.853 27.992 1.00 10.55 846 ALA C CA 1
ATOM 2585 C C . ALA C 1 34 ? 22.691 22.662 27.615 1.00 9.36 846 ALA C C 1
ATOM 2586 O O . ALA C 1 34 ? 21.518 22.606 27.991 1.00 8.58 846 ALA C O 1
ATOM 2588 N N . SER C 1 35 ? 23.263 21.751 26.835 1.00 9.88 847 SER C N 1
ATOM 2589 C CA . SER C 1 35 ? 22.596 20.547 26.416 1.00 11.88 847 SER C CA 1
ATOM 2590 C C . SER C 1 35 ? 23.400 19.300 26.833 1.00 15.50 847 SER C C 1
ATOM 2591 O O . SER C 1 35 ? 24.646 19.283 26.753 1.00 15.42 847 SER C O 1
ATOM 2594 N N . TYR C 1 36 ? 22.669 18.261 27.245 1.00 10.50 848 TYR C N 1
ATOM 2595 C CA . TYR C 1 36 ? 23.210 17.118 27.958 1.00 9.15 848 TYR C CA 1
ATOM 2596 C C . TYR C 1 36 ? 22.892 15.765 27.317 1.00 11.23 848 TYR C C 1
ATOM 2597 O O . TYR C 1 36 ? 21.753 15.478 26.943 1.00 9.39 848 TYR C O 1
ATOM 2606 N N . GLY C 1 37 ? 23.900 14.911 27.221 1.00 11.71 849 GLY C N 1
ATOM 2607 C CA . GLY C 1 37 ? 23.652 13.494 26.946 1.00 12.87 849 GLY C CA 1
ATOM 2608 C C . GLY C 1 37 ? 23.650 13.179 25.489 1.00 14.86 849 GLY C C 1
ATOM 2609 O O . GLY C 1 37 ? 23.951 14.046 24.675 1.00 12.01 849 GLY C O 1
ATOM 2610 N N . CYS C 1 38 ? 23.298 11.930 25.171 1.00 13.00 850 CYS C N 1
ATOM 2611 C CA . CYS C 1 38 ? 23.300 11.425 23.812 1.00 13.35 850 CYS C CA 1
ATOM 2612 C C . CYS C 1 38 ? 22.424 12.292 22.890 1.00 16.34 850 CYS C C 1
ATOM 2613 O O . CYS C 1 38 ? 22.824 12.648 21.773 1.00 14.42 850 CYS C O 1
ATOM 2616 N N . TYR C 1 39 ? 21.224 12.632 23.358 1.00 12.08 851 TYR C N 1
ATOM 2617 C CA . TYR C 1 39 ? 20.298 13.387 22.540 1.00 13.53 851 TYR C CA 1
ATOM 2618 C C . TYR C 1 39 ? 20.415 14.907 22.702 1.00 15.28 851 TYR C C 1
ATOM 2619 O O . TYR C 1 39 ? 19.676 15.649 22.044 1.00 15.28 851 TYR C O 1
ATOM 2628 N N . GLN C 1 40 ? 21.338 15.362 23.553 1.00 14.99 852 GLN C N 1
ATOM 2629 C CA . GLN C 1 40 ? 21.567 16.784 23.797 1.00 14.10 852 GLN C CA 1
ATOM 2630 C C . GLN C 1 40 ? 20.297 17.492 24.242 1.00 15.72 852 GLN C C 1
ATOM 2631 O O . GLN C 1 40 ? 19.775 18.409 23.582 1.00 13.20 852 GLN C O 1
ATOM 2645 N N . SER C 1 42 ? 18.354 20.040 26.053 1.00 7.58 854 SER C N 1
ATOM 2646 C CA . SER C 1 42 ? 18.719 21.401 26.470 1.00 9.90 854 SER C CA 1
ATOM 2647 C C . SER C 1 42 ? 18.136 21.745 27.836 1.00 6.70 854 SER C C 1
ATOM 2648 O O . SER C 1 42 ? 17.129 21.183 28.240 1.00 9.01 854 SER C O 1
ATOM 2651 N N . SER C 1 43 ? 18.775 22.673 28.527 1.00 5.16 855 SER C N 1
ATOM 2652 C CA . SER C 1 43 ? 18.188 23.292 29.720 1.00 8.23 855 SER C CA 1
ATOM 2653 C C . SER C 1 43 ? 17.191 24.421 29.401 1.00 9.42 855 SER C C 1
ATOM 2654 O O . SER C 1 43 ? 16.412 24.824 30.273 1.00 8.73 855 SER C O 1
ATOM 2657 N N . ASN C 1 44 ? 17.236 24.932 28.174 1.00 13.17 856 ASN C N 1
ATOM 2658 C CA . ASN C 1 44 ? 16.500 26.144 27.778 1.00 16.78 856 ASN C CA 1
ATOM 2659 C C . ASN C 1 44 ? 15.008 25.976 27.831 1.00 15.61 856 ASN C C 1
ATOM 2660 O O . ASN C 1 44 ? 14.288 26.899 28.145 1.00 19.66 856 ASN C O 1
ATOM 2665 N N . LEU C 1 45 ? 14.545 24.780 27.502 1.00 5.78 857 LEU C N 1
ATOM 2666 C CA . LEU C 1 45 ? 13.132 24.525 27.407 1.00 7.37 857 LEU C CA 1
ATOM 2667 C C . LEU C 1 45 ? 12.679 23.467 28.374 1.00 6.69 857 LEU C C 1
ATOM 2668 O O . LEU C 1 45 ? 11.682 22.804 28.134 1.00 9.25 857 LEU C O 1
ATOM 2673 N N . GLY C 1 46 ? 13.426 23.284 29.447 1.00 7.31 858 GLY C N 1
ATOM 2674 C CA . GLY C 1 46 ? 12.971 22.420 30.550 1.00 7.30 858 GLY C CA 1
ATOM 2675 C C . GLY C 1 46 ? 13.143 20.918 30.373 1.00 10.30 858 GLY C C 1
ATOM 2676 O O . GLY C 1 46 ? 12.724 20.144 31.241 1.00 10.27 858 GLY C O 1
ATOM 2677 N N . VAL C 1 47 ? 13.766 20.485 29.268 1.00 10.03 859 VAL C N 1
ATOM 2678 C CA . VAL C 1 47 ? 13.780 19.078 28.933 1.00 7.94 859 VAL C CA 1
ATOM 2679 C C . VAL C 1 47 ? 14.687 18.311 29.889 1.00 9.53 859 VAL C C 1
ATOM 2680 O O . VAL C 1 47 ? 14.294 17.275 30.419 1.00 8.74 859 VAL C O 1
ATOM 2684 N N . VAL C 1 48 ? 15.909 18.791 30.073 1.00 6.63 860 VAL C N 1
ATOM 2685 C CA . VAL C 1 48 ? 16.853 18.084 30.934 1.00 7.85 860 VAL C CA 1
ATOM 2686 C C . VAL C 1 48 ? 16.363 18.091 32.373 1.00 8.49 860 VAL C C 1
ATOM 2687 O O . VAL C 1 48 ? 16.477 17.105 33.066 1.00 8.33 860 VAL C O 1
ATOM 2691 N N . GLN C 1 49 ? 15.764 19.195 32.799 1.00 13.21 861 GLN C N 1
ATOM 2692 C CA . GLN C 1 49 ? 15.148 19.267 34.124 1.00 10.21 861 GLN C CA 1
ATOM 2693 C C . GLN C 1 49 ? 14.096 18.184 34.300 1.00 13.72 861 GLN C C 1
ATOM 2694 O O . GLN C 1 49 ? 14.022 17.554 35.339 1.00 16.77 861 GLN C O 1
ATOM 2700 N N . LYS C 1 50 ? 13.291 17.938 33.274 1.00 12.86 862 LYS C N 1
ATOM 2701 C CA . LYS C 1 50 ? 12.284 16.902 33.371 1.00 13.47 862 LYS C CA 1
ATOM 2702 C C . LYS C 1 50 ? 12.956 15.542 33.424 1.00 13.17 862 LYS C C 1
ATOM 2703 O O . LYS C 1 50 ? 12.518 14.671 34.160 1.00 12.29 862 LYS C O 1
ATOM 2709 N N . TYR C 1 51 ? 13.998 15.363 32.616 1.00 8.07 863 TYR C N 1
ATOM 2710 C CA . TYR C 1 51 ? 14.770 14.123 32.635 1.00 14.71 863 TYR C CA 1
ATOM 2711 C C . TYR C 1 51 ? 15.321 13.791 34.023 1.00 13.78 863 TYR C C 1
ATOM 2712 O O . TYR C 1 51 ? 15.136 12.690 34.552 1.00 11.27 863 TYR C O 1
ATOM 2721 N N . ILE C 1 52 ? 15.979 14.771 34.618 1.00 9.64 864 ILE C N 1
ATOM 2722 C CA . ILE C 1 52 ? 16.544 14.612 35.961 1.00 11.17 864 ILE C CA 1
ATOM 2723 C C . ILE C 1 52 ? 15.453 14.227 36.969 1.00 13.78 864 ILE C C 1
ATOM 2724 O O . ILE C 1 52 ? 15.633 13.298 37.755 1.00 11.79 864 ILE C O 1
ATOM 2729 N N . GLN C 1 53 ? 14.328 14.930 36.948 1.00 20.51 865 GLN C N 1
ATOM 2730 C CA . GLN C 1 53 ? 13.194 14.606 37.826 1.00 24.25 865 GLN C CA 1
ATOM 2731 C C . GLN C 1 53 ? 12.708 13.144 37.737 1.00 22.20 865 GLN C C 1
ATOM 2732 O O . GLN C 1 53 ? 12.252 12.570 38.715 1.00 19.70 865 GLN C O 1
ATOM 2738 N N . SER C 1 54 ? 12.821 12.548 36.566 1.00 15.34 866 SER C N 1
ATOM 2739 C CA . SER C 1 54 ? 12.364 11.188 36.361 1.00 18.80 866 SER C CA 1
ATOM 2740 C C . SER C 1 54 ? 13.474 10.162 36.465 1.00 17.78 866 SER C C 1
ATOM 2741 O O . SER C 1 54 ? 13.234 8.977 36.270 1.00 18.80 866 SER C O 1
ATOM 2744 N N . SER C 1 55 ? 14.697 10.609 36.713 1.00 16.34 867 SER C N 1
ATOM 2745 C CA . SER C 1 55 ? 15.849 9.715 36.612 1.00 18.05 867 SER C CA 1
ATOM 2746 C C . SER C 1 55 ? 16.106 9.039 37.937 1.00 16.12 867 SER C C 1
ATOM 2747 O O . SER C 1 55 ? 15.817 9.598 38.970 1.00 17.03 867 SER C O 1
ATOM 2750 N N . LYS C 1 56 ? 16.693 7.850 37.875 1.00 24.08 868 LYS C N 1
ATOM 2751 C CA . LYS C 1 56 ? 17.191 7.159 39.054 1.00 27.85 868 LYS C CA 1
ATOM 2752 C C . LYS C 1 56 ? 18.279 7.978 39.749 1.00 28.23 868 LYS C C 1
ATOM 2753 O O . LYS C 1 56 ? 18.502 7.812 40.950 1.00 24.87 868 LYS C O 1
ATOM 2759 N N . PHE C 1 57 ? 18.949 8.864 39.001 1.00 18.12 869 PHE C N 1
ATOM 2760 C CA . PHE C 1 57 ? 19.993 9.712 39.583 1.00 16.59 869 PHE C CA 1
ATOM 2761 C C . PHE C 1 57 ? 19.527 11.044 40.120 1.00 19.20 869 PHE C C 1
ATOM 2762 O O . PHE C 1 57 ? 20.350 11.865 40.551 1.00 18.62 869 PHE C O 1
ATOM 2770 N N . LYS C 1 58 ? 18.212 11.254 40.137 1.00 17.45 870 LYS C N 1
ATOM 2771 C CA . LYS C 1 58 ? 17.638 12.538 40.569 1.00 17.76 870 LYS C CA 1
ATOM 2772 C C . LYS C 1 58 ? 18.321 13.163 41.783 1.00 17.40 870 LYS C C 1
ATOM 2773 O O . LYS C 1 58 ? 18.569 14.354 41.799 1.00 17.00 870 LYS C O 1
ATOM 2779 N N . GLU C 1 59 ? 18.589 12.373 42.814 1.00 22.79 871 GLU C N 1
ATOM 2780 C CA . GLU C 1 59 ? 19.099 12.928 44.063 1.00 20.74 871 GLU C CA 1
ATOM 2781 C C . GLU C 1 59 ? 20.565 13.370 43.980 1.00 18.64 871 GLU C C 1
ATOM 2782 O O . GLU C 1 59 ? 20.968 14.287 44.692 1.00 18.52 871 GLU C O 1
ATOM 2788 N N . PHE C 1 60 ? 21.333 12.770 43.073 1.00 17.27 872 PHE C N 1
ATOM 2789 C CA . PHE C 1 60 ? 22.713 13.217 42.790 1.00 17.50 872 PHE C CA 1
ATOM 2790 C C . PHE C 1 60 ? 22.734 14.715 42.518 1.00 15.95 872 PHE C C 1
ATOM 2791 O O . PHE C 1 60 ? 23.668 15.418 42.887 1.00 15.73 872 PHE C O 1
ATOM 2799 N N . PHE C 1 61 ? 21.671 15.199 41.882 1.00 11.11 873 PHE C N 1
ATOM 2800 C CA . PHE C 1 61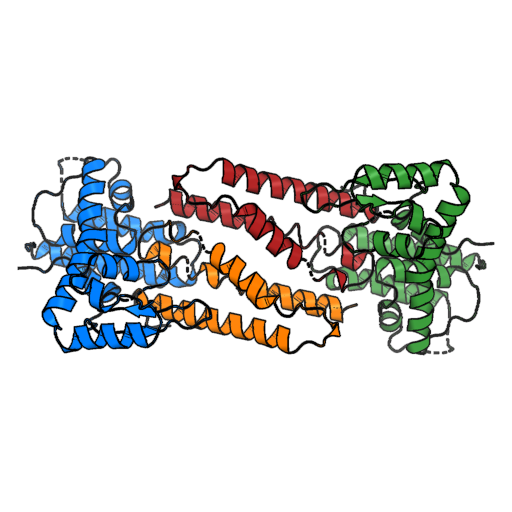 ? 21.616 16.558 41.389 1.00 14.37 873 PHE C CA 1
ATOM 2801 C C . PHE C 1 61 ? 20.921 17.490 42.343 1.00 14.89 873 PHE C C 1
ATOM 2802 O O . PHE C 1 61 ? 20.718 18.678 42.022 1.00 14.30 873 PHE C O 1
ATOM 2810 N N . SER C 1 62 ? 20.586 16.966 43.527 1.00 16.98 874 SER C N 1
ATOM 2811 C CA . SER C 1 62 ? 19.942 17.749 44.575 1.00 18.82 874 SER C CA 1
ATOM 2812 C C . SER C 1 62 ? 20.699 19.052 44.794 1.00 21.06 874 SER C C 1
ATOM 2813 O O . SER C 1 62 ? 21.927 19.051 44.904 1.00 23.54 874 SER C O 1
ATOM 2816 N N . GLY C 1 63 ? 19.956 20.159 44.799 1.00 12.70 875 GLY C N 1
ATOM 2817 C CA . GLY C 1 63 ? 20.498 21.506 44.945 1.00 13.10 875 GLY C CA 1
ATOM 2818 C C . GLY C 1 63 ? 21.236 22.108 43.750 1.00 18.25 875 GLY C C 1
ATOM 2819 O O . GLY C 1 63 ? 21.634 23.268 43.818 1.00 16.60 875 GLY C O 1
ATOM 2820 N N . LEU C 1 64 ? 21.398 21.341 42.667 1.00 20.14 876 LEU C N 1
ATOM 2821 C CA . LEU C 1 64 ? 22.221 21.737 41.539 1.00 22.45 876 LEU C CA 1
ATOM 2822 C C . LEU C 1 64 ? 21.356 22.144 40.355 1.00 24.70 876 LEU C C 1
ATOM 2823 O O . LEU C 1 64 ? 20.347 21.507 40.069 1.00 23.97 876 LEU C O 1
ATOM 2828 N N . ASN C 1 65 ? 21.755 23.207 39.667 1.00 24.11 877 ASN C N 1
ATOM 2829 C CA . ASN C 1 65 ? 21.005 23.682 38.507 1.00 22.70 877 ASN C CA 1
ATOM 2830 C C . ASN C 1 65 ? 21.741 23.368 37.227 1.00 19.45 877 ASN C C 1
ATOM 2831 O O . ASN C 1 65 ? 22.968 23.423 37.191 1.00 20.63 877 ASN C O 1
ATOM 2836 N N . PRO C 1 66 ? 20.996 23.048 36.156 1.00 15.11 878 PRO C N 1
ATOM 2837 C CA . PRO C 1 66 ? 21.622 22.760 34.866 1.00 9.10 878 PRO C CA 1
ATOM 2838 C C . PRO C 1 66 ? 22.380 23.966 34.367 1.00 13.10 878 PRO C C 1
ATOM 2839 O O . PRO C 1 66 ? 22.098 25.058 34.824 1.00 9.80 878 PRO C O 1
ATOM 2843 N N . ALA C 1 67 ? 23.341 23.755 33.464 1.00 8.92 879 ALA C N 1
ATOM 2844 C CA . ALA C 1 67 ? 24.163 24.810 32.899 1.00 13.10 879 ALA C CA 1
ATOM 2845 C C . ALA C 1 67 ? 25.011 25.491 33.945 1.00 16.23 879 ALA C C 1
ATOM 2846 O O . ALA C 1 67 ? 25.301 26.674 33.810 1.00 15.95 879 ALA C O 1
ATOM 2848 N N . THR C 1 68 ? 25.389 24.752 34.984 1.00 14.06 880 THR C N 1
ATOM 2849 C CA . THR C 1 68 ? 26.393 25.193 35.940 1.00 14.27 880 THR C CA 1
ATOM 2850 C C . THR C 1 68 ? 27.473 24.139 36.019 1.00 15.43 880 THR C C 1
ATOM 2851 O O . THR C 1 68 ? 27.229 22.971 35.764 1.00 16.57 880 THR C O 1
ATOM 2855 N N . LYS C 1 69 ? 28.667 24.566 36.393 1.00 22.37 881 LYS C N 1
ATOM 2856 C CA . LYS C 1 69 ? 29.819 23.670 36.519 1.00 24.62 881 LYS C CA 1
ATOM 2857 C C . LYS C 1 69 ? 29.550 22.447 37.417 1.00 19.55 881 LYS C C 1
ATOM 2858 O O . LYS C 1 69 ? 29.943 21.320 37.094 1.00 18.12 881 LYS C O 1
ATOM 2864 N N . GLU C 1 70 ? 28.854 22.688 38.527 1.00 17.90 882 GLU C N 1
ATOM 2865 C CA . GLU C 1 70 ? 28.533 21.642 39.497 1.00 18.82 882 GLU C CA 1
ATOM 2866 C C . GLU C 1 70 ? 27.687 20.527 38.880 1.00 16.83 882 GLU C C 1
ATOM 2867 O O . GLU C 1 70 ? 27.951 19.352 39.067 1.00 15.87 882 GLU C O 1
ATOM 2873 N N . PHE C 1 71 ? 26.669 20.929 38.135 1.00 15.56 883 PHE C N 1
ATOM 2874 C CA . PHE C 1 71 ? 25.742 20.014 37.484 1.00 13.50 883 PHE C CA 1
ATOM 2875 C C . PHE C 1 71 ? 26.496 19.219 36.431 1.00 11.61 883 PHE C C 1
ATOM 2876 O O . PHE C 1 71 ? 26.317 18.002 36.289 1.00 11.64 883 PHE C O 1
ATOM 2884 N N . ASN C 1 72 ? 27.388 19.892 35.716 1.00 11.92 884 ASN C N 1
ATOM 2885 C CA . ASN C 1 72 ? 28.147 19.228 34.664 1.00 12.03 884 ASN C CA 1
ATOM 2886 C C . ASN C 1 72 ? 29.066 18.167 35.263 1.00 12.61 884 ASN C C 1
ATOM 2887 O O . ASN C 1 72 ? 29.183 17.064 34.729 1.00 10.12 884 ASN C O 1
ATOM 2892 N N . VAL C 1 73 ? 29.677 18.490 36.399 1.00 9.92 885 VAL C N 1
ATOM 2893 C CA . VAL C 1 73 ? 30.556 17.530 37.109 1.00 13.17 885 VAL C CA 1
ATOM 2894 C C . VAL C 1 73 ? 29.780 16.268 37.427 1.00 10.31 885 VAL C C 1
ATOM 2895 O O . VAL C 1 73 ? 30.160 15.166 37.038 1.00 11.20 885 VAL C O 1
ATOM 2899 N N . VAL C 1 74 ? 28.643 16.442 38.092 1.00 12.49 886 VAL C N 1
ATOM 2900 C CA . VAL C 1 74 ? 27.818 15.309 38.484 1.00 10.67 886 VAL C CA 1
ATOM 2901 C C . VAL C 1 74 ? 27.331 14.580 37.260 1.00 12.05 886 VAL C C 1
ATOM 2902 O O . VAL C 1 74 ? 27.471 13.376 37.204 1.00 15.24 886 VAL C O 1
ATOM 2906 N N . TRP C 1 75 ? 26.793 15.280 36.249 1.00 10.00 887 TRP C N 1
ATOM 2907 C CA . TRP C 1 75 ? 26.417 14.583 34.998 1.00 10.06 887 TRP C CA 1
ATOM 2908 C C . TRP C 1 75 ? 27.570 13.754 34.406 1.00 10.67 887 TRP C C 1
ATOM 2909 O O . TRP C 1 75 ? 27.369 12.662 33.879 1.00 13.11 887 TRP C O 1
ATOM 2920 N N . GLN C 1 76 ? 28.772 14.277 34.385 1.00 13.24 888 GLN C N 1
ATOM 2921 C CA . GLN C 1 76 ? 29.856 13.496 33.749 1.00 18.56 888 GLN C CA 1
ATOM 2922 C C . GLN C 1 76 ? 30.374 12.376 34.673 1.00 15.12 888 GLN C C 1
ATOM 2923 O O . GLN C 1 76 ? 30.803 11.327 34.214 1.00 15.96 888 GLN C O 1
ATOM 2929 N N . ASP C 1 77 ? 30.289 12.605 35.976 1.00 17.55 889 ASP C N 1
ATOM 2930 C CA . ASP C 1 77 ? 30.592 11.561 36.953 1.00 17.45 889 ASP C CA 1
ATOM 2931 C C . ASP C 1 77 ? 29.654 10.364 36.763 1.00 21.20 889 ASP C C 1
ATOM 2932 O O . ASP C 1 77 ? 30.118 9.240 36.619 1.00 23.57 889 ASP C O 1
ATOM 2937 N N . ILE C 1 78 ? 28.338 10.612 36.700 1.00 14.51 890 ILE C N 1
ATOM 2938 C CA . ILE C 1 78 ? 27.361 9.549 36.365 1.00 12.30 890 ILE C CA 1
ATOM 2939 C C . ILE C 1 78 ? 27.674 8.887 35.033 1.00 11.58 890 ILE C C 1
ATOM 2940 O O . ILE C 1 78 ? 27.525 7.687 34.878 1.00 11.57 890 ILE C O 1
ATOM 2945 N N . ALA C 1 79 ? 28.044 9.650 34.034 1.00 12.08 891 ALA C N 1
ATOM 2946 C CA . ALA C 1 79 ? 28.287 9.019 32.740 1.00 16.99 891 ALA C CA 1
ATOM 2947 C C . ALA C 1 79 ? 29.553 8.150 32.793 1.00 21.30 891 ALA C C 1
ATOM 2948 O O . ALA C 1 79 ? 29.645 7.150 32.056 1.00 22.51 891 ALA C O 1
ATOM 2950 N N . SER C 1 80 ? 30.518 8.539 33.640 1.00 26.77 892 SER C N 1
ATOM 2951 C CA . SER C 1 80 ? 31.715 7.717 33.870 1.00 32.24 892 SER C CA 1
ATOM 2952 C C . SER C 1 80 ? 31.351 6.379 34.533 1.00 32.87 892 SER C C 1
ATOM 2953 O O . SER C 1 80 ? 31.587 5.325 33.962 1.00 30.76 892 SER C O 1
ATOM 2956 N N . ARG C 1 81 ? 30.743 6.451 35.720 1.00 24.21 893 ARG C N 1
ATOM 2957 C CA . ARG C 1 81 ? 30.559 5.293 36.582 1.00 21.70 893 ARG C CA 1
ATOM 2958 C C . ARG C 1 81 ? 29.400 4.394 36.203 1.00 27.67 893 ARG C C 1
ATOM 2959 O O . ARG C 1 81 ? 29.399 3.243 36.594 1.00 34.56 893 ARG C O 1
ATOM 2967 N N . TYR C 1 82 ? 28.403 4.897 35.468 1.00 23.57 894 TYR C N 1
ATOM 2968 C CA . TYR C 1 82 ? 27.299 4.046 35.009 1.00 20.70 894 TYR C CA 1
ATOM 2969 C C . TYR C 1 82 ? 26.921 4.321 33.544 1.00 22.95 894 TYR C C 1
ATOM 2970 O O . TYR C 1 82 ? 25.758 4.581 33.232 1.00 21.32 894 TYR C O 1
ATOM 2979 N N . PRO C 1 83 ? 27.888 4.228 32.623 1.00 26.09 895 PRO C N 1
ATOM 2980 C CA . PRO C 1 83 ? 27.666 4.633 31.211 1.00 24.26 895 PRO C CA 1
ATOM 2981 C C . PRO C 1 83 ? 26.567 3.906 30.450 1.00 25.09 895 PRO C C 1
ATOM 2982 O O . PRO C 1 83 ? 26.012 4.435 29.491 1.00 26.43 895 PRO C O 1
ATOM 2986 N N . GLN C 1 84 ? 26.282 2.682 30.846 1.00 36.61 896 GLN C N 1
ATOM 2987 C CA . GLN C 1 84 ? 25.360 1.822 30.119 1.00 33.99 896 GLN C CA 1
ATOM 2988 C C . GLN C 1 84 ? 23.949 2.139 30.581 1.00 31.48 896 GLN C C 1
ATOM 2989 O O . GLN C 1 84 ? 23.042 2.339 29.787 1.00 34.26 896 GLN C O 1
ATOM 2995 N N . GLU C 1 85 ? 23.796 2.165 31.900 1.00 22.98 897 GLU C N 1
ATOM 2996 C CA . GLU C 1 85 ? 22.536 2.453 32.558 1.00 26.37 897 GLU C CA 1
ATOM 2997 C C . GLU C 1 85 ? 22.070 3.905 32.224 1.00 26.24 897 GLU C C 1
ATOM 2998 O O . GLU C 1 85 ? 20.880 4.140 32.001 1.00 22.76 897 GLU C O 1
ATOM 3004 N N . PHE C 1 86 ? 23.023 4.841 32.156 1.00 24.21 898 PHE C N 1
ATOM 3005 C CA . PHE C 1 86 ? 22.743 6.252 31.834 1.00 25.02 898 PHE C CA 1
ATOM 3006 C C . PHE C 1 86 ? 22.310 6.401 30.404 1.00 22.16 898 PHE C C 1
ATOM 3007 O O . PHE C 1 86 ? 21.327 7.088 30.127 1.00 22.74 898 PHE C O 1
ATOM 3015 N N . ARG C 1 87 ? 23.033 5.778 29.479 1.00 20.97 899 ARG C N 1
ATOM 3016 C CA . ARG C 1 87 ? 22.697 5.881 28.061 1.00 21.83 899 ARG C CA 1
ATOM 3017 C C . ARG C 1 87 ? 21.289 5.357 27.789 1.00 25.07 899 ARG C C 1
ATOM 3018 O O . ARG C 1 87 ? 20.536 5.933 27.004 1.00 23.58 899 ARG C O 1
ATOM 3026 N N . GLU C 1 88 ? 20.950 4.257 28.450 1.00 27.72 900 GLU C N 1
ATOM 3027 C CA . GLU C 1 88 ? 19.649 3.617 28.321 1.00 26.12 900 GLU C CA 1
ATOM 3028 C C . GLU C 1 88 ? 18.517 4.425 28.959 1.00 21.30 900 GLU C C 1
ATOM 3029 O O . GLU C 1 88 ? 17.449 4.546 28.372 1.00 22.58 900 GLU C O 1
ATOM 3035 N N . GLU C 1 89 ? 18.735 4.947 30.168 1.00 15.26 901 GLU C N 1
ATOM 3036 C CA . GLU C 1 89 ? 17.712 5.757 30.838 1.00 14.37 901 GLU C CA 1
ATOM 3037 C C . GLU C 1 89 ? 17.402 6.967 29.940 1.00 13.21 901 GLU C C 1
ATOM 3038 O O . GLU C 1 89 ? 16.255 7.372 29.833 1.00 11.45 901 GLU C O 1
ATOM 3044 N N . GLN C 1 90 ? 18.423 7.502 29.264 1.00 15.88 902 GLN C N 1
ATOM 3045 C CA . GLN C 1 90 ? 18.249 8.636 28.348 1.00 20.12 902 GLN C CA 1
ATOM 3046 C C . GLN C 1 90 ? 17.419 8.255 27.148 1.00 18.02 902 GLN C C 1
ATOM 3047 O O . GLN C 1 90 ? 16.497 8.982 26.765 1.00 18.00 902 GLN C O 1
ATOM 3053 N N . HIS C 1 91 ? 17.748 7.133 26.536 1.00 16.54 903 HIS C N 1
ATOM 3054 C CA . HIS C 1 91 ? 17.008 6.692 25.377 1.00 15.88 903 HIS C CA 1
ATOM 3055 C C . HIS C 1 91 ? 15.547 6.376 25.726 1.00 18.58 903 HIS C C 1
ATOM 3056 O O . HIS C 1 91 ? 14.629 6.665 24.949 1.00 15.51 903 HIS C O 1
ATOM 3063 N N . GLN C 1 92 ? 15.342 5.757 26.885 1.00 19.08 904 GLN C N 1
ATOM 3064 C CA . GLN C 1 92 ? 13.993 5.443 27.344 1.00 20.77 904 GLN C CA 1
ATOM 3065 C C . GLN C 1 92 ? 13.188 6.710 27.598 1.00 18.02 904 GLN C C 1
ATOM 3066 O O . GLN C 1 92 ? 11.988 6.728 27.353 1.00 18.98 904 GLN C O 1
ATOM 3072 N N . PHE C 1 93 ? 13.860 7.757 28.086 1.00 12.54 905 PHE C N 1
ATOM 3073 C CA . PHE C 1 93 ? 13.214 9.032 28.338 1.00 12.23 905 PHE C CA 1
ATOM 3074 C C . PHE C 1 93 ? 12.707 9.647 27.039 1.00 12.84 905 PHE C C 1
ATOM 3075 O O . PHE C 1 93 ? 11.559 10.118 26.986 1.00 11.37 905 PHE C O 1
ATOM 3083 N N . ILE C 1 94 ? 13.549 9.639 26.007 1.00 16.33 906 ILE C N 1
ATOM 3084 C CA . ILE C 1 94 ? 13.153 10.135 24.673 1.00 17.61 906 ILE C CA 1
ATOM 3085 C C . ILE C 1 94 ? 11.978 9.330 24.116 1.00 14.23 906 ILE C C 1
ATOM 3086 O O . ILE C 1 94 ? 11.024 9.904 23.617 1.00 13.36 906 ILE C O 1
ATOM 3091 N N . LYS C 1 95 ? 12.031 8.008 24.236 1.00 15.08 907 LYS C N 1
ATOM 3092 C CA . LYS C 1 95 ? 10.918 7.166 23.815 1.00 12.35 907 LYS C CA 1
ATOM 3093 C C . LYS C 1 95 ? 9.624 7.487 24.576 1.00 16.67 907 LYS C C 1
ATOM 3094 O O . LYS C 1 95 ? 8.573 7.661 23.952 1.00 14.93 907 LYS C O 1
ATOM 3100 N N . ARG C 1 96 ? 9.711 7.580 25.903 1.00 17.81 908 ARG C N 1
ATOM 3101 C CA . ARG C 1 96 ? 8.535 7.828 26.743 1.00 18.63 908 ARG C CA 1
ATOM 3102 C C . ARG C 1 96 ? 7.888 9.167 26.502 1.00 16.55 908 ARG C C 1
ATOM 3103 O O . ARG C 1 96 ? 6.679 9.295 26.653 1.00 17.09 908 ARG C O 1
ATOM 3111 N N . THR C 1 97 ? 8.667 10.169 26.127 1.00 10.10 909 THR C N 1
ATOM 3112 C CA . THR C 1 97 ? 8.124 11.528 25.929 1.00 6.71 909 THR C CA 1
ATOM 3113 C C . THR C 1 97 ? 7.935 11.921 24.447 1.00 7.66 909 THR C C 1
ATOM 3114 O O . THR C 1 97 ? 7.458 13.013 24.154 1.00 6.92 909 THR C O 1
ATOM 3118 N N . HIS C 1 98 ? 8.290 11.060 23.500 1.00 8.64 910 HIS C N 1
ATOM 3119 C CA . HIS C 1 98 ? 7.957 11.365 22.073 1.00 7.95 910 HIS C CA 1
ATOM 3120 C C . HIS C 1 98 ? 7.203 10.246 21.401 1.00 7.44 910 HIS C C 1
ATOM 3121 O O . HIS C 1 98 ? 5.997 10.353 21.205 1.00 9.70 910 HIS C O 1
ATOM 3128 N N . TYR C 1 99 ? 7.884 9.148 21.120 1.00 11.23 911 TYR C N 1
ATOM 3129 C CA . TYR C 1 99 ? 7.279 7.999 20.447 1.00 8.07 911 TYR C CA 1
ATOM 3130 C C . TYR C 1 99 ? 6.038 7.450 21.125 1.00 12.87 911 TYR C C 1
ATOM 3131 O O . TYR C 1 99 ? 4.956 7.381 20.511 1.00 12.74 911 TYR C O 1
ATOM 3140 N N . ASP C 1 100 ? 6.187 7.041 22.391 1.00 12.09 912 ASP C N 1
ATOM 3141 C CA . ASP C 1 100 ? 5.069 6.475 23.156 1.00 12.29 912 ASP C CA 1
ATOM 3142 C C . ASP C 1 100 ? 3.840 7.401 23.187 1.00 12.24 912 ASP C C 1
ATOM 3143 O O . ASP C 1 100 ? 2.697 6.962 23.108 1.00 13.42 912 ASP C O 1
ATOM 3148 N N . ILE C 1 101 ? 4.082 8.691 23.311 1.00 10.93 913 ILE C N 1
ATOM 3149 C CA . ILE C 1 101 ? 3.006 9.696 23.337 1.00 7.96 913 ILE C CA 1
ATOM 3150 C C . ILE C 1 101 ? 2.326 9.774 21.973 1.00 11.76 913 ILE C C 1
ATOM 3151 O O . ILE C 1 101 ? 1.099 9.878 21.884 1.00 11.16 913 ILE C O 1
ATOM 3156 N N . GLN C 1 102 ? 3.125 9.757 20.901 1.00 13.09 914 GLN C N 1
ATOM 3157 C CA . GLN C 1 102 ? 2.545 9.855 19.553 1.00 16.17 914 GLN C CA 1
ATOM 3158 C C . GLN C 1 102 ? 1.706 8.605 19.203 1.00 13.85 914 GLN C C 1
ATOM 3159 O O . GLN C 1 102 ? 0.671 8.718 18.583 1.00 16.11 914 GLN C O 1
ATOM 3165 N N . ILE C 1 103 ? 2.146 7.430 19.619 1.00 14.02 915 ILE C N 1
ATOM 3166 C CA . ILE C 1 103 ? 1.348 6.214 19.455 1.00 17.37 915 ILE C CA 1
ATOM 3167 C C . ILE C 1 103 ? -0.022 6.425 20.087 1.00 21.31 915 ILE C C 1
ATOM 3168 O O . ILE C 1 103 ? -1.065 6.091 19.511 1.00 17.63 915 ILE C O 1
ATOM 3173 N N . GLY C 1 104 ? -0.012 7.009 21.275 1.00 17.22 916 GLY C N 1
ATOM 3174 C CA . GLY C 1 104 ? -1.229 7.225 22.023 1.00 14.43 916 GLY C CA 1
ATOM 3175 C C . GLY C 1 104 ? -2.107 8.226 21.333 1.00 17.71 916 GLY C C 1
ATOM 3176 O O . GLY C 1 104 ? -3.271 7.958 21.061 1.00 18.53 916 GLY C O 1
ATOM 3177 N N . HIS C 1 105 ? -1.526 9.378 21.039 1.00 10.96 917 HIS C N 1
ATOM 3178 C CA . HIS C 1 105 ? -2.198 10.454 20.334 1.00 11.42 917 HIS C CA 1
ATOM 3179 C C . HIS C 1 105 ? -2.842 9.983 19.024 1.00 14.45 917 HIS C C 1
ATOM 3180 O O . HIS C 1 105 ? -3.949 10.401 18.691 1.00 14.71 917 HIS C O 1
ATOM 3187 N N . LEU C 1 106 ? -2.123 9.135 18.289 1.00 18.19 918 LEU C N 1
ATOM 3188 C CA . LEU C 1 106 ? -2.588 8.568 17.023 1.00 17.68 918 LEU C CA 1
ATOM 3189 C C . LEU C 1 106 ? -3.740 7.603 17.273 1.00 20.43 918 LEU C C 1
ATOM 3190 O O . LEU C 1 106 ? -4.665 7.534 16.484 1.00 21.60 918 LEU C O 1
ATOM 3195 N N . ARG C 1 107 ? -3.674 6.860 18.373 1.00 21.30 919 ARG C N 1
ATOM 3196 C CA . ARG C 1 107 ? -4.777 5.999 18.766 1.00 19.38 919 ARG C CA 1
ATOM 3197 C C . ARG C 1 107 ? -5.992 6.838 19.067 1.00 19.74 919 ARG C C 1
ATOM 3198 O O . ARG C 1 107 ? -7.107 6.439 18.778 1.00 22.87 919 ARG C O 1
ATOM 3206 N N . GLY C 1 108 ? -5.789 8.023 19.623 1.00 12.60 920 GLY C N 1
ATOM 3207 C CA . GLY C 1 108 ? -6.916 8.896 19.913 1.00 12.30 920 GLY C CA 1
ATOM 3208 C C . GLY C 1 108 ? -7.589 9.453 18.662 1.00 20.14 920 GLY C C 1
ATOM 3209 O O . GLY C 1 108 ? -8.757 9.789 18.696 1.00 17.67 920 GLY C O 1
ATOM 3210 N N . LYS C 1 109 ? -6.837 9.581 17.567 1.00 28.14 921 LYS C N 1
ATOM 3211 C CA . LYS C 1 109 ? -7.375 10.067 16.302 1.00 29.09 921 LYS C CA 1
ATOM 3212 C C . LYS C 1 109 ? -8.072 8.957 15.513 1.00 29.04 921 LYS C C 1
ATOM 3213 O O . LYS C 1 109 ? -8.728 9.240 14.524 1.00 33.15 921 LYS C O 1
ATOM 3219 N N . GLY C 1 110 ? -7.892 7.704 15.934 1.00 23.10 922 GLY C N 1
ATOM 3220 C CA . GLY C 1 110 ? -8.477 6.543 15.266 1.00 21.96 922 GLY C CA 1
ATOM 3221 C C . GLY C 1 110 ? -7.456 5.718 14.499 1.00 26.36 922 GLY C C 1
ATOM 3222 O O . GLY C 1 110 ? -7.827 4.760 13.823 1.00 28.43 922 GLY C O 1
ATOM 3223 N N . LEU C 1 111 ? -6.173 6.080 14.605 1.00 17.39 923 LEU C N 1
ATOM 3224 C CA . LEU C 1 111 ? -5.119 5.429 13.842 1.00 17.90 923 LEU C CA 1
ATOM 3225 C C . LEU C 1 111 ? -4.310 4.474 14.714 1.00 19.66 923 LEU C C 1
ATOM 3226 O O . LEU C 1 111 ? -3.621 4.909 15.645 1.00 17.14 923 LEU C O 1
ATOM 3231 N N . LEU C 1 112 ? -4.370 3.182 14.397 1.00 20.25 924 LEU C N 1
ATOM 3232 C CA . LEU C 1 112 ? -3.729 2.142 15.189 1.00 19.13 924 LEU C CA 1
ATOM 3233 C C . LEU C 1 112 ? -2.551 1.530 14.485 1.00 25.51 924 LEU C C 1
ATOM 3234 O O . LEU C 1 112 ? -2.525 1.436 13.259 1.00 25.63 924 LEU C O 1
ATOM 3239 N N . PHE C 1 113 ? -1.555 1.122 15.266 1.00 20.27 925 PHE C N 1
ATOM 3240 C CA . PHE C 1 113 ? -0.358 0.539 14.700 1.00 21.25 925 PHE C CA 1
ATOM 3241 C C . PHE C 1 113 ? 0.090 -0.673 15.497 1.00 27.32 925 PHE C C 1
ATOM 3242 O O . PHE C 1 113 ? 1.266 -0.801 15.841 1.00 26.46 925 PHE C O 1
ATOM 3250 N N . GLU C 1 114 ? -0.851 -1.584 15.741 1.00 43.98 926 GLU C N 1
ATOM 3251 C CA . GLU C 1 114 ? -0.660 -2.707 16.664 1.00 44.36 926 GLU C CA 1
ATOM 3252 C C . GLU C 1 114 ? 0.055 -3.868 15.987 1.00 46.04 926 GLU C C 1
ATOM 3253 O O . GLU C 1 114 ? -0.512 -4.929 15.773 1.00 53.37 926 GLU C O 1
ATOM 3259 N N . HIS C 1 115 ? 1.317 -3.620 15.657 1.00 30.95 927 HIS C N 1
ATOM 3260 C CA . HIS C 1 115 ? 2.207 -4.567 15.012 1.00 30.09 927 HIS C CA 1
ATOM 3261 C C . HIS C 1 115 ? 3.616 -4.109 15.344 1.00 31.09 927 HIS C C 1
ATOM 3262 O O . HIS C 1 115 ? 3.768 -3.150 16.082 1.00 33.34 927 HIS C O 1
ATOM 3269 N N . ASN C 1 116 ? 4.641 -4.763 14.810 1.00 33.51 928 ASN C N 1
ATOM 3270 C CA . ASN C 1 116 ? 6.022 -4.408 15.141 1.00 37.49 928 ASN C CA 1
ATOM 3271 C C . ASN C 1 116 ? 6.920 -4.226 13.917 1.00 33.82 928 ASN C C 1
ATOM 3272 O O . ASN C 1 116 ? 8.132 -4.368 14.011 1.00 37.19 928 ASN C O 1
ATOM 3277 N N . ARG C 1 117 ? 6.324 -3.887 12.780 1.00 39.13 929 ARG C N 1
ATOM 3278 C CA . ARG C 1 117 ? 7.060 -3.694 11.524 1.00 36.59 929 ARG C CA 1
ATOM 3279 C C . ARG C 1 117 ? 7.906 -2.429 11.595 1.00 36.15 929 ARG C C 1
ATOM 3280 O O . ARG C 1 117 ? 7.387 -1.365 11.903 1.00 36.31 929 ARG C O 1
ATOM 3288 N N . ALA C 1 118 ? 9.197 -2.536 11.288 1.00 29.34 930 ALA C N 1
ATOM 3289 C CA . ALA C 1 118 ? 10.158 -1.513 11.710 1.00 28.65 930 ALA C CA 1
ATOM 3290 C C . ALA C 1 118 ? 10.020 -0.149 11.037 1.00 31.02 930 ALA C C 1
ATOM 3291 O O . ALA C 1 118 ? 10.125 0.876 11.707 1.00 28.30 930 ALA C O 1
ATOM 3293 N N . ALA C 1 119 ? 9.776 -0.125 9.732 1.00 32.13 931 ALA C N 1
ATOM 3294 C CA . ALA C 1 119 ? 9.779 1.135 8.992 1.00 33.68 931 ALA C CA 1
ATOM 3295 C C . ALA C 1 119 ? 8.753 2.142 9.538 1.00 29.37 931 ALA C C 1
ATOM 3296 O O . ALA C 1 119 ? 9.077 3.289 9.808 1.00 28.36 931 ALA C O 1
ATOM 3298 N N . VAL C 1 120 ? 7.526 1.698 9.712 1.00 20.87 932 VAL C N 1
ATOM 3299 C CA . VAL C 1 120 ? 6.472 2.580 10.135 1.00 23.96 932 VAL C CA 1
ATOM 3300 C C . VAL C 1 120 ? 6.709 3.039 11.575 1.00 25.25 932 VAL C C 1
ATOM 3301 O O . VAL C 1 120 ? 6.395 4.170 11.930 1.00 22.43 932 VAL C O 1
ATOM 3305 N N . HIS C 1 121 ? 7.287 2.182 12.401 1.00 22.64 933 HIS C N 1
ATOM 3306 C CA . HIS C 1 121 ? 7.535 2.589 13.755 1.00 23.97 933 HIS C CA 1
ATOM 3307 C C . HIS C 1 121 ? 8.698 3.559 13.832 1.00 22.01 933 HIS C C 1
ATOM 3308 O O . HIS C 1 121 ? 8.671 4.442 14.665 1.00 21.13 933 HIS C O 1
ATOM 3315 N N . ASP C 1 122 ? 9.670 3.456 12.931 1.00 21.60 934 ASP C N 1
ATOM 3316 C CA . ASP C 1 122 ? 10.732 4.467 12.854 1.00 21.99 934 ASP C CA 1
ATOM 3317 C C . ASP C 1 122 ? 10.198 5.797 12.329 1.00 17.77 934 ASP C C 1
ATOM 3318 O O . ASP C 1 122 ? 10.697 6.859 12.702 1.00 16.73 934 ASP C O 1
ATOM 3323 N N . LEU C 1 123 ? 9.214 5.719 11.445 1.00 14.23 935 LEU C N 1
ATOM 3324 C CA . LEU C 1 123 ? 8.522 6.896 10.932 1.00 15.40 935 LEU C CA 1
ATOM 3325 C C . LEU C 1 123 ? 7.843 7.632 12.075 1.00 13.18 935 LEU C C 1
ATOM 3326 O O . LEU C 1 123 ? 7.913 8.854 12.156 1.00 9.93 935 LEU C O 1
ATOM 3331 N N . ILE C 1 124 ? 7.188 6.871 12.938 1.00 14.24 936 ILE C N 1
ATOM 3332 C CA . ILE C 1 124 ? 6.468 7.430 14.067 1.00 16.38 936 ILE C CA 1
ATOM 3333 C C . ILE C 1 124 ? 7.433 8.054 15.066 1.00 11.56 936 ILE C C 1
ATOM 3334 O O . ILE C 1 124 ? 7.225 9.169 15.478 1.00 8.63 936 ILE C O 1
ATOM 3339 N N . TRP C 1 125 ? 8.501 7.351 15.411 1.00 10.92 937 TRP C N 1
ATOM 3340 C CA . TRP C 1 125 ? 9.578 7.896 16.241 1.00 9.06 937 TRP C CA 1
ATOM 3341 C C . TRP C 1 125 ? 10.100 9.221 15.730 1.00 10.17 937 TRP C C 1
ATOM 3342 O O . TRP C 1 125 ? 10.039 10.244 16.424 1.00 6.39 937 TRP C O 1
ATOM 3353 N N . SER C 1 126 ? 10.629 9.198 14.509 1.00 11.40 938 SER C N 1
ATOM 3354 C CA . SER C 1 126 ? 11.269 10.376 13.922 1.00 9.16 938 SER C CA 1
ATOM 3355 C C . SER C 1 126 ? 10.322 11.562 13.930 1.00 5.99 938 SER C C 1
ATOM 3356 O O . SER C 1 126 ? 10.676 12.648 14.338 1.00 4.95 938 SER C O 1
ATOM 3359 N N . THR C 1 127 ? 9.128 11.361 13.422 1.00 7.26 939 THR C N 1
ATOM 3360 C CA . THR C 1 127 ? 8.147 12.451 13.355 1.00 8.25 939 THR C CA 1
ATOM 3361 C C . THR C 1 127 ? 7.841 13.042 14.747 1.00 5.32 939 THR C C 1
ATOM 3362 O O . THR C 1 127 ? 7.722 14.257 14.915 1.00 6.45 939 THR C O 1
ATOM 3366 N N . SER C 1 128 ? 7.716 12.174 15.745 1.00 5.18 940 SER C N 1
ATOM 3367 C CA . SER C 1 128 ? 7.363 12.607 17.085 1.00 5.66 940 SER C CA 1
ATOM 3368 C C . SER C 1 128 ? 8.527 13.357 17.742 1.00 6.31 940 SER C C 1
ATOM 3369 O O . SER C 1 128 ? 8.319 14.318 18.485 1.00 2.73 940 SER C O 1
ATOM 3372 N N . VAL C 1 129 ? 9.757 12.969 17.428 1.00 6.71 941 VAL C N 1
ATOM 3373 C CA . VAL C 1 129 ? 10.888 13.723 17.922 1.00 5.60 941 VAL C CA 1
ATOM 3374 C C . VAL C 1 129 ? 10.992 15.046 17.178 1.00 6.61 941 VAL C C 1
ATOM 3375 O O . VAL C 1 129 ? 11.255 16.079 17.789 1.00 5.92 941 VAL C O 1
ATOM 3379 N N . GLN C 1 130 ? 10.769 15.044 15.861 1.00 4.30 942 GLN C N 1
ATOM 3380 C CA . GLN C 1 130 ? 10.958 16.282 15.116 1.00 5.50 942 GLN C CA 1
ATOM 3381 C C . GLN C 1 130 ? 9.786 17.244 15.320 1.00 5.40 942 GLN C C 1
ATOM 3382 O O . GLN C 1 130 ? 9.988 18.455 15.402 1.00 4.01 942 GLN C O 1
ATOM 3388 N N . PHE C 1 131 ? 8.569 16.716 15.431 1.00 6.13 943 PHE C N 1
ATOM 3389 C CA . PHE C 1 131 ? 7.393 17.587 15.519 1.00 8.52 943 PHE C CA 1
ATOM 3390 C C . PHE C 1 131 ? 6.646 17.567 16.851 1.00 8.46 943 PHE C C 1
ATOM 3391 O O . PHE C 1 131 ? 5.760 18.383 17.064 1.00 8.50 943 PHE C O 1
ATOM 3399 N N . GLY C 1 132 ? 7.010 16.669 17.753 1.00 5.32 944 GLY C N 1
ATOM 3400 C CA . GLY C 1 132 ? 6.377 16.622 19.081 1.00 3.64 944 GLY C CA 1
ATOM 3401 C C . GLY C 1 132 ? 5.594 15.357 19.281 1.00 4.52 944 GLY C C 1
ATOM 3402 O O . GLY C 1 132 ? 5.053 14.783 18.321 1.00 6.04 944 GLY C O 1
ATOM 3403 N N . GLY C 1 133 ? 5.520 14.891 20.515 1.00 6.30 945 GLY C N 1
ATOM 3404 C CA . GLY C 1 133 ? 4.744 13.701 20.836 1.00 6.34 945 GLY C CA 1
ATOM 3405 C C . GLY C 1 133 ? 3.273 13.811 20.508 1.00 9.00 945 GLY C C 1
ATOM 3406 O O . GLY C 1 133 ? 2.599 12.794 20.277 1.00 9.60 945 GLY C O 1
ATOM 3407 N N . ARG C 1 134 ? 2.779 15.047 20.488 1.00 5.92 946 ARG C N 1
ATOM 3408 C CA . ARG C 1 134 ? 1.382 15.326 20.204 1.00 11.09 946 ARG C CA 1
ATOM 3409 C C . ARG C 1 134 ? 1.173 15.922 18.821 1.00 9.16 946 ARG C C 1
ATOM 3410 O O . ARG C 1 134 ? 0.104 16.414 18.536 1.00 9.87 946 ARG C O 1
ATOM 3418 N N . THR C 1 135 ? 2.172 15.856 17.939 1.00 6.48 947 THR C N 1
ATOM 3419 C CA . THR C 1 135 ? 2.020 16.397 16.564 1.00 7.45 947 THR C CA 1
ATOM 3420 C C . THR C 1 135 ? 0.828 15.786 15.854 1.00 7.10 947 THR C C 1
ATOM 3421 O O . THR C 1 135 ? 0.502 14.620 16.083 1.00 5.63 947 THR C O 1
ATOM 3425 N N . ASN C 1 136 ? 0.153 16.586 15.047 1.00 10.06 948 ASN C N 1
ATOM 3426 C CA . ASN C 1 136 ? -0.893 16.068 14.162 1.00 14.15 948 ASN C CA 1
ATOM 3427 C C . ASN C 1 136 ? -0.427 15.844 12.727 1.00 12.87 948 ASN C C 1
ATOM 3428 O O . ASN C 1 136 ? -1.250 15.639 11.833 1.00 12.89 948 ASN C O 1
ATOM 3433 N N . LEU C 1 137 ? 0.879 15.889 12.500 1.00 10.09 949 LEU C N 1
ATOM 3434 C CA . LEU C 1 137 ? 1.415 15.793 11.134 1.00 12.08 949 LEU C CA 1
ATOM 3435 C C . LEU C 1 137 ? 1.050 14.477 10.462 1.00 12.88 949 LEU C C 1
ATOM 3436 O O . LEU C 1 137 ? 0.674 14.472 9.290 1.00 14.03 949 LEU C O 1
ATOM 3441 N N . ILE C 1 138 ? 1.131 13.359 11.180 1.00 9.00 950 ILE C N 1
ATOM 3442 C CA . ILE C 1 138 ? 0.778 12.083 10.565 1.00 10.33 950 ILE C CA 1
ATOM 3443 C C . ILE C 1 138 ? -0.710 12.013 10.285 1.00 16.35 950 ILE C C 1
ATOM 3444 O O . ILE C 1 138 ? -1.116 11.646 9.167 1.00 14.52 950 ILE C O 1
ATOM 3449 N N . PHE C 1 139 ? -1.532 12.392 11.264 1.00 16.58 951 PHE C N 1
ATOM 3450 C CA . PHE C 1 139 ? -2.973 12.487 11.027 1.00 14.25 951 PHE C CA 1
ATOM 3451 C C . PHE C 1 139 ? -3.272 13.381 9.838 1.00 17.25 951 PHE C C 1
ATOM 3452 O O . PHE C 1 139 ? -4.108 13.047 9.001 1.00 18.76 951 PHE C O 1
ATOM 3460 N N . ASN C 1 140 ? -2.600 14.525 9.758 1.00 14.00 952 ASN C N 1
ATOM 3461 C CA . ASN C 1 140 ? -2.858 15.457 8.665 1.00 15.42 952 ASN C CA 1
ATOM 3462 C C . ASN C 1 140 ? -2.452 14.925 7.291 1.00 14.69 952 ASN C C 1
ATOM 3463 O O . ASN C 1 140 ? -3.120 15.222 6.327 1.00 17.11 952 ASN C O 1
ATOM 3468 N N . ALA C 1 141 ? -1.371 14.154 7.218 1.00 16.15 953 ALA C N 1
ATOM 3469 C CA . ALA C 1 141 ? -0.880 13.591 5.947 1.00 18.16 953 ALA C CA 1
ATOM 3470 C C . ALA C 1 141 ? -1.748 12.443 5.473 1.00 20.75 953 ALA C C 1
ATOM 3471 O O . ALA C 1 141 ? -1.755 12.117 4.285 1.00 24.44 953 ALA C O 1
ATOM 3473 N N . LEU C 1 142 ? -2.452 11.819 6.420 1.00 12.01 954 LEU C N 1
ATOM 3474 C CA . LEU C 1 142 ? -3.336 10.699 6.152 1.00 16.95 954 LEU C CA 1
ATOM 3475 C C . LEU C 1 142 ? -4.787 11.165 6.012 1.00 14.30 954 LEU C C 1
ATOM 3476 O O . LEU C 1 142 ? -5.706 10.350 5.982 1.00 17.75 954 LEU C O 1
ATOM 3481 N N . ASN C 1 143 ? -4.979 12.476 5.891 1.00 21.25 955 ASN C N 1
ATOM 3482 C CA . ASN C 1 143 ? -6.305 13.065 5.703 1.00 24.19 955 ASN C CA 1
ATOM 3483 C C . ASN C 1 143 ? -7.013 12.544 4.467 1.00 26.75 955 ASN C C 1
ATOM 3484 O O . ASN C 1 143 ? -6.455 12.601 3.376 1.00 24.94 955 ASN C O 1
ATOM 3489 N N . GLY C 1 144 ? -8.234 12.050 4.651 1.00 39.42 956 GLY C N 1
ATOM 3490 C CA . GLY C 1 144 ? -9.030 11.499 3.564 1.00 32.67 956 GLY C CA 1
ATOM 3491 C C . GLY C 1 144 ? -8.794 10.029 3.279 1.00 31.16 956 GLY C C 1
ATOM 3492 O O . GLY C 1 144 ? -9.619 9.390 2.637 1.00 36.50 956 GLY C O 1
ATOM 3493 N N . GLN C 1 145 ? -7.684 9.479 3.759 1.00 25.23 957 GLN C N 1
ATOM 3494 C CA . GLN C 1 145 ? -7.351 8.079 3.500 1.00 24.70 957 GLN C CA 1
ATOM 3495 C C . GLN C 1 145 ? -8.149 7.100 4.383 1.00 32.62 957 GLN C C 1
ATOM 3496 O O . GLN C 1 145 ? -8.916 7.499 5.263 1.00 29.58 957 GLN C O 1
ATOM 3502 N N . ASN C 1 146 ? -7.972 5.812 4.092 1.00 47.63 958 ASN C N 1
ATOM 3503 C CA . ASN C 1 146 ? -8.648 4.712 4.774 1.00 47.38 958 ASN C CA 1
ATOM 3504 C C . ASN C 1 146 ? -7.587 3.703 5.210 1.00 55.76 958 ASN C C 1
ATOM 3505 O O . ASN C 1 146 ? -6.843 3.152 4.385 1.00 53.36 958 ASN C O 1
ATOM 3518 N N . GLU C 1 148 ? -7.772 0.656 6.549 1.00 66.80 960 GLU C N 1
ATOM 3519 C CA . GLU C 1 148 ? -7.986 -0.693 6.013 1.00 64.12 960 GLU C CA 1
ATOM 3520 C C . GLU C 1 148 ? -7.112 -0.940 4.776 1.00 63.59 960 GLU C C 1
ATOM 3521 O O . GLU C 1 148 ? -6.278 -1.844 4.766 1.00 61.53 960 GLU C O 1
ATOM 3527 N N . SER C 1 149 ? -7.289 -0.111 3.750 1.00 68.03 961 SER C N 1
ATOM 3528 C CA . SER C 1 149 ? -6.685 -0.366 2.440 1.00 65.71 961 SER C CA 1
ATOM 3529 C C . SER C 1 149 ? -5.219 0.048 2.324 1.00 65.34 961 SER C C 1
ATOM 3530 O O . SER C 1 149 ? -4.601 -0.180 1.284 1.00 65.51 961 SER C O 1
ATOM 3541 N N . THR C 1 151 ? -1.181 0.452 2.693 1.00 40.28 963 THR C N 1
ATOM 3542 C CA . THR C 1 151 ? 0.066 -0.281 2.876 1.00 38.87 963 THR C CA 1
ATOM 3543 C C . THR C 1 151 ? 1.036 0.560 3.685 1.00 40.91 963 THR C C 1
ATOM 3544 O O . THR C 1 151 ? 0.900 1.784 3.741 1.00 41.18 963 THR C O 1
ATOM 3548 N N . ASP C 1 152 ? 2.029 -0.087 4.290 1.00 29.97 964 ASP C N 1
ATOM 3549 C CA . ASP C 1 152 ? 3.049 0.633 5.033 1.00 28.78 964 ASP C CA 1
ATOM 3550 C C . ASP C 1 152 ? 3.756 1.630 4.134 1.00 32.13 964 ASP C C 1
ATOM 3551 O O . ASP C 1 152 ? 4.055 2.757 4.542 1.00 31.77 964 ASP C O 1
ATOM 3556 N N . LYS C 1 153 ? 4.015 1.212 2.899 1.00 28.83 965 LYS C N 1
ATOM 3557 C CA . LYS C 1 153 ? 4.672 2.066 1.919 1.00 27.85 965 LYS C CA 1
ATOM 3558 C C . LYS C 1 153 ? 3.858 3.329 1.658 1.00 25.56 965 LYS C C 1
ATOM 3559 O O . LYS C 1 153 ? 4.410 4.426 1.581 1.00 22.76 965 LYS C O 1
ATOM 3565 N N . ASP C 1 154 ? 2.545 3.170 1.523 1.00 31.60 966 ASP C N 1
ATOM 3566 C CA . ASP C 1 154 ? 1.667 4.314 1.273 1.00 33.95 966 ASP C CA 1
ATOM 3567 C C . ASP C 1 154 ? 1.795 5.317 2.419 1.00 31.39 966 ASP C C 1
ATOM 3568 O O . ASP C 1 154 ? 1.882 6.523 2.187 1.00 26.14 966 ASP C O 1
ATOM 3573 N N . ILE C 1 155 ? 1.829 4.799 3.647 1.00 24.86 967 ILE C N 1
ATOM 3574 C CA . ILE C 1 155 ? 1.933 5.638 4.823 1.00 21.16 967 ILE C CA 1
ATOM 3575 C C . ILE C 1 155 ? 3.246 6.372 4.804 1.00 16.77 967 ILE C C 1
ATOM 3576 O O . ILE C 1 155 ? 3.256 7.588 4.925 1.00 16.83 967 ILE C O 1
ATOM 3581 N N . ILE C 1 156 ? 4.348 5.655 4.622 1.00 22.86 968 ILE C N 1
ATOM 3582 C CA . ILE C 1 156 ? 5.669 6.298 4.532 1.00 21.03 968 ILE C CA 1
ATOM 3583 C C . ILE C 1 156 ? 5.689 7.405 3.463 1.00 24.81 968 ILE C C 1
ATOM 3584 O O . ILE C 1 156 ? 6.170 8.517 3.719 1.00 23.99 968 ILE C O 1
ATOM 3589 N N . ILE C 1 157 ? 5.148 7.113 2.281 1.00 26.97 969 ILE C N 1
ATOM 3590 C CA . ILE C 1 157 ? 5.143 8.066 1.154 1.00 28.25 969 ILE C CA 1
ATOM 3591 C C . ILE C 1 157 ? 4.329 9.331 1.448 1.00 23.16 969 ILE C C 1
ATOM 3592 O O . ILE C 1 157 ? 4.789 10.451 1.249 1.00 23.96 969 ILE C O 1
ATOM 3597 N N . LEU C 1 158 ? 3.115 9.144 1.901 1.00 20.06 970 LEU C N 1
ATOM 3598 C CA . LEU C 1 158 ? 2.251 10.237 2.237 1.00 18.36 970 LEU C CA 1
ATOM 3599 C C . LEU C 1 158 ? 2.813 11.138 3.319 1.00 15.34 970 LEU C C 1
ATOM 3600 O O . LEU C 1 158 ? 2.772 12.319 3.169 1.00 14.75 970 LEU C O 1
ATOM 3605 N N . VAL C 1 159 ? 3.365 10.556 4.374 1.00 14.51 971 VAL C N 1
ATOM 3606 C CA . VAL C 1 159 ? 3.889 11.347 5.499 1.00 15.23 971 VAL C CA 1
ATOM 3607 C C . VAL C 1 159 ? 5.130 12.131 5.061 1.00 12.62 971 VAL C C 1
ATOM 3608 O O . VAL C 1 159 ? 5.238 13.343 5.296 1.00 10.32 971 VAL C O 1
ATOM 3612 N N . GLN C 1 160 ? 6.045 11.460 4.371 1.00 12.71 972 GLN C N 1
ATOM 3613 C CA . GLN C 1 160 ? 7.282 12.124 3.969 1.00 12.93 972 GLN C CA 1
ATOM 3614 C C . GLN C 1 160 ? 7.054 13.221 2.941 1.00 14.94 972 GLN C C 1
ATOM 3615 O O . GLN C 1 160 ? 7.695 14.271 3.006 1.00 13.87 972 GLN C O 1
ATOM 3621 N N . ASP C 1 161 ? 6.093 13.035 2.044 1.00 24.09 973 ASP C N 1
ATOM 3622 C CA . ASP C 1 161 ? 5.815 14.081 1.060 1.00 24.27 973 ASP C CA 1
ATOM 3623 C C . ASP C 1 161 ? 5.082 15.262 1.709 1.00 21.55 973 ASP C C 1
ATOM 3624 O O . ASP C 1 161 ? 5.309 16.421 1.350 1.00 22.65 973 ASP C O 1
ATOM 3629 N N . TYR C 1 162 ? 4.188 14.972 2.650 1.00 19.44 974 TYR C N 1
ATOM 3630 C CA . TYR C 1 162 ? 3.565 16.042 3.415 1.00 16.56 974 TYR C CA 1
ATOM 3631 C C . TYR C 1 162 ? 4.679 16.848 4.096 1.00 16.39 974 TYR C C 1
ATOM 3632 O O . TYR C 1 162 ? 4.708 18.071 3.996 1.00 15.38 974 TYR C O 1
ATOM 3641 N N . LYS C 1 163 ? 5.626 16.163 4.730 1.00 15.61 975 LYS C N 1
ATOM 3642 C CA . LYS C 1 163 ? 6.726 16.872 5.405 1.00 17.02 975 LYS C CA 1
ATOM 3643 C C . LYS C 1 163 ? 7.443 17.818 4.461 1.00 17.39 975 LYS C C 1
ATOM 3644 O O . LYS C 1 163 ? 7.651 18.986 4.794 1.00 15.94 975 LYS C O 1
ATOM 3650 N N . LEU C 1 164 ? 7.835 17.290 3.293 1.00 19.63 976 LEU C N 1
ATOM 3651 C CA . LEU C 1 164 ? 8.572 18.046 2.267 1.00 19.18 976 LEU C CA 1
ATOM 3652 C C . LEU C 1 164 ? 7.778 19.262 1.812 1.00 20.66 976 LEU C C 1
ATOM 3653 O O . LEU C 1 164 ? 8.226 20.404 1.866 1.00 18.13 976 LEU C O 1
ATOM 3658 N N . VAL C 1 165 ? 6.556 18.997 1.413 1.00 20.51 977 VAL C N 1
ATOM 3659 C CA . VAL C 1 165 ? 5.719 19.982 0.757 1.00 20.48 977 VAL C CA 1
ATOM 3660 C C . VAL C 1 165 ? 5.188 21.054 1.712 1.00 23.56 977 VAL C C 1
ATOM 3661 O O . VAL C 1 165 ? 4.779 22.144 1.275 1.00 20.59 977 VAL C O 1
ATOM 3665 N N . ASN C 1 166 ? 5.182 20.751 3.012 1.00 25.44 978 ASN C N 1
ATOM 3666 C CA . ASN C 1 166 ? 4.735 21.714 4.018 1.00 24.43 978 ASN C CA 1
ATOM 3667 C C . ASN C 1 166 ? 5.885 22.379 4.798 1.00 24.73 978 ASN C C 1
ATOM 3668 O O . ASN C 1 166 ? 5.657 23.177 5.721 1.00 24.30 978 ASN C O 1
ATOM 3673 N N . THR C 1 167 ? 7.117 22.062 4.414 1.00 22.19 979 THR C N 1
ATOM 3674 C CA . THR C 1 167 ? 8.307 22.670 5.021 1.00 21.48 979 THR C CA 1
ATOM 3675 C C . THR C 1 167 ? 8.189 24.192 5.183 1.00 24.00 979 THR C C 1
ATOM 3676 O O . THR C 1 167 ? 8.298 24.721 6.29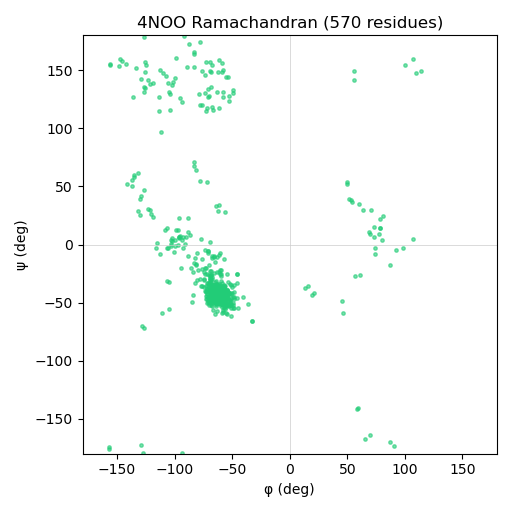6 1.00 22.84 979 THR C O 1
ATOM 3680 N N . GLU C 1 168 ? 7.902 24.891 4.093 1.00 27.30 980 GLU C N 1
ATOM 3681 C CA . GLU C 1 168 ? 7.892 26.351 4.122 1.00 30.17 980 GLU C CA 1
ATOM 3682 C C . GLU C 1 168 ? 6.800 26.889 5.044 1.00 28.94 980 GLU C C 1
ATOM 3683 O O . GLU C 1 168 ? 6.995 27.916 5.700 1.00 33.09 980 GLU C O 1
ATOM 3689 N N . ARG C 1 169 ? 5.663 26.199 5.114 1.00 19.28 981 ARG C N 1
ATOM 3690 C CA . ARG C 1 169 ? 4.571 26.593 6.016 1.00 18.67 981 ARG C CA 1
ATOM 3691 C C . ARG C 1 169 ? 4.921 26.337 7.483 1.00 18.64 981 ARG C C 1
ATOM 3692 O O . ARG C 1 169 ? 4.711 27.191 8.347 1.00 19.52 981 ARG C O 1
ATOM 3700 N N . LEU C 1 170 ? 5.402 25.123 7.759 1.00 16.85 982 LEU C N 1
ATOM 3701 C CA . LEU C 1 170 ? 5.711 24.687 9.119 1.00 17.25 982 LEU C CA 1
ATOM 3702 C C . LEU C 1 170 ? 6.912 25.405 9.732 1.00 17.73 982 LEU C C 1
ATOM 3703 O O . LEU C 1 170 ? 7.026 25.474 10.956 1.00 16.62 982 LEU C O 1
ATOM 3708 N N . PHE C 1 171 ? 7.784 25.935 8.878 1.00 14.21 983 PHE C N 1
ATOM 3709 C CA . PHE C 1 171 ? 8.998 26.612 9.284 1.00 14.76 983 PHE C CA 1
ATOM 3710 C C . PHE C 1 171 ? 9.086 27.988 8.591 1.00 19.55 983 PHE C C 1
ATOM 3711 O O . PHE C 1 171 ? 10.155 28.413 8.137 1.00 18.25 983 PHE C O 1
ATOM 3719 N N . LYS C 1 172 ? 7.961 28.690 8.533 1.00 24.39 984 LYS C N 1
ATOM 3720 C CA . LYS C 1 172 ? 7.904 29.971 7.837 1.00 27.86 984 LYS C CA 1
ATOM 3721 C C . LYS C 1 172 ? 8.916 30.922 8.438 1.00 26.09 984 LYS C C 1
ATOM 3722 O O . LYS C 1 172 ? 9.642 31.595 7.732 1.00 28.27 984 LYS C O 1
ATOM 3728 N N . SER C 1 173 ? 8.977 30.931 9.759 1.00 28.00 985 SER C N 1
ATOM 3729 C CA . SER C 1 173 ? 9.898 31.771 10.507 1.00 29.63 985 SER C CA 1
ATOM 3730 C C . SER C 1 173 ? 11.389 31.483 10.289 1.00 30.77 985 SER C C 1
ATOM 3731 O O . SER C 1 173 ? 12.207 32.275 10.725 1.00 33.76 985 SER C O 1
ATOM 3734 N N . SER C 1 174 ? 11.752 30.381 9.618 1.00 21.70 986 SER C N 1
ATOM 3735 C CA . SER C 1 174 ? 13.158 29.965 9.526 1.00 22.10 986 SER C CA 1
ATOM 3736 C C . SER C 1 174 ? 13.602 29.532 8.122 1.00 23.38 986 SER C C 1
ATOM 3737 O O . SER C 1 174 ? 14.087 28.411 7.926 1.00 21.03 986 SER C O 1
ATOM 3740 N N . PRO C 1 175 ? 13.500 30.445 7.148 1.00 31.63 987 PRO C N 1
ATOM 3741 C CA . PRO C 1 175 ? 13.740 30.118 5.737 1.00 28.56 987 PRO C CA 1
ATOM 3742 C C . PRO C 1 175 ? 15.150 29.671 5.392 1.00 30.14 987 PRO C C 1
ATOM 3743 O O . PRO C 1 175 ? 15.344 28.980 4.391 1.00 31.82 987 PRO C O 1
ATOM 3747 N N . SER C 1 176 ? 16.133 30.051 6.192 1.00 28.05 988 SER C N 1
ATOM 3748 C CA . SER C 1 176 ? 17.505 29.671 5.894 1.00 30.89 988 SER C CA 1
ATOM 3749 C C . SER C 1 176 ? 17.779 28.176 6.113 1.00 33.86 988 SER C C 1
ATOM 3750 O O . SER C 1 176 ? 18.868 27.699 5.806 1.00 36.88 988 SER C O 1
ATOM 3753 N N . TRP C 1 177 ? 16.802 27.440 6.646 1.00 27.71 989 TRP C N 1
ATOM 3754 C CA . TRP C 1 177 ? 16.976 26.015 6.907 1.00 27.14 989 TRP C CA 1
ATOM 3755 C C . TRP C 1 177 ? 16.065 25.138 6.065 1.00 24.26 989 TRP C C 1
ATOM 3756 O O . TRP C 1 177 ? 16.107 23.912 6.193 1.00 25.76 989 TRP C O 1
ATOM 3767 N N . TRP C 1 178 ? 15.267 25.763 5.198 1.00 26.69 990 TRP C N 1
ATOM 3768 C CA . TRP C 1 178 ? 14.279 25.050 4.383 1.00 27.62 990 TRP C CA 1
ATOM 3769 C C . TRP C 1 178 ? 14.942 23.945 3.602 1.00 26.98 990 TRP C C 1
ATOM 3770 O O . TRP C 1 178 ? 14.398 22.842 3.497 1.00 31.38 990 TRP C O 1
ATOM 3781 N N . SER C 1 179 ? 16.143 24.227 3.099 1.00 31.67 991 SER C N 1
ATOM 3782 C CA . SER C 1 179 ? 16.850 23.298 2.231 1.00 31.70 991 SER C CA 1
ATOM 3783 C C . SER C 1 179 ? 17.369 22.051 2.941 1.00 30.21 991 SER C C 1
ATOM 3784 O O . SER C 1 179 ? 17.209 20.946 2.423 1.00 30.05 991 SER C O 1
ATOM 3787 N N . ASP C 1 180 ? 18.023 22.221 4.091 1.00 24.65 992 ASP C N 1
ATOM 3788 C CA . ASP C 1 180 ? 18.400 21.071 4.915 1.00 26.19 992 ASP C CA 1
ATOM 3789 C C . ASP C 1 180 ? 17.158 20.277 5.346 1.00 27.55 992 ASP C C 1
ATOM 3790 O O . ASP C 1 180 ? 17.146 19.045 5.272 1.00 26.99 992 ASP C O 1
ATOM 3795 N N . LEU C 1 181 ? 16.103 20.983 5.743 1.00 19.72 993 LEU C N 1
ATOM 3796 C CA . LEU C 1 181 ? 14.877 20.326 6.164 1.00 19.33 993 LEU C CA 1
ATOM 3797 C C . LEU C 1 181 ? 14.214 19.547 5.040 1.00 18.15 993 LEU C C 1
ATOM 3798 O O . LEU C 1 181 ? 13.753 18.428 5.234 1.00 16.14 993 LEU C O 1
ATOM 3803 N N . LYS C 1 182 ? 14.152 20.127 3.856 1.00 27.06 994 LYS C N 1
ATOM 3804 C CA . LYS C 1 182 ? 13.520 19.430 2.741 1.00 25.67 994 LYS C CA 1
ATOM 3805 C C . LYS C 1 182 ? 14.350 18.205 2.359 1.00 26.08 994 LYS C C 1
ATOM 3806 O O . LYS C 1 182 ? 13.815 17.147 2.050 1.00 30.45 994 LYS C O 1
ATOM 3812 N N . LYS C 1 183 ? 15.661 18.366 2.400 1.00 28.70 995 LYS C N 1
ATOM 3813 C CA . LYS C 1 183 ? 16.599 17.316 2.053 1.00 29.21 995 LYS C CA 1
ATOM 3814 C C . LYS C 1 183 ? 16.472 16.157 3.044 1.00 32.45 995 LYS C C 1
ATOM 3815 O O . LYS C 1 183 ? 16.584 14.985 2.656 1.00 31.56 995 LYS C O 1
ATOM 3821 N N . ARG C 1 184 ? 16.208 16.485 4.316 1.00 20.42 996 ARG C N 1
ATOM 3822 C CA . ARG C 1 184 ? 15.974 15.469 5.336 1.00 22.31 996 ARG C CA 1
ATOM 3823 C C . ARG C 1 184 ? 14.716 14.628 5.051 1.00 20.03 996 ARG C C 1
ATOM 3824 O O . ARG C 1 184 ? 14.738 13.405 5.121 1.00 16.57 996 ARG C O 1
ATOM 3832 N N . ALA C 1 185 ? 13.618 15.300 4.745 1.00 15.95 997 ALA C N 1
ATOM 3833 C CA . ALA C 1 185 ? 12.379 14.613 4.427 1.00 16.53 997 ALA C CA 1
ATOM 3834 C C . ALA C 1 185 ? 12.568 13.627 3.263 1.00 21.72 997 ALA C C 1
ATOM 3835 O O . ALA C 1 185 ? 12.034 12.513 3.298 1.00 18.38 997 ALA C O 1
ATOM 3837 N N . VAL C 1 186 ? 13.348 14.039 2.255 1.00 31.53 998 VAL C N 1
ATOM 3838 C CA . VAL C 1 186 ? 13.658 13.190 1.087 1.00 27.88 998 VAL C CA 1
ATOM 3839 C C . VAL C 1 186 ? 14.560 12.037 1.508 1.00 24.80 998 VAL C C 1
ATOM 3840 O O . VAL C 1 186 ? 14.283 10.888 1.212 1.00 31.17 998 VAL C O 1
ATOM 3844 N N . SER C 1 187 ? 15.628 12.340 2.230 1.00 22.35 999 SER C N 1
ATOM 3845 C CA . SER C 1 187 ? 16.549 11.302 2.665 1.00 20.48 999 SER C CA 1
ATOM 3846 C C . SER C 1 187 ? 15.934 10.264 3.598 1.00 31.54 999 SER C C 1
ATOM 3847 O O . SER C 1 187 ? 16.197 9.056 3.446 1.00 29.27 999 SER C O 1
ATOM 3850 N N . GLU C 1 188 ? 15.126 10.711 4.568 1.00 25.15 1000 GLU C N 1
ATOM 3851 C CA . GLU C 1 188 ? 14.442 9.759 5.446 1.00 25.17 1000 GLU C CA 1
ATOM 3852 C C . GLU C 1 188 ? 13.486 8.910 4.654 1.00 22.67 1000 GLU C C 1
ATOM 3853 O O . GLU C 1 188 ? 13.338 7.715 4.925 1.00 26.41 1000 GLU C O 1
ATOM 3859 N N . LYS C 1 189 ? 12.803 9.520 3.702 1.00 22.66 1001 LYS C N 1
ATOM 3860 C CA . LYS C 1 189 ? 11.892 8.746 2.841 1.00 25.10 1001 LYS C CA 1
ATOM 3861 C C . LYS C 1 189 ? 12.627 7.587 2.148 1.00 28.28 1001 LYS C C 1
ATOM 3862 O O . LYS C 1 189 ? 12.154 6.452 2.156 1.00 30.51 1001 LYS C O 1
ATOM 3868 N N . LYS C 1 190 ? 13.787 7.887 1.571 1.00 37.99 1002 LYS C N 1
ATOM 3869 C CA . LYS C 1 190 ? 14.624 6.876 0.922 1.00 41.62 1002 LYS C CA 1
ATOM 3870 C C . LYS C 1 190 ? 14.903 5.741 1.901 1.00 42.66 1002 LYS C C 1
ATOM 3871 O O . LYS C 1 190 ? 14.503 4.601 1.665 1.00 42.57 1002 LYS C O 1
ATOM 3877 N N . ALA C 1 191 ? 15.538 6.068 3.023 1.00 33.57 1003 ALA C N 1
ATOM 3878 C CA . ALA C 1 191 ? 15.901 5.068 4.038 1.00 27.43 1003 ALA C CA 1
ATOM 3879 C C . ALA C 1 191 ? 14.728 4.266 4.568 1.00 31.42 1003 ALA C C 1
ATOM 3880 O O . ALA C 1 191 ? 14.862 3.066 4.846 1.00 34.87 1003 ALA C O 1
ATOM 3882 N N . LEU C 1 192 ? 13.581 4.917 4.715 1.00 21.07 1004 LEU C N 1
ATOM 3883 C CA . LEU C 1 192 ? 12.438 4.252 5.324 1.00 25.31 1004 LEU C CA 1
ATOM 3884 C C . LEU C 1 192 ? 11.859 3.209 4.367 1.00 27.89 1004 LEU C C 1
ATOM 3885 O O . LEU C 1 192 ? 11.432 2.126 4.795 1.00 25.86 1004 LEU C O 1
ATOM 3890 N N . LEU C 1 193 ? 11.831 3.543 3.079 1.00 31.42 1005 LEU C N 1
ATOM 3891 C CA . LEU C 1 193 ? 11.377 2.601 2.042 1.00 29.93 1005 LEU C CA 1
ATOM 3892 C C . LEU C 1 193 ? 12.332 1.389 1.954 1.00 30.57 1005 LEU C C 1
ATOM 3893 O O . LEU C 1 193 ? 11.891 0.241 2.032 1.00 32.76 1005 LEU C O 1
ATOM 3898 N N . GLU C 1 194 ? 13.635 1.645 1.868 1.00 34.69 1006 GLU C N 1
ATOM 3899 C CA . GLU C 1 194 ? 14.638 0.578 1.977 1.00 39.23 1006 GLU C CA 1
ATOM 3900 C C . GLU C 1 194 ? 14.406 -0.317 3.198 1.00 42.88 1006 GLU C C 1
ATOM 3901 O O . GLU C 1 194 ? 14.449 -1.543 3.079 1.00 45.26 1006 GLU C O 1
ATOM 3907 N N . LEU C 1 195 ? 14.133 0.291 4.352 1.00 36.63 1007 LEU C N 1
ATOM 3908 C CA . LEU C 1 195 ? 13.879 -0.465 5.583 1.00 38.54 1007 LEU C CA 1
ATOM 3909 C C . LEU C 1 195 ? 12.580 -1.256 5.503 1.00 37.80 1007 LEU C C 1
ATOM 3910 O O . LEU C 1 195 ? 12.483 -2.365 6.044 1.00 36.56 1007 LEU C O 1
ATOM 3915 N N . GLU C 1 196 ? 11.582 -0.673 4.845 1.00 28.11 1008 GLU C N 1
ATOM 3916 C CA . GLU C 1 196 ? 10.268 -1.300 4.688 1.00 29.70 1008 GLU C CA 1
ATOM 3917 C C . GLU C 1 196 ? 10.371 -2.587 3.854 1.00 33.64 1008 GLU C C 1
ATOM 3918 O O . GLU C 1 196 ? 9.872 -3.652 4.260 1.00 33.58 1008 GLU C O 1
ATOM 3924 N N . ILE C 1 197 ? 11.010 -2.461 2.693 1.00 38.83 1009 ILE C N 1
ATOM 3925 C CA . ILE C 1 197 ? 11.316 -3.593 1.807 1.00 41.57 1009 ILE C CA 1
ATOM 3926 C C . ILE C 1 197 ? 11.950 -4.732 2.593 1.00 39.30 1009 ILE C C 1
ATOM 3927 O O . ILE C 1 197 ? 11.438 -5.845 2.601 1.00 40.54 1009 ILE C O 1
ATOM 3932 N N . ASP C 1 198 ? 13.033 -4.426 3.298 1.00 50.82 1010 ASP C N 1
ATOM 3933 C CA . ASP C 1 198 ? 13.740 -5.418 4.114 1.00 50.92 1010 ASP C CA 1
ATOM 3934 C C . ASP C 1 198 ? 12.894 -6.041 5.239 1.00 53.19 1010 ASP C C 1
ATOM 3935 O O . ASP C 1 198 ? 13.357 -6.967 5.902 1.00 57.71 1010 ASP C O 1
ATOM 3940 N N . GLY C 1 199 ? 11.683 -5.528 5.466 1.00 49.01 1011 GLY C N 1
ATOM 3941 C CA . GLY C 1 199 ? 10.683 -6.179 6.329 1.00 46.87 1011 GLY C CA 1
ATOM 3942 C C . GLY C 1 199 ? 11.165 -6.612 7.708 1.00 51.37 1011 GLY C C 1
ATOM 3943 O O . GLY C 1 199 ? 11.005 -7.770 8.095 1.00 58.01 1011 GLY C O 1
ATOM 3944 N N . LEU C 1 200 ? 11.747 -5.685 8.459 1.00 44.15 1012 LEU C N 1
ATOM 3945 C CA . LEU C 1 200 ? 12.305 -5.997 9.771 1.00 34.79 1012 LEU C CA 1
ATOM 3946 C C . LEU C 1 200 ? 11.290 -5.743 10.876 1.00 37.50 1012 LEU C C 1
ATOM 3947 O O . LEU C 1 200 ? 10.148 -5.366 10.598 1.00 37.10 1012 LEU C O 1
ATOM 3952 N N . GLU C 1 201 ? 11.707 -5.987 12.119 1.00 54.61 1013 GLU C N 1
ATOM 3953 C CA . GLU C 1 201 ? 10.821 -5.970 13.282 1.00 55.29 1013 GLU C CA 1
ATOM 3954 C C . GLU C 1 201 ? 11.468 -5.163 14.418 1.00 53.03 1013 GLU C C 1
ATOM 3955 O O . GLU C 1 201 ? 12.686 -5.114 14.502 1.00 53.37 1013 GLU C O 1
ATOM 3961 N N . VAL C 1 202 ? 10.657 -4.555 15.290 1.00 39.52 1014 VAL C N 1
ATOM 3962 C CA . VAL C 1 202 ? 11.159 -3.738 16.424 1.00 42.27 1014 VAL C CA 1
ATOM 3963 C C . VAL C 1 202 ? 10.577 -4.184 17.770 1.00 45.44 1014 VAL C C 1
ATOM 3964 O O . VAL C 1 202 ? 9.756 -5.099 17.812 1.00 44.97 1014 VAL C O 1
ATOM 3968 N N . ASP C 1 203 ? 11.010 -3.516 18.847 1.00 66.20 1015 ASP C N 1
ATOM 3969 C CA . ASP C 1 203 ? 10.589 -3.779 20.237 1.00 66.70 1015 ASP C CA 1
ATOM 3970 C C . ASP C 1 203 ? 11.103 -5.126 20.717 1.00 66.66 1015 ASP C C 1
ATOM 3971 O O . ASP C 1 203 ? 11.193 -5.365 21.918 1.00 70.55 1015 ASP C O 1
ATOM 3976 N N . CYS D 2 4 ? 28.340 25.985 8.521 1.00 51.38 28 CYS D N 1
ATOM 3977 C CA . CYS D 2 4 ? 26.858 25.841 8.700 1.00 52.93 28 CYS D CA 1
ATOM 3978 C C . CYS D 2 4 ? 26.098 25.320 7.482 1.00 57.69 28 CYS D C 1
ATOM 3979 O O . CYS D 2 4 ? 24.855 25.348 7.458 1.00 49.90 28 CYS D O 1
ATOM 3982 N N . ASN D 2 5 ? 26.848 24.857 6.480 1.00 69.85 29 ASN D N 1
ATOM 3983 C CA . ASN D 2 5 ? 26.317 24.016 5.403 1.00 69.59 29 ASN D CA 1
ATOM 3984 C C . ASN D 2 5 ? 26.517 22.543 5.725 1.00 68.92 29 ASN D C 1
ATOM 3985 O O . ASN D 2 5 ? 25.834 21.676 5.170 1.00 68.37 29 ASN D O 1
ATOM 3990 N N . ASP D 2 6 ? 27.450 22.273 6.637 1.00 73.69 30 ASP D N 1
ATOM 3991 C CA . ASP D 2 6 ? 27.839 20.910 6.976 1.00 76.65 30 ASP D CA 1
ATOM 3992 C C . ASP D 2 6 ? 26.945 20.335 8.096 1.00 70.51 30 ASP D C 1
ATOM 3993 O O . ASP D 2 6 ? 27.344 19.395 8.786 1.00 71.86 30 ASP D O 1
ATOM 3998 N N . THR D 2 7 ? 25.734 20.881 8.259 1.00 51.79 31 THR D N 1
ATOM 3999 C CA . THR D 2 7 ? 24.784 20.391 9.273 1.00 44.90 31 THR D CA 1
ATOM 4000 C C . THR D 2 7 ? 24.191 19.032 8.878 1.00 39.10 31 THR D C 1
ATOM 4001 O O . THR D 2 7 ? 24.083 18.137 9.709 1.00 40.65 31 THR D O 1
ATOM 4005 N N . SER D 2 8 ? 23.807 18.900 7.614 1.00 38.07 32 SER D N 1
ATOM 4006 C CA . SER D 2 8 ? 23.188 17.684 7.091 1.00 39.54 32 SER D CA 1
ATOM 4007 C C . SER D 2 8 ? 21.887 17.381 7.834 1.00 39.06 32 SER D C 1
ATOM 4008 O O . SER D 2 8 ? 21.533 16.217 8.050 1.00 36.66 32 SER D O 1
ATOM 4011 N N . GLY D 2 9 ? 21.176 18.443 8.214 1.00 40.67 33 GLY D N 1
ATOM 4012 C CA . GLY D 2 9 ? 19.916 18.330 8.942 1.00 33.01 33 GLY D CA 1
ATOM 4013 C C . GLY D 2 9 ? 20.059 17.822 10.370 1.00 26.26 33 GLY D C 1
ATOM 4014 O O . GLY D 2 9 ? 19.059 17.500 10.990 1.00 26.47 33 GLY D O 1
ATOM 4015 N N . VAL D 2 10 ? 21.287 17.745 10.887 1.00 19.75 34 VAL D N 1
ATOM 4016 C CA . VAL D 2 10 ? 21.528 17.328 12.271 1.00 17.68 34 VAL D CA 1
ATOM 4017 C C . VAL D 2 10 ? 21.080 18.439 13.231 1.00 19.18 34 VAL D C 1
ATOM 4018 O O . VAL D 2 10 ? 21.640 19.537 13.233 1.00 18.30 34 VAL D O 1
ATOM 4022 N N . HIS D 2 11 ? 20.093 18.141 14.065 1.00 15.94 35 HIS D N 1
ATOM 4023 C CA . HIS D 2 11 ? 19.385 19.182 14.807 1.00 12.49 35 HIS D CA 1
ATOM 4024 C C . HIS D 2 11 ? 20.340 20.026 15.632 1.00 13.54 35 HIS D C 1
ATOM 4025 O O . HIS D 2 11 ? 20.349 21.260 15.527 1.00 12.52 35 HIS D O 1
ATOM 4032 N N . GLN D 2 12 ? 21.191 19.369 16.409 1.00 15.21 36 GLN D N 1
ATOM 4033 C CA . GLN D 2 12 ? 22.134 20.080 17.266 1.00 12.00 36 GLN D CA 1
ATOM 4034 C C . GLN D 2 12 ? 23.109 20.996 16.533 1.00 14.74 36 GLN D C 1
ATOM 4035 O O . GLN D 2 12 ? 23.545 22.018 17.079 1.00 14.88 36 GLN D O 1
ATOM 4041 N N . LYS D 2 13 ? 23.468 20.633 15.307 1.00 19.38 37 LYS D N 1
ATOM 4042 C CA . LYS D 2 13 ? 24.336 21.478 14.486 1.00 18.88 37 LYS D CA 1
ATOM 4043 C C . LYS D 2 13 ? 23.601 22.713 13.972 1.00 17.22 37 LYS D C 1
ATOM 4044 O O . LYS D 2 13 ? 24.173 23.779 13.846 1.00 14.14 37 LYS D O 1
ATOM 4050 N N . ILE D 2 14 ? 22.328 22.553 13.659 1.00 12.77 38 ILE D N 1
ATOM 4051 C CA . ILE D 2 14 ? 21.490 23.698 13.298 1.00 10.42 38 ILE D CA 1
ATOM 4052 C C . ILE D 2 14 ? 21.378 24.687 14.449 1.00 8.38 38 ILE D C 1
ATOM 4053 O O . ILE D 2 14 ? 21.564 25.884 14.237 1.00 9.90 38 ILE D O 1
ATOM 4058 N N . LEU D 2 15 ? 21.123 24.205 15.666 1.00 6.67 39 LEU D N 1
ATOM 4059 C CA . LEU D 2 15 ? 21.043 25.085 16.852 1.00 6.53 39 LEU D CA 1
ATOM 4060 C C . LEU D 2 15 ? 22.334 25.805 17.106 1.00 7.76 39 LEU D C 1
ATOM 4061 O O . LEU D 2 15 ? 22.333 26.993 17.423 1.00 9.11 39 LEU D O 1
ATOM 4066 N N . VAL D 2 16 ? 23.451 25.088 17.012 1.00 10.47 40 VAL D N 1
ATOM 4067 C CA . VAL D 2 16 ? 24.754 25.706 17.272 1.00 13.44 40 VAL D CA 1
ATOM 4068 C C . VAL D 2 16 ? 24.963 26.868 16.299 1.00 11.10 40 VAL D C 1
ATOM 4069 O O . VAL D 2 16 ? 25.413 27.934 16.700 1.00 11.65 40 VAL D O 1
ATOM 4073 N N . CYS D 2 17 ? 24.640 26.648 15.028 1.00 10.66 41 CYS D N 1
ATOM 4074 C CA . CYS D 2 17 ? 24.714 27.689 14.016 1.00 14.23 41 CYS D CA 1
ATOM 4075 C C . CYS D 2 17 ? 23.877 28.926 14.377 1.00 15.33 41 CYS D C 1
ATOM 4076 O O . CYS D 2 17 ? 24.369 30.070 14.356 1.00 14.99 41 CYS D O 1
ATOM 4079 N N . ILE D 2 18 ? 22.609 28.689 14.713 1.00 10.29 42 ILE D N 1
ATOM 4080 C CA . ILE D 2 18 ? 21.714 29.780 15.114 1.00 13.23 42 ILE D CA 1
ATOM 4081 C C . ILE D 2 18 ? 22.276 30.422 16.363 1.00 11.44 42 ILE D C 1
ATOM 4082 O O . ILE D 2 18 ? 22.425 31.633 16.424 1.00 11.52 42 ILE D O 1
ATOM 4087 N N . GLN D 2 19 ? 22.671 29.613 17.333 1.00 10.73 43 GLN D N 1
ATOM 4088 C CA . GLN D 2 19 ? 23.210 30.170 18.568 1.00 10.98 43 GLN D CA 1
ATOM 4089 C C . GLN D 2 19 ? 24.486 31.000 18.416 1.00 13.56 43 GLN D C 1
ATOM 4090 O O . GLN D 2 19 ? 24.694 31.953 19.185 1.00 11.46 43 GLN D O 1
ATOM 4096 N N . ASN D 2 20 ? 25.360 30.636 17.479 1.00 11.93 44 ASN D N 1
ATOM 4097 C CA . ASN D 2 20 ? 26.567 31.444 17.246 1.00 14.60 44 ASN D CA 1
ATOM 4098 C C . ASN D 2 20 ? 26.191 32.816 16.650 1.00 13.03 44 ASN D C 1
ATOM 4099 O O . ASN D 2 20 ? 26.762 33.852 17.005 1.00 14.65 44 ASN D O 1
ATOM 4104 N N . GLU D 2 21 ? 25.220 32.818 15.747 1.00 15.86 45 GLU D N 1
ATOM 4105 C CA . GLU D 2 21 ? 24.684 34.071 15.218 1.00 14.67 45 GLU D CA 1
ATOM 4106 C C . GLU D 2 21 ? 24.009 34.911 16.289 1.00 13.27 45 GLU D C 1
ATOM 4107 O O . GLU D 2 21 ? 24.118 36.143 16.287 1.00 13.69 45 GLU D O 1
ATOM 4113 N N . ILE D 2 22 ? 23.333 34.251 17.226 1.00 10.75 46 ILE D N 1
ATOM 4114 C CA . ILE D 2 22 ? 22.690 34.976 18.316 1.00 10.33 46 ILE D CA 1
ATOM 4115 C C . ILE D 2 22 ? 23.743 35.688 19.141 1.00 10.31 46 ILE D C 1
ATOM 4116 O O . ILE D 2 22 ? 23.648 36.886 19.437 1.00 10.02 46 ILE D O 1
ATOM 4121 N N . ALA D 2 23 ? 24.755 34.947 19.540 1.00 4.72 47 ALA D N 1
ATOM 4122 C CA . ALA D 2 23 ? 25.786 35.534 20.404 1.00 10.53 47 ALA D CA 1
ATOM 4123 C C . ALA D 2 23 ? 26.544 36.658 19.694 1.00 5.38 47 ALA D C 1
ATOM 4124 O O . ALA D 2 23 ? 26.881 37.662 20.290 1.00 5.61 47 ALA D O 1
ATOM 4126 N N . LYS D 2 24 ? 26.806 36.483 18.421 1.00 11.70 48 LYS D N 1
ATOM 4127 C CA . LYS D 2 24 ? 27.421 37.534 17.631 1.00 17.39 48 LYS D CA 1
ATOM 4128 C C . LYS D 2 24 ? 26.572 38.830 17.597 1.00 19.20 48 LYS D C 1
ATOM 4129 O O . LYS D 2 24 ? 27.088 39.932 17.777 1.00 18.07 48 LYS D O 1
ATOM 4135 N N . SER D 2 25 ? 25.271 38.684 17.372 1.00 13.62 49 SER D N 1
ATOM 4136 C CA . SER D 2 25 ? 24.356 39.835 17.340 1.00 14.21 49 SER D CA 1
ATOM 4137 C C . SER D 2 25 ? 24.235 40.453 18.738 1.00 13.78 49 SER D C 1
ATOM 4138 O O . SER D 2 25 ? 24.320 41.684 18.885 1.00 13.52 49 SER D O 1
ATOM 4141 N N . GLU D 2 26 ? 24.139 39.624 19.780 1.00 8.62 50 GLU D N 1
ATOM 4142 C CA . GLU D 2 26 ? 24.135 40.141 21.148 1.00 9.35 50 GLU D CA 1
ATOM 4143 C C . GLU D 2 26 ? 25.376 40.989 21.405 1.00 14.24 50 GLU D C 1
ATOM 4144 O O . GLU D 2 26 ? 25.308 42.066 22.054 1.00 12.06 50 GLU D O 1
ATOM 4150 N N . THR D 2 27 ? 26.517 40.514 20.888 1.00 12.96 51 THR D N 1
ATOM 4151 C CA . THR D 2 27 ? 27.788 41.209 21.110 1.00 15.44 51 THR D CA 1
ATOM 4152 C C . THR D 2 27 ? 27.894 42.518 20.346 1.00 13.08 51 THR D C 1
ATOM 4153 O O . THR D 2 27 ? 28.420 43.493 20.872 1.00 13.89 51 THR D O 1
ATOM 4157 N N . GLN D 2 28 ? 27.414 42.550 19.111 1.00 18.51 52 GLN D N 1
ATOM 4158 C CA . GLN D 2 28 ? 27.419 43.811 18.374 1.00 21.98 52 GLN D CA 1
ATOM 4159 C C . GLN D 2 28 ? 26.588 44.857 19.100 1.00 19.46 52 GLN D C 1
ATOM 4160 O O . GLN D 2 28 ? 27.048 45.965 19.338 1.00 20.13 52 GLN D O 1
ATOM 4166 N N . ILE D 2 29 ? 25.383 44.470 19.499 1.00 11.30 53 ILE D N 1
ATOM 4167 C CA . ILE D 2 29 ? 24.446 45.389 20.157 1.00 10.80 53 ILE D CA 1
ATOM 4168 C C . ILE D 2 29 ? 25.042 45.946 21.432 1.00 14.73 53 ILE D C 1
ATOM 4169 O O . ILE D 2 29 ? 25.080 47.176 21.666 1.00 12.11 53 ILE D O 1
ATOM 4174 N N . ARG D 2 30 ? 25.518 45.032 22.257 1.00 20.35 54 ARG D N 1
ATOM 4175 C CA . ARG D 2 30 ? 26.019 45.375 23.558 1.00 19.54 54 ARG D CA 1
ATOM 4176 C C . ARG D 2 30 ? 27.248 46.292 23.426 1.00 23.84 54 ARG D C 1
ATOM 4177 O O . ARG D 2 30 ? 27.378 47.268 24.162 1.00 25.71 54 ARG D O 1
ATOM 4185 N N . ASN D 2 31 ? 28.123 46.010 22.469 1.00 16.95 55 ASN D N 1
ATOM 4186 C CA . ASN D 2 31 ? 29.304 46.860 22.265 1.00 20.15 55 ASN D CA 1
ATOM 4187 C C . ASN D 2 31 ? 28.946 48.189 21.627 1.00 21.56 55 ASN D C 1
ATOM 4188 O O . ASN D 2 31 ? 29.508 49.222 21.988 1.00 19.66 55 ASN D O 1
ATOM 4193 N N . ASN D 2 32 ? 28.027 48.173 20.667 1.00 17.76 56 ASN D N 1
ATOM 4194 C CA . ASN D 2 32 ? 27.616 49.419 20.053 1.00 17.03 56 ASN D CA 1
ATOM 4195 C C . ASN D 2 32 ? 27.024 50.389 21.091 1.00 18.99 56 ASN D C 1
ATOM 4196 O O . ASN D 2 32 ? 27.323 51.573 21.068 1.00 22.74 56 ASN D O 1
ATOM 4201 N N . ILE D 2 33 ? 26.218 49.876 22.014 1.00 13.29 57 ILE D N 1
ATOM 4202 C CA . ILE D 2 33 ? 25.650 50.706 23.082 1.00 12.32 57 ILE D CA 1
ATOM 4203 C C . ILE D 2 33 ? 26.730 51.259 23.997 1.00 17.36 57 ILE D C 1
ATOM 4204 O O . ILE D 2 33 ? 26.779 52.464 24.264 1.00 20.94 57 ILE D O 1
ATOM 4209 N N . SER D 2 34 ? 27.564 50.355 24.496 1.00 21.84 58 SER D N 1
ATOM 4210 C CA . SER D 2 34 ? 28.706 50.673 25.355 1.00 24.94 58 SER D CA 1
ATOM 4211 C C . SER D 2 34 ? 29.580 51.748 24.812 1.00 18.71 58 SER D C 1
ATOM 4212 O O . SER D 2 34 ? 30.042 52.574 25.560 1.00 25.21 58 SER D O 1
ATOM 4215 N N . SER D 2 35 ? 29.841 51.704 23.512 1.00 17.77 59 SER D N 1
ATOM 4216 C CA . SER D 2 35 ? 30.720 52.674 22.856 1.00 17.99 59 SER D CA 1
ATOM 4217 C C . SER D 2 35 ? 30.168 54.106 22.766 1.00 25.20 59 SER D C 1
ATOM 4218 O O . SER D 2 35 ? 30.820 54.981 22.178 1.00 25.14 59 SER D O 1
ATOM 4221 N N . LYS D 2 36 ? 28.980 54.355 23.312 1.00 23.00 60 LYS D N 1
ATOM 4222 C CA . LYS D 2 36 ? 28.321 55.642 23.120 1.00 24.28 60 LYS D CA 1
ATOM 4223 C C . LYS D 2 36 ? 28.469 56.541 24.308 1.00 24.18 60 LYS D C 1
ATOM 4224 O O . LYS D 2 36 ? 28.374 56.088 25.430 1.00 22.43 60 LYS D O 1
ATOM 4230 N N . SER D 2 37 ? 28.680 57.781 24.038 1.00 30.54 61 SER D N 1
ATOM 4231 C CA . SER D 2 37 ? 28.819 58.768 25.106 1.00 29.54 61 SER D CA 1
ATOM 4232 C C . SER D 2 37 ? 27.547 58.914 25.964 1.00 33.43 61 SER D C 1
ATOM 4233 O O . SER D 2 37 ? 26.423 58.733 25.470 1.00 26.19 61 SER D O 1
ATOM 4236 N N . ILE D 2 38 ? 27.757 59.231 27.249 1.00 46.06 62 ILE D N 1
ATOM 4237 C CA . ILE D 2 38 ? 26.696 59.544 28.238 1.00 49.91 62 ILE D CA 1
ATOM 4238 C C . ILE D 2 38 ? 25.625 60.528 27.701 1.00 45.79 62 ILE D C 1
ATOM 4239 O O . ILE D 2 38 ? 24.498 60.581 28.196 1.00 44.23 62 ILE D O 1
ATOM 4244 N N . ASP D 2 39 ? 26.054 61.320 26.721 1.00 37.31 63 ASP D N 1
ATOM 4245 C CA . ASP D 2 39 ? 25.251 61.944 25.659 1.00 37.08 63 ASP D CA 1
ATOM 4246 C C . ASP D 2 39 ? 24.007 61.233 25.093 1.00 27.44 63 ASP D C 1
ATOM 4247 O O . ASP D 2 39 ? 22.909 61.741 25.265 1.00 26.21 63 ASP D O 1
ATOM 4252 N N . TYR D 2 40 ? 24.186 60.086 24.414 1.00 39.01 64 TYR D N 1
ATOM 4253 C CA . TYR D 2 40 ? 23.090 59.341 23.678 1.00 25.84 64 TYR D CA 1
ATOM 4254 C C . TYR D 2 40 ? 21.959 58.738 24.537 1.00 19.84 64 TYR D C 1
ATOM 4255 O O . TYR D 2 40 ? 20.980 58.241 24.008 1.00 22.91 64 TYR D O 1
ATOM 4264 N N . GLY D 2 41 ? 22.168 58.743 25.820 1.00 14.16 65 GLY D N 1
ATOM 4265 C CA . GLY D 2 41 ? 21.102 58.463 26.782 1.00 13.67 65 GLY D CA 1
ATOM 4266 C C . GLY D 2 41 ? 20.692 57.018 27.011 1.00 11.42 65 GLY D C 1
ATOM 4267 O O . GLY D 2 41 ? 19.643 56.783 27.594 1.00 11.08 65 GLY D O 1
ATOM 4268 N N . PHE D 2 42 ? 21.483 56.049 26.566 1.00 9.07 66 PHE D N 1
ATOM 4269 C CA . PHE D 2 42 ? 21.154 54.649 26.831 1.00 12.16 66 PHE D CA 1
ATOM 4270 C C . PHE D 2 42 ? 21.274 54.326 28.306 1.00 12.84 66 PHE D C 1
ATOM 4271 O O . PHE D 2 42 ? 22.363 54.419 28.864 1.00 18.65 66 PHE D O 1
ATOM 4279 N N . PRO D 2 43 ? 20.164 53.916 28.942 1.00 14.04 67 PRO D N 1
ATOM 4280 C CA . PRO D 2 43 ? 20.241 53.441 30.316 1.00 15.53 67 PRO D CA 1
ATOM 4281 C C . PRO D 2 43 ? 21.185 52.241 30.407 1.00 17.33 67 PRO D C 1
ATOM 4282 O O . PRO D 2 43 ? 21.400 51.558 29.411 1.00 11.57 67 PRO D O 1
ATOM 4286 N N . ASP D 2 44 ? 21.728 52.010 31.598 1.00 32.96 68 ASP D N 1
ATOM 4287 C CA . ASP D 2 44 ? 22.688 50.921 31.855 1.00 32.00 68 ASP D CA 1
ATOM 4288 C C . ASP D 2 44 ? 22.084 49.540 31.646 1.00 27.69 68 ASP D C 1
ATOM 4289 O O . ASP D 2 44 ? 22.717 48.655 31.105 1.00 30.27 68 ASP D O 1
ATOM 4294 N N . ASP D 2 45 ? 20.849 49.386 32.096 1.00 22.09 69 ASP D N 1
ATOM 4295 C CA . ASP D 2 45 ? 20.101 48.154 31.933 1.00 22.47 69 ASP D CA 1
ATOM 4296 C C . ASP D 2 45 ? 19.323 48.086 30.621 1.00 20.14 69 ASP D C 1
ATOM 4297 O O . ASP D 2 45 ? 18.526 47.171 30.433 1.00 20.30 69 ASP D O 1
ATOM 4302 N N . PHE D 2 46 ? 19.553 49.008 29.689 1.00 18.22 70 PHE D N 1
ATOM 4303 C CA . PHE D 2 46 ? 18.803 48.967 28.422 1.00 12.92 70 PHE D CA 1
ATOM 4304 C C . PHE D 2 46 ? 18.943 47.630 27.712 1.00 13.46 70 PHE D C 1
ATOM 4305 O O . PHE D 2 46 ? 17.933 46.992 27.390 1.00 13.74 70 PHE D O 1
ATOM 4313 N N . TYR D 2 47 ? 20.176 47.186 27.482 1.00 9.50 71 TYR D N 1
ATOM 4314 C CA . TYR D 2 47 ? 20.391 45.945 26.748 1.00 12.17 71 TYR D CA 1
ATOM 4315 C C . TYR D 2 47 ? 19.772 44.758 27.488 1.00 12.97 71 TYR D C 1
ATOM 4316 O O . TYR D 2 47 ? 19.037 43.986 26.914 1.00 11.73 71 TYR D O 1
ATOM 4325 N N . SER D 2 48 ? 20.066 44.625 28.761 1.00 16.35 72 SER D N 1
ATOM 4326 C CA . SER D 2 48 ? 19.659 43.437 29.490 1.00 18.56 72 SER D CA 1
ATOM 4327 C C . SER D 2 48 ? 18.135 43.329 29.566 1.00 17.57 72 SER D C 1
ATOM 4328 O O . SER D 2 48 ? 17.595 42.246 29.438 1.00 15.03 72 SER D O 1
ATOM 4331 N N . LYS D 2 49 ? 17.453 44.457 29.754 1.00 18.61 73 LYS D N 1
ATOM 4332 C CA . LYS D 2 49 ? 15.996 44.478 29.769 1.00 20.72 73 LYS D CA 1
ATOM 4333 C C . LYS D 2 49 ? 15.396 44.110 28.410 1.00 16.36 73 LYS D C 1
ATOM 4334 O O . LYS D 2 49 ? 14.525 43.282 28.351 1.00 17.34 73 LYS D O 1
ATOM 4340 N N . GLN D 2 50 ? 15.878 44.716 27.328 1.00 10.77 74 GLN D N 1
ATOM 4341 C CA . GLN D 2 50 ? 15.392 44.363 25.970 1.00 9.17 74 GLN D CA 1
ATOM 4342 C C . GLN D 2 50 ? 15.721 42.915 25.626 1.00 8.59 74 GLN D C 1
ATOM 4343 O O . GLN D 2 50 ? 14.929 42.235 25.029 1.00 7.53 74 GLN D O 1
ATOM 4349 N N . ARG D 2 51 ? 16.889 42.437 26.034 1.00 9.46 75 ARG D N 1
ATOM 4350 C CA . ARG D 2 51 ? 17.241 41.055 25.801 1.00 7.93 75 ARG D CA 1
ATOM 4351 C C . ARG D 2 51 ? 16.311 40.097 26.533 1.00 7.93 75 ARG D C 1
ATOM 4352 O O . ARG D 2 51 ? 15.986 39.037 25.996 1.00 7.14 75 ARG D O 1
ATOM 4360 N N . LEU D 2 52 ? 15.908 40.444 27.757 1.00 5.94 76 LEU D N 1
ATOM 4361 C CA . LEU D 2 52 ? 15.039 39.571 28.538 1.00 6.96 76 LEU D CA 1
ATOM 4362 C C . LEU D 2 52 ? 13.670 39.547 27.898 1.00 9.51 76 LEU D C 1
ATOM 4363 O O . LEU D 2 52 ? 13.078 38.480 27.717 1.00 8.79 76 LEU D O 1
ATOM 4368 N N . ALA D 2 53 ? 13.179 40.727 27.540 1.00 6.56 77 ALA D N 1
ATOM 4369 C CA . ALA D 2 53 ? 11.899 40.835 26.838 1.00 9.04 77 ALA D CA 1
ATOM 4370 C C . ALA D 2 53 ? 11.875 40.003 25.585 1.00 7.24 77 ALA D C 1
ATOM 4371 O O . ALA D 2 53 ? 10.853 39.356 25.294 1.00 5.60 77 ALA D O 1
ATOM 4373 N N . ILE D 2 54 ? 12.979 40.007 24.836 1.00 6.18 78 ILE D N 1
ATOM 4374 C CA . ILE D 2 54 ? 13.061 39.188 23.600 1.00 8.86 78 ILE D CA 1
ATOM 4375 C C . ILE D 2 54 ? 12.987 37.710 23.962 1.00 9.24 78 ILE D C 1
ATOM 4376 O O . ILE D 2 54 ? 12.198 36.950 23.380 1.00 9.31 78 ILE D O 1
ATOM 4381 N N . HIS D 2 55 ? 13.794 37.313 24.936 1.00 7.80 79 HIS D N 1
ATOM 4382 C CA . HIS D 2 55 ? 13.757 35.932 25.431 1.00 10.58 79 HIS D CA 1
ATOM 4383 C C . HIS D 2 55 ? 12.342 35.507 25.840 1.00 9.57 79 HIS D C 1
ATOM 4384 O O . HIS D 2 55 ? 11.875 34.449 25.419 1.00 9.23 79 HIS D O 1
ATOM 4391 N N . GLU D 2 56 ? 11.647 36.321 26.626 1.00 8.13 80 GLU D N 1
ATOM 4392 C CA . GLU D 2 56 ? 10.288 35.951 27.037 1.00 8.92 80 GLU D CA 1
ATOM 4393 C C . GLU D 2 56 ? 9.367 35.839 25.840 1.00 9.36 80 GLU D C 1
ATOM 4394 O O . GLU D 2 56 ? 8.503 34.978 25.788 1.00 9.61 80 GLU D O 1
ATOM 4400 N N . LYS D 2 57 ? 9.579 36.689 24.855 1.00 7.00 81 LYS D N 1
ATOM 4401 C CA . LYS D 2 57 ? 8.774 36.640 23.666 1.00 11.11 81 LYS D CA 1
ATOM 4402 C C . LYS D 2 57 ? 8.985 35.324 22.954 1.00 10.39 81 LYS D C 1
ATOM 4403 O O . LYS D 2 57 ? 8.034 34.664 22.580 1.00 10.15 81 LYS D O 1
ATOM 4409 N N . CYS D 2 58 ? 10.245 34.969 22.727 1.00 9.20 82 CYS D N 1
ATOM 4410 C CA . CYS D 2 58 ? 10.537 33.790 21.959 1.00 8.96 82 CYS D CA 1
ATOM 4411 C C . CYS D 2 58 ? 10.230 32.497 22.708 1.00 9.05 82 CYS D C 1
ATOM 4412 O O . CYS D 2 58 ? 9.950 31.471 22.079 1.00 8.27 82 CYS D O 1
ATOM 4423 N N . LEU D 2 60 ? 7.701 31.660 24.016 1.00 7.38 84 LEU D N 1
ATOM 4424 C CA . LEU D 2 60 ? 6.346 31.215 23.713 1.00 7.68 84 LEU D CA 1
ATOM 4425 C C . LEU D 2 60 ? 6.385 29.907 22.920 1.00 10.03 84 LEU D C 1
ATOM 4426 O O . LEU D 2 60 ? 5.441 29.117 22.957 1.00 7.69 84 LEU D O 1
ATOM 4431 N N . TYR D 2 61 ? 7.486 29.688 22.205 1.00 6.06 85 TYR D N 1
ATOM 4432 C CA . TYR D 2 61 ? 7.689 28.467 21.409 1.00 7.63 85 TYR D CA 1
ATOM 4433 C C . TYR D 2 61 ? 7.984 27.193 22.183 1.00 6.63 85 TYR D C 1
ATOM 4434 O O . TYR D 2 61 ? 8.058 26.111 21.609 1.00 5.19 85 TYR D O 1
ATOM 4443 N N . ILE D 2 62 ? 8.132 27.299 23.481 1.00 8.61 86 ILE D N 1
ATOM 4444 C CA . ILE D 2 62 ? 8.134 26.107 24.323 1.00 11.52 86 ILE D CA 1
ATOM 4445 C C . ILE D 2 62 ? 6.813 25.344 24.169 1.00 15.72 86 ILE D C 1
ATOM 4446 O O . ILE D 2 62 ? 6.754 24.147 24.437 1.00 19.61 86 ILE D O 1
ATOM 4451 N N . ASN D 2 63 ? 5.764 26.037 23.726 1.00 12.71 87 ASN D N 1
ATOM 4452 C CA . ASN D 2 63 ? 4.436 25.440 23.509 1.00 16.82 87 ASN D CA 1
ATOM 4453 C C . ASN D 2 63 ? 4.336 24.697 22.196 1.00 17.99 87 ASN D C 1
ATOM 4454 O O . ASN D 2 63 ? 3.324 24.066 21.921 1.00 20.44 87 ASN D O 1
ATOM 4459 N N . VAL D 2 64 ? 5.369 24.797 21.371 1.00 15.89 88 VAL D N 1
ATOM 4460 C CA . VAL D 2 64 ? 5.389 24.116 20.111 1.00 15.28 88 VAL D CA 1
ATOM 4461 C C . VAL D 2 64 ? 6.328 22.927 20.290 1.00 15.35 88 VAL D C 1
ATOM 4462 O O . VAL D 2 64 ? 7.446 23.071 20.775 1.00 12.87 88 VAL D O 1
ATOM 4466 N N . GLY D 2 65 ? 5.852 21.750 19.916 1.00 11.10 89 GLY D N 1
ATOM 4467 C CA . GLY D 2 65 ? 6.529 20.511 20.228 1.00 7.96 89 GLY D CA 1
ATOM 4468 C C . GLY D 2 65 ? 7.803 20.274 19.427 1.00 8.28 89 GLY D C 1
ATOM 4469 O O . GLY D 2 65 ? 7.993 20.810 18.320 1.00 7.12 89 GLY D O 1
ATOM 4470 N N . GLY D 2 66 ? 8.659 19.449 20.000 1.00 13.37 90 GLY D N 1
ATOM 4471 C CA . GLY D 2 66 ? 9.733 18.806 19.270 1.00 12.51 90 GLY D CA 1
ATOM 4472 C C . GLY D 2 66 ? 10.876 19.660 18.794 1.00 11.78 90 GLY D C 1
ATOM 4473 O O . GLY D 2 66 ? 11.079 20.785 19.243 1.00 12.80 90 GLY D O 1
ATOM 4474 N N . GLN D 2 67 ? 11.643 19.105 17.870 1.00 5.96 91 GLN D N 1
ATOM 4475 C CA . GLN D 2 67 ? 12.786 19.812 17.325 1.00 8.06 91 GLN D CA 1
ATOM 4476 C C . GLN D 2 67 ? 12.304 21.095 16.658 1.00 9.30 91 GLN D C 1
ATOM 4477 O O . GLN D 2 67 ? 12.936 22.148 16.786 1.00 8.29 91 GLN D O 1
ATOM 4483 N N . ARG D 2 68 ? 11.181 20.995 15.953 1.00 5.02 92 ARG D N 1
ATOM 4484 C CA . ARG D 2 68 ? 10.582 22.149 15.286 1.00 8.54 92 ARG D CA 1
ATOM 4485 C C . ARG D 2 68 ? 10.390 23.309 16.276 1.00 6.61 92 ARG D C 1
ATOM 4486 O O . ARG D 2 68 ? 10.857 24.406 16.042 1.00 6.86 92 ARG D O 1
ATOM 4494 N N . GLY D 2 69 ? 9.750 23.072 17.412 1.00 12.22 93 GLY D N 1
ATOM 4495 C CA . GLY D 2 69 ? 9.545 24.176 18.368 1.00 10.91 93 GLY D CA 1
ATOM 4496 C C . GLY D 2 69 ? 10.865 24.811 18.826 1.00 8.45 93 GLY D C 1
ATOM 4497 O O . GLY D 2 69 ? 10.967 26.002 19.008 1.00 10.14 93 GLY D O 1
ATOM 4498 N N . GLU D 2 70 ? 11.870 23.988 19.034 1.00 7.75 94 GLU D N 1
ATOM 4499 C CA . GLU D 2 70 ? 13.167 24.448 19.476 1.00 7.34 94 GLU D CA 1
ATOM 4500 C C . GLU D 2 70 ? 13.902 25.271 18.434 1.00 8.05 94 GLU D C 1
ATOM 4501 O O . GLU D 2 70 ? 14.469 26.326 18.743 1.00 8.19 94 GLU D O 1
ATOM 4507 N N . LEU D 2 71 ? 13.856 24.797 17.200 1.00 6.79 95 LEU D N 1
ATOM 4508 C CA . LEU D 2 71 ? 14.435 25.509 16.068 1.00 8.23 95 LEU D CA 1
ATOM 4509 C C . LEU D 2 71 ? 13.777 26.877 15.932 1.00 8.77 95 LEU D C 1
ATOM 4510 O O . LEU D 2 71 ? 14.463 27.890 15.853 1.00 8.05 95 LEU D O 1
ATOM 4515 N N . LEU D 2 72 ? 12.447 26.916 15.927 1.00 6.87 96 LEU D N 1
ATOM 4516 C CA . LEU D 2 72 ? 11.736 28.189 15.795 1.00 9.83 96 LEU D CA 1
ATOM 4517 C C . LEU D 2 72 ? 12.009 29.126 17.001 1.00 6.44 96 LEU D C 1
ATOM 4518 O O . LEU D 2 72 ? 12.126 30.310 16.824 1.00 8.00 96 LEU D O 1
ATOM 4531 N N . ASN D 2 74 ? 14.809 29.357 18.770 1.00 9.37 98 ASN D N 1
ATOM 4532 C CA . ASN D 2 74 ? 16.151 29.933 18.580 1.00 7.87 98 ASN D CA 1
ATOM 4533 C C . ASN D 2 74 ? 16.147 30.899 17.406 1.00 7.22 98 ASN D C 1
ATOM 4534 O O . ASN D 2 74 ? 16.809 31.922 17.417 1.00 7.85 98 ASN D O 1
ATOM 4539 N N . GLN D 2 75 ? 15.375 30.586 16.384 1.00 12.71 99 GLN D N 1
ATOM 4540 C CA . GLN D 2 75 ? 15.351 31.429 15.197 1.00 13.25 99 GLN D CA 1
ATOM 4541 C C . GLN D 2 75 ? 14.649 32.763 15.506 1.00 14.95 99 GLN D C 1
ATOM 4542 O O . GLN D 2 75 ? 15.043 33.815 15.011 1.00 15.31 99 GLN D O 1
ATOM 4548 N N . CYS D 2 76 ? 13.625 32.698 16.342 1.00 12.70 100 CYS D N 1
ATOM 4549 C CA . CYS D 2 76 ? 12.984 33.883 16.874 1.00 14.48 100 CYS D CA 1
ATOM 4550 C C . CYS D 2 76 ? 13.966 34.761 17.639 1.00 13.44 100 CYS D C 1
ATOM 4551 O O . CYS D 2 76 ? 13.972 35.950 17.426 1.00 16.28 100 CYS D O 1
ATOM 4554 N N . GLU D 2 77 ? 14.765 34.190 18.542 1.00 13.43 101 GLU D N 1
ATOM 4555 C CA . GLU D 2 77 ? 15.771 34.972 19.261 1.00 14.34 101 GLU D CA 1
ATOM 4556 C C . GLU D 2 77 ? 16.655 35.778 18.273 1.00 13.93 101 GLU D C 1
ATOM 4557 O O . GLU D 2 77 ? 16.858 36.975 18.445 1.00 14.00 101 GLU D O 1
ATOM 4563 N N . LEU D 2 78 ? 17.154 35.094 17.249 1.00 9.93 102 LEU D N 1
ATOM 4564 C CA . LEU D 2 78 ? 18.020 35.713 16.253 1.00 10.33 102 LEU D CA 1
ATOM 4565 C C . LEU D 2 78 ? 17.345 36.887 15.549 1.00 8.62 102 LEU D C 1
ATOM 4566 O O . LEU D 2 78 ? 17.847 38.011 15.586 1.00 9.43 102 LEU D O 1
ATOM 4571 N N . SER D 2 79 ? 16.212 36.625 14.905 1.00 8.19 103 SER D N 1
ATOM 4572 C CA . SER D 2 79 ? 15.508 37.677 14.139 1.00 10.48 103 SER D CA 1
ATOM 4573 C C . SER D 2 79 ? 15.181 38.869 15.010 1.00 6.66 103 SER D C 1
ATOM 4574 O O . SER D 2 79 ? 15.387 39.985 14.599 1.00 8.77 103 SER D O 1
ATOM 4585 N N . LEU D 2 81 ? 16.846 39.846 17.683 1.00 9.44 105 LEU D N 1
ATOM 4586 C CA . LEU D 2 81 ? 18.109 40.556 17.958 1.00 8.53 105 LEU D CA 1
ATOM 4587 C C . LEU D 2 81 ? 18.595 41.342 16.750 1.00 6.30 105 LEU D C 1
ATOM 4588 O O . LEU D 2 81 ? 19.021 42.461 16.902 1.00 7.68 105 LEU D O 1
ATOM 4593 N N . GLN D 2 82 ? 18.539 40.753 15.565 1.00 5.72 106 GLN D N 1
ATOM 4594 C CA . GLN D 2 82 ? 18.853 41.466 14.330 1.00 9.07 106 GLN D CA 1
ATOM 4595 C C . GLN D 2 82 ? 17.977 42.734 14.168 1.00 11.01 106 GLN D C 1
ATOM 4596 O O . GLN D 2 82 ? 18.481 43.821 13.838 1.00 13.30 106 GLN D O 1
ATOM 4602 N N . GLY D 2 83 ? 16.679 42.606 14.417 1.00 11.45 107 GLY D N 1
ATOM 4603 C CA . GLY D 2 83 ? 15.797 43.785 14.446 1.00 13.67 107 GLY D CA 1
ATOM 4604 C C . GLY D 2 83 ? 16.305 44.831 15.420 1.00 12.13 107 GLY D C 1
ATOM 4605 O O . GLY D 2 83 ? 16.509 45.986 15.065 1.00 13.73 107 GLY D O 1
ATOM 4606 N N . LEU D 2 84 ? 16.576 44.402 16.640 1.00 6.49 108 LEU D N 1
ATOM 4607 C CA . LEU D 2 84 ? 16.996 45.332 17.676 1.00 8.90 108 LEU D CA 1
ATOM 4608 C C . LEU D 2 84 ? 18.285 46.042 17.306 1.00 11.01 108 LEU D C 1
ATOM 4609 O O . LEU D 2 84 ? 18.461 47.235 17.588 1.00 9.80 108 LEU D O 1
ATOM 4614 N N . ASP D 2 85 ? 19.211 45.303 16.715 1.00 11.73 109 ASP D N 1
ATOM 4615 C CA . ASP D 2 85 ? 20.490 45.886 16.337 1.00 13.43 109 ASP D CA 1
ATOM 4616 C C . ASP D 2 85 ? 20.223 47.001 15.306 1.00 12.68 109 ASP D C 1
ATOM 4617 O O . ASP D 2 85 ? 20.719 48.107 15.451 1.00 12.29 109 ASP D O 1
ATOM 4622 N N . ILE D 2 86 ? 19.432 46.698 14.280 1.00 18.20 110 ILE D N 1
ATOM 4623 C CA . ILE D 2 86 ? 19.048 47.688 13.252 1.00 17.94 110 ILE D CA 1
ATOM 4624 C C . ILE D 2 86 ? 18.416 48.931 13.921 1.00 17.00 110 ILE D C 1
ATOM 4625 O O . ILE D 2 86 ? 18.864 50.054 13.713 1.00 22.15 110 ILE D O 1
ATOM 4630 N N . TYR D 2 87 ? 17.420 48.714 14.777 1.00 14.35 111 TYR D N 1
ATOM 4631 C CA . TYR D 2 87 ? 16.768 49.813 15.514 1.00 13.80 111 TYR D CA 1
ATOM 4632 C C . TYR D 2 87 ? 17.753 50.710 16.251 1.00 15.93 111 TYR D C 1
ATOM 4633 O O . TYR D 2 87 ? 17.710 51.930 16.120 1.00 16.08 111 TYR D O 1
ATOM 4642 N N . ILE D 2 88 ? 18.621 50.121 17.053 1.00 14.04 112 ILE D N 1
ATOM 4643 C CA . ILE D 2 88 ? 19.637 50.903 17.785 1.00 13.63 112 ILE D CA 1
ATOM 4644 C C . ILE D 2 88 ? 20.561 51.713 16.865 1.00 14.66 112 ILE D C 1
ATOM 4645 O O . ILE D 2 88 ? 20.952 52.820 17.219 1.00 14.07 112 ILE D O 1
ATOM 4650 N N . GLN D 2 89 ? 20.922 51.162 15.711 1.00 21.68 113 GLN D N 1
ATOM 4651 C CA . GLN D 2 89 ? 21.759 51.893 14.749 1.00 25.81 113 GLN D CA 1
ATOM 4652 C C . GLN D 2 89 ? 21.022 53.115 14.185 1.00 27.95 113 GLN D C 1
ATOM 4653 O O . GLN D 2 89 ? 21.587 54.198 14.123 1.00 29.49 113 GLN D O 1
ATOM 4659 N N . GLN D 2 90 ? 19.759 52.927 13.793 1.00 24.74 114 GLN D N 1
ATOM 4660 C CA . GLN D 2 90 ? 18.912 54.023 13.288 1.00 21.19 114 GLN D CA 1
ATOM 4661 C C . GLN D 2 90 ? 18.716 55.105 14.335 1.00 20.96 114 GLN D C 1
ATOM 4662 O O . GLN D 2 90 ? 18.817 56.293 14.029 1.00 20.89 114 GLN D O 1
ATOM 4668 N N . TYR D 2 91 ? 18.485 54.703 15.578 1.00 11.21 115 TYR D N 1
ATOM 4669 C CA . TYR D 2 91 ? 18.338 55.670 16.639 1.00 13.54 115 TYR D CA 1
ATOM 4670 C C . TYR D 2 91 ? 19.587 56.520 16.754 1.00 17.23 115 TYR D C 1
ATOM 4671 O O . TYR D 2 91 ? 19.512 57.745 16.905 1.00 16.45 115 TYR D O 1
ATOM 4680 N N . ILE D 2 92 ? 20.741 55.867 16.697 1.00 19.35 116 ILE D N 1
ATOM 4681 C CA . ILE D 2 92 ? 22.000 56.557 16.848 1.00 15.73 116 ILE D CA 1
ATOM 4682 C C . ILE D 2 92 ? 22.174 57.585 15.728 1.00 15.93 116 ILE D C 1
ATOM 4683 O O . ILE D 2 92 ? 22.590 58.709 15.988 1.00 17.30 116 ILE D O 1
ATOM 4688 N N . GLU D 2 93 ? 21.857 57.191 14.506 1.00 19.42 117 GLU D N 1
ATOM 4689 C CA . GLU D 2 93 ? 21.885 58.098 13.375 1.00 19.39 117 GLU D CA 1
ATOM 4690 C C . GLU D 2 93 ? 20.912 59.269 13.532 1.00 21.79 117 GLU D C 1
ATOM 4691 O O . GLU D 2 93 ? 21.289 60.416 13.304 1.00 21.64 117 GLU D O 1
ATOM 4697 N N . ASP D 2 94 ? 19.673 58.987 13.938 1.00 17.30 118 ASP D N 1
ATOM 4698 C CA . ASP D 2 94 ? 18.686 60.057 14.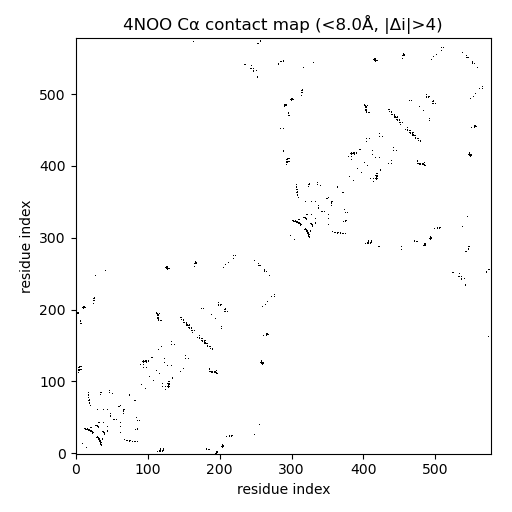125 1.00 17.49 118 ASP D CA 1
ATOM 4699 C C . ASP D 2 94 ? 19.209 61.074 15.111 1.00 17.84 118 ASP D C 1
ATOM 4700 O O . ASP D 2 94 ? 18.979 62.275 14.948 1.00 20.35 118 ASP D O 1
ATOM 4705 N N . VAL D 2 95 ? 19.927 60.614 16.130 1.00 17.49 119 VAL D N 1
ATOM 4706 C CA . VAL D 2 95 ? 20.569 61.538 17.063 1.00 16.49 119 VAL D CA 1
ATOM 4707 C C . VAL D 2 95 ? 21.730 62.277 16.382 1.00 18.90 119 VAL D C 1
ATOM 4708 O O . VAL D 2 95 ? 21.857 63.478 16.549 1.00 19.32 119 VAL D O 1
ATOM 4712 N N . ASP D 2 96 ? 22.573 61.556 15.643 1.00 19.96 120 ASP D N 1
ATOM 4713 C CA . ASP D 2 96 ? 23.715 62.162 14.921 1.00 21.22 120 ASP D CA 1
ATOM 4714 C C . ASP D 2 96 ? 23.229 63.266 13.979 1.00 24.63 120 ASP D C 1
ATOM 4715 O O . ASP D 2 96 ? 23.779 64.372 13.941 1.00 26.35 120 ASP D O 1
ATOM 4720 N N . ASN D 2 97 ? 22.179 62.936 13.232 1.00 24.21 121 ASN D N 1
ATOM 4721 C CA . ASN D 2 97 ? 21.583 63.820 12.233 1.00 19.99 121 ASN D CA 1
ATOM 4722 C C . ASN D 2 97 ? 20.892 65.061 12.778 1.00 25.28 121 ASN D C 1
ATOM 4723 O O . ASN D 2 97 ? 20.495 65.924 11.996 1.00 29.03 121 ASN D O 1
ATOM 4728 N N . SER D 2 98 ? 20.718 65.134 14.094 1.00 23.93 122 SER D N 1
ATOM 4729 C CA . SER D 2 98 ? 20.121 66.288 14.717 1.00 22.91 122 SER D CA 1
ATOM 4730 C C . SER D 2 98 ? 21.126 67.439 14.756 1.00 25.86 122 SER D C 1
ATOM 4731 O O . SER D 2 98 ? 20.732 68.588 14.946 1.00 21.31 122 SER D O 1
#

Sequence (578 aa):
IWPLGKTSEKYESAGRGPGVISTGNGDYGGASYGCYQSSNLGVVQKYIQSSKFKEFFSGLNPATKEFNVVWQDIASRYPQEFREEQHQFIKRTHYDIQIGHLRGKGLLFEHNRAAVHDLIWSTSVQFGGRTNLIFNALNGQNESTDKDIIILVQDYKLVNTERLFKSSPSWWSDLKKRAVSEKKALLELEIDGLEVDCNDTSGVHQKILVCIQNEIAKSETQIRNNISSKSIDYGFPDDFYSKQRLAIHEKCLYINVGGQRGELLNQCELSLQGLDIYIQQYIEDVDNSIWPLGKTSEKYESAGRGPGVISTGNGDYGGASYGCYQSSNLGVVQKYIQSSKFKEFFSGLNPATKEFNVVWQDIASRYPQEFREEQHQFIKRTHYDIQIGHLRGKGLLFEHNRAAVHDLIWSTSVQFGGRTNLIFNALNGQNESTDKDIIILVQDYKLVNTERLFKSSPSWWSDLKKRAVSEKKALLELEIDGLEVDCNDTSGVHQKILVCIQNEIAKSETQIRNNISSKSIDYGFPDDFYSKQRLAIHEKCLYINVGGQRGELLNQCELSLQGLDIYIQQYIEDVDNS

B-factor: mean 21.2, std 13.07, range [2.0, 112.42]

Nearest PDB structures (foldseek):
  4noo-assembly2_C  TM=1.001E+00  e=1.954E-31  Vibrio cholerae O1 biovar El Tor str. N16961
  4nso-assembly1_A-2  TM=9.818E-01  e=3.024E-28  Vibrio cholerae O1 biovar El Tor str. N16961
  8oup-assembly1_A  TM=3.373E-01  e=4.769E+00  Spisula solidissima
  8gjg-assembly1_A  TM=1.765E-01  e=9.526E+00  synthetic construct
  4noo-assembly2_C  TM=1.002E+00  e=3.888E-32  Vibrio cholerae O1 biovar El Tor str. N16961

Organism: Vibrio cholerae serotype O1 (strain ATCC 39315 / El Tor Inaba N16961) (NCBI:txid243277)

InterPro domains:
  IPR002477 Peptidoglycan binding-like [PF01471] (731-774)
  IPR006531 Gp5/Type VI secretion system Vgr protein, OB-fold domain [PF04717] (392-458)
  IPR006533 Type VI secretion system, RhsGE-associated Vgr protein [TIGR01646] (19-508)
  IPR017847 Type VI secretion system, RhsGE-associated Vgr family subset [TIGR03361] (6-526)
  IPR036365 PGBD-like superfamily [SSF47090] (724-800)
  IPR036366 PGBD superfamily [G3DSA:1.10.101.10] (717-805)
  IPR037026 Vgr protein, OB-fold domain superfamily [G3DSA:2.40.50.230] (363-461)
  IPR049073 Type VI secretion system spike protein VgrG3-like, C-terminal [PF21277] (819-1001)
  IPR050708 Type VI secretion system VgrG/RHS [PTHR32305] (22-683)
  IPR054030 Gp5/Type VI secretion system Vgr, C-terminal trimerisation domain [PF22178] (476-580)

Solvent-accessible surface area: 26979 Å² total

Radius of gyration: 32.12 Å; Cα contacts (8 Å, |Δi|>4): 779; chains: 4; bounding box: 42×102×44 Å